Protein 4WNN (pdb70)

GO terms:
  GO:0003677 DNA binding (F, TAS)
  GO:0000786 nucleosome (C, TAS)
  GO:0006325 chromatin organization (P, TAS)
  GO:0006281 DNA repair (P, IMP)
  GO:0000122 negative regulation of transcription by RNA polymerase II (P, IMP)
  GO:0005515 protein binding (F, IPI)

Structure (mmCIF, N/CA/C/O backbone):
data_4WNN
#
_entry.id   4WNN
#
_cell.length_a   109.667
_cell.length_b   109.667
_cell.length_c   187.470
_cell.angle_alpha   90.00
_cell.angle_beta   90.00
_cell.angle_gamma   120.00
#
_symmetry.space_group_name_H-M   'H 3'
#
loop_
_entity.id
_entity.type
_entity.pdbx_description
1 polymer 'Histone H2A.1'
2 polymer 'Histone H2B.1'
3 polymer SPT16
4 non-polymer 'PHOSPHATE ION'
5 water water
#
loop_
_atom_site.group_PDB
_atom_site.id
_atom_site.type_symbol
_atom_site.label_atom_id
_atom_site.label_alt_id
_atom_site.label_comp_id
_atom_site.label_asym_id
_atom_site.label_entity_id
_atom_site.label_seq_id
_atom_site.pdbx_PDB_ins_code
_atom_site.Cartn_x
_atom_site.Cartn_y
_atom_site.Cartn_z
_atom_site.occupancy
_atom_site.B_iso_or_equiv
_atom_site.auth_seq_id
_atom_site.auth_comp_id
_atom_site.auth_asym_id
_atom_site.auth_atom_id
_atom_site.pdbx_PDB_model_num
ATOM 1 N N . GLN A 1 17 ? 33.617 -34.427 -12.414 1.00 79.13 16 GLN A N 1
ATOM 2 C CA . GLN A 1 17 ? 33.242 -33.095 -11.951 1.00 78.85 16 GLN A CA 1
ATOM 3 C C . GLN A 1 17 ? 33.266 -32.074 -13.087 1.00 76.48 16 GLN A C 1
ATOM 4 O O . GLN A 1 17 ? 34.305 -31.842 -13.710 1.00 75.29 16 GLN A O 1
ATOM 10 N N . SER A 1 18 ? 32.115 -31.462 -13.343 1.00 73.64 17 SER A N 1
ATOM 11 C CA . SER A 1 18 ? 31.993 -30.456 -14.395 1.00 60.44 17 SER A CA 1
ATOM 12 C C . SER A 1 18 ? 32.714 -29.168 -14.018 1.00 52.93 17 SER A C 1
ATOM 13 O O . SER A 1 18 ? 32.991 -28.912 -12.846 1.00 54.25 17 SER A O 1
ATOM 16 N N . ARG A 1 19 ? 33.010 -28.351 -15.019 1.00 54.42 18 ARG A N 1
ATOM 17 C CA . ARG A 1 19 ? 33.626 -27.055 -14.764 1.00 56.69 18 ARG A CA 1
ATOM 18 C C . ARG A 1 19 ? 32.718 -26.172 -13.917 1.00 48.14 18 ARG A C 1
ATOM 19 O O . ARG A 1 19 ? 33.200 -25.447 -13.053 1.00 47.10 18 ARG A O 1
ATOM 27 N N . SER A 1 20 ? 31.409 -26.258 -14.143 1.00 46.22 19 SER A N 1
ATOM 28 C CA . SER A 1 20 ? 30.460 -25.494 -13.336 1.00 48.82 19 SER A CA 1
ATOM 29 C C . SER A 1 20 ? 30.620 -25.854 -11.863 1.00 45.55 19 SER A C 1
ATOM 30 O O . SER A 1 20 ? 30.729 -24.982 -11.013 1.00 42.42 19 SER A O 1
ATOM 33 N N . ALA A 1 21 ? 30.659 -27.147 -11.568 1.00 45.58 20 ALA A N 1
ATOM 34 C CA . ALA A 1 21 ? 30.815 -27.599 -10.189 1.00 48.05 20 ALA A CA 1
ATOM 35 C C . ALA A 1 21 ? 32.151 -27.141 -9.616 1.00 42.74 20 ALA A C 1
ATOM 36 O O . ALA A 1 21 ? 32.224 -26.711 -8.463 1.00 49.76 20 ALA A O 1
ATOM 38 N N . LYS A 1 22 ? 33.197 -27.209 -10.436 1.00 42.82 21 LYS A N 1
ATOM 39 C CA . LYS A 1 22 ? 34.520 -26.712 -10.057 1.00 49.91 21 LYS A CA 1
ATOM 40 C C . LYS A 1 22 ? 34.483 -25.241 -9.651 1.00 52.06 21 LYS A C 1
ATOM 41 O O . LYS A 1 22 ? 35.217 -24.816 -8.757 1.00 49.00 21 LYS A O 1
ATOM 47 N N . ALA A 1 23 ? 33.623 -24.461 -10.307 1.00 49.24 22 ALA A N 1
ATOM 48 C CA . ALA A 1 23 ? 33.573 -23.024 -10.048 1.00 43.70 22 ALA A CA 1
ATOM 49 C C . ALA A 1 23 ? 32.485 -22.642 -9.049 1.00 41.61 22 ALA A C 1
ATOM 50 O O . ALA A 1 23 ? 32.342 -21.472 -8.715 1.00 46.17 22 ALA A O 1
ATOM 52 N N . GLY A 1 24 ? 31.713 -23.624 -8.592 1.00 43.22 23 GLY A N 1
ATOM 53 C CA . GLY A 1 24 ? 30.618 -23.371 -7.667 1.00 46.61 23 GLY A CA 1
ATOM 54 C C . GLY A 1 24 ? 29.396 -22.756 -8.339 1.00 48.51 23 GLY A C 1
ATOM 55 O O . GLY A 1 24 ? 28.634 -22.012 -7.710 1.00 46.95 23 GLY A O 1
ATOM 56 N N . LEU A 1 25 ? 29.203 -23.074 -9.616 1.00 38.49 24 LEU A N 1
ATOM 57 C CA . LEU A 1 25 ? 28.134 -22.478 -10.412 1.00 36.94 24 LEU A CA 1
ATOM 58 C C . LEU A 1 25 ? 27.031 -23.461 -10.756 1.00 40.73 24 LEU A C 1
ATOM 59 O O . LEU A 1 25 ? 27.271 -24.668 -10.854 1.00 40.11 24 LEU A O 1
ATOM 64 N N . THR A 1 26 ? 25.825 -22.931 -10.952 1.00 38.81 25 THR A N 1
ATOM 65 C CA . THR A 1 26 ? 24.701 -23.727 -11.429 1.00 38.43 25 THR A CA 1
ATOM 66 C C . THR A 1 26 ? 24.579 -23.595 -12.944 1.00 39.39 25 THR A C 1
ATOM 67 O O . THR A 1 26 ? 24.271 -24.565 -13.634 1.00 41.51 25 THR A O 1
ATOM 71 N N . PHE A 1 27 ? 24.843 -22.397 -13.463 1.00 35.80 26 PHE A N 1
ATOM 72 C CA . PHE A 1 27 ? 24.816 -22.166 -14.909 1.00 31.21 26 PHE A CA 1
ATOM 73 C C . PHE A 1 27 ? 25.945 -22.951 -15.596 1.00 34.43 26 PHE A C 1
ATOM 74 O O . PHE A 1 27 ? 26.939 -23.281 -14.954 1.00 36.97 26 PHE A O 1
ATOM 82 N N . PRO A 1 28 ? 25.796 -23.256 -16.895 1.00 36.05 27 PRO A N 1
ATOM 83 C CA . PRO A 1 28 ? 26.722 -24.207 -17.545 1.00 38.81 27 PRO A CA 1
ATOM 84 C C . PRO A 1 28 ? 27.981 -23.585 -18.152 1.00 37.04 27 PRO A C 1
ATOM 85 O O . PRO A 1 28 ? 27.926 -22.903 -19.178 1.00 39.50 27 PRO A O 1
ATOM 89 N N . VAL A 1 29 ? 29.125 -23.829 -17.527 1.00 36.67 28 VAL A N 1
ATOM 90 C CA . VAL A 1 29 ? 30.373 -23.237 -18.007 1.00 31.50 28 VAL A CA 1
ATOM 91 C C . VAL A 1 29 ? 30.736 -23.769 -19.395 1.00 37.95 28 VAL A C 1
ATOM 92 O O . VAL A 1 29 ? 31.122 -23.010 -20.284 1.00 33.69 28 VAL A O 1
ATOM 96 N N . GLY A 1 30 ? 30.571 -25.074 -19.588 1.00 41.33 29 GLY A N 1
ATOM 97 C CA . GLY A 1 30 ? 30.918 -25.698 -20.854 1.00 44.45 29 GLY A CA 1
ATOM 98 C C . GLY A 1 30 ? 30.096 -25.154 -22.004 1.00 37.62 29 GLY A C 1
ATOM 99 O O . GLY A 1 30 ? 30.621 -24.833 -23.071 1.00 37.58 29 GLY A O 1
ATOM 100 N N . ARG A 1 31 ? 28.792 -25.044 -21.788 1.00 35.58 30 ARG A N 1
ATOM 101 C CA . ARG A 1 31 ? 27.919 -24.503 -22.812 1.00 34.12 30 ARG A CA 1
ATOM 102 C C . ARG A 1 31 ? 28.292 -23.055 -23.144 1.00 35.87 30 ARG A C 1
ATOM 103 O O . ARG A 1 31 ? 28.302 -22.658 -24.308 1.00 34.10 30 ARG A O 1
ATOM 111 N N . VAL A 1 32 ? 28.587 -22.270 -22.117 1.00 32.07 31 VAL A N 1
ATOM 112 C CA . VAL A 1 32 ? 28.951 -20.865 -22.342 1.00 29.59 31 VAL A CA 1
ATOM 113 C C . VAL A 1 32 ? 30.292 -20.786 -23.076 1.00 32.67 31 VAL A C 1
ATOM 114 O O . VAL A 1 32 ? 30.475 -19.952 -23.968 1.00 32.07 31 VAL A O 1
ATOM 118 N N . HIS A 1 33 ? 31.217 -21.680 -22.739 1.00 32.50 32 HIS A N 1
ATOM 119 C CA . HIS A 1 33 ? 32.493 -21.716 -23.453 1.00 29.07 32 HIS A CA 1
ATOM 120 C C . HIS A 1 33 ? 32.264 -22.018 -24.936 1.00 35.64 32 HIS A C 1
ATOM 121 O O . HIS A 1 33 ? 32.852 -21.378 -25.802 1.00 32.89 32 HIS A O 1
ATOM 128 N N . ARG A 1 34 ? 31.399 -22.987 -25.232 1.00 35.09 33 ARG A N 1
ATOM 129 C CA . ARG A 1 34 ? 31.167 -23.328 -26.623 1.00 33.06 33 ARG A CA 1
ATOM 130 C C . ARG A 1 34 ? 30.470 -22.193 -27.367 1.00 33.38 33 ARG A C 1
ATOM 131 O O . ARG A 1 34 ? 30.798 -21.930 -28.523 1.00 33.74 33 ARG A O 1
ATOM 139 N N . LEU A 1 35 ? 29.547 -21.494 -26.705 1.00 31.17 34 LEU A N 1
ATOM 140 C CA . LEU A 1 35 ? 28.922 -20.310 -27.298 1.00 30.52 34 LEU A CA 1
ATOM 141 C C . LEU A 1 35 ? 29.942 -19.221 -27.597 1.00 29.71 34 LEU A C 1
ATOM 142 O O . LEU A 1 35 ? 29.871 -18.572 -28.635 1.00 31.04 34 LEU A O 1
ATOM 147 N N . LEU A 1 36 ? 30.883 -19.021 -26.687 1.00 28.07 35 LEU A N 1
ATOM 148 C CA . LEU A 1 36 ? 31.959 -18.057 -26.932 1.00 30.90 35 LEU A CA 1
ATOM 149 C C . LEU A 1 36 ? 32.838 -18.455 -28.118 1.00 34.43 35 LEU A C 1
ATOM 150 O O . LEU A 1 36 ? 33.123 -17.628 -28.993 1.00 35.88 35 LEU A O 1
ATOM 155 N N . ARG A 1 37 ? 33.272 -19.717 -28.149 1.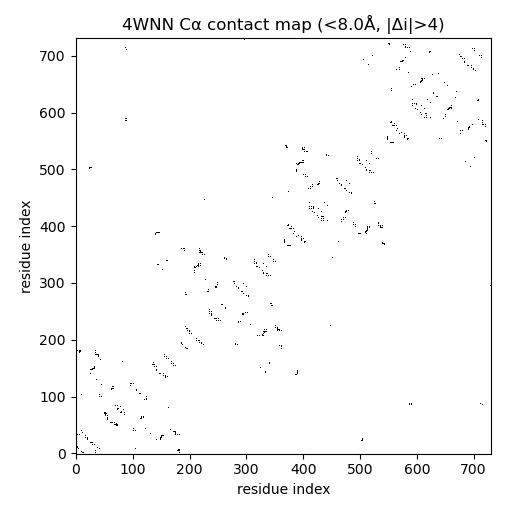00 31.84 36 ARG A N 1
ATOM 156 C CA .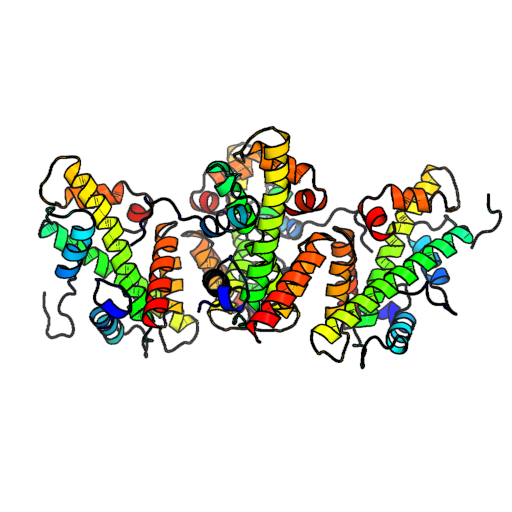 ARG A 1 37 ? 34.143 -20.175 -29.213 1.00 37.36 36 ARG A CA 1
ATOM 157 C C . ARG A 1 37 ? 33.410 -20.093 -30.535 1.00 38.35 36 ARG A C 1
ATOM 158 O O . ARG A 1 37 ? 33.970 -19.641 -31.536 1.00 42.72 36 ARG A O 1
ATOM 166 N N . ARG A 1 38 ? 32.150 -20.512 -30.533 1.00 41.93 37 ARG A N 1
ATOM 167 C CA . ARG A 1 38 ? 31.403 -20.619 -31.776 1.00 40.74 37 ARG A CA 1
ATOM 168 C C . ARG A 1 38 ? 30.986 -19.258 -32.326 1.00 42.95 37 ARG A C 1
ATOM 169 O O . ARG A 1 38 ? 30.806 -19.111 -33.532 1.00 40.80 37 ARG A O 1
ATOM 177 N N . GLY A 1 39 ? 30.908 -18.245 -31.463 1.00 37.45 38 GLY A N 1
ATOM 178 C CA . GLY A 1 39 ? 30.566 -16.901 -31.906 1.00 33.43 38 GLY A CA 1
ATOM 179 C C . GLY A 1 39 ? 31.715 -16.138 -32.555 1.00 30.07 38 GLY A C 1
ATOM 180 O O . GLY A 1 39 ? 31.505 -15.049 -33.107 1.00 32.04 38 GLY A O 1
ATOM 181 N N . ASN A 1 40 ? 32.924 -16.694 -32.477 1.00 32.04 39 ASN A N 1
ATOM 182 C CA . ASN A 1 40 ? 34.092 -16.096 -33.102 1.00 33.21 39 ASN A CA 1
ATOM 183 C C . ASN A 1 40 ? 34.287 -14.636 -32.678 1.00 33.05 39 ASN A C 1
ATOM 184 O O . ASN A 1 40 ? 34.519 -13.745 -33.498 1.00 29.60 39 ASN A O 1
ATOM 189 N N . TYR A 1 41 ? 34.190 -14.427 -31.375 1.00 30.33 40 TYR A N 1
ATOM 190 C CA . TYR A 1 41 ? 34.436 -13.111 -30.775 1.00 30.33 40 TYR A CA 1
ATOM 191 C C . TYR A 1 41 ? 35.920 -12.773 -30.735 1.00 32.02 40 TYR A C 1
ATOM 192 O O . TYR A 1 41 ? 36.290 -11.605 -30.663 1.00 28.40 40 TYR A O 1
ATOM 201 N N . ALA A 1 42 ? 36.769 -13.795 -30.781 1.00 31.23 41 ALA A N 1
ATOM 202 C CA . ALA A 1 42 ? 38.205 -13.590 -30.868 1.00 30.29 41 ALA A CA 1
ATOM 203 C C . ALA A 1 42 ? 38.854 -14.844 -31.424 1.00 32.55 41 ALA A C 1
ATOM 204 O O . ALA A 1 42 ? 38.188 -15.862 -31.626 1.00 33.94 41 ALA A O 1
ATOM 206 N N . GLN A 1 43 ? 40.154 -14.791 -31.664 1.00 32.01 42 GLN A N 1
ATOM 207 C CA . GLN A 1 43 ? 40.815 -16.000 -32.150 1.00 34.78 42 GLN A CA 1
ATOM 208 C C . GLN A 1 43 ? 40.840 -17.077 -31.079 1.00 35.02 42 GLN A C 1
ATOM 209 O O . GLN A 1 43 ? 40.705 -18.265 -31.374 1.00 35.09 42 GLN A O 1
ATOM 215 N N . ARG A 1 44 ? 40.997 -16.671 -29.828 1.00 32.36 43 ARG A N 1
ATOM 216 C CA . ARG A 1 44 ? 41.070 -17.645 -28.745 1.00 35.07 43 ARG A CA 1
ATOM 217 C C . ARG A 1 44 ? 40.244 -17.193 -27.559 1.00 32.90 43 ARG A C 1
ATOM 218 O O . ARG A 1 44 ? 40.069 -16.000 -27.340 1.00 32.12 43 ARG A O 1
ATOM 226 N N . ILE A 1 45 ? 39.750 -18.159 -26.797 1.00 33.31 44 ILE A N 1
ATOM 227 C CA . ILE A 1 45 ? 39.020 -17.886 -25.559 1.00 36.54 44 ILE A CA 1
ATOM 228 C C . ILE A 1 45 ? 39.807 -18.476 -24.386 1.00 38.78 44 ILE A C 1
ATOM 229 O O . ILE A 1 45 ? 40.069 -19.689 -24.350 1.00 39.53 44 ILE A O 1
ATOM 234 N N . GLY A 1 46 ? 40.216 -17.632 -23.443 1.00 34.74 45 GLY A N 1
ATOM 235 C CA . GLY A 1 46 ? 40.994 -18.098 -22.299 1.00 34.66 45 GLY A CA 1
ATOM 236 C C . GLY A 1 46 ? 40.138 -18.958 -21.385 1.00 40.30 45 GLY A C 1
ATOM 237 O O . GLY A 1 46 ? 38.942 -18.762 -21.338 1.00 40.56 45 GLY A O 1
ATOM 238 N N . SER A 1 47 ? 40.733 -19.890 -20.640 1.00 39.39 46 SER A N 1
ATOM 239 C CA . SER A 1 47 ? 39.920 -20.839 -19.865 1.00 42.83 46 SER A CA 1
ATOM 240 C C . SER A 1 47 ? 39.100 -20.177 -18.743 1.00 41.53 46 SER A C 1
ATOM 241 O O . SER A 1 47 ? 38.041 -20.687 -18.358 1.00 44.34 46 SER A O 1
ATOM 244 N N . GLY A 1 48 ? 39.574 -19.042 -18.237 1.00 37.24 47 GLY A N 1
ATOM 245 C CA . GLY A 1 48 ? 38.856 -18.305 -17.210 1.00 36.46 47 GLY A CA 1
ATOM 246 C C . GLY A 1 48 ? 37.641 -17.538 -17.721 1.00 37.67 47 GLY A C 1
ATOM 247 O O . GLY A 1 48 ? 36.707 -17.248 -16.962 1.00 34.45 47 GLY A O 1
ATOM 248 N N . ALA A 1 49 ? 37.637 -17.210 -19.008 1.00 32.47 48 ALA A N 1
ATOM 249 C CA . ALA A 1 49 ? 36.595 -16.331 -19.559 1.00 33.42 48 ALA A CA 1
ATOM 250 C C . ALA A 1 49 ? 35.186 -16.929 -19.456 1.00 32.44 48 ALA A C 1
ATOM 251 O O . ALA A 1 49 ? 34.264 -16.239 -19.006 1.00 30.33 48 ALA A O 1
ATOM 253 N N . PRO A 1 50 ? 35.002 -18.207 -19.845 1.00 32.64 49 PRO A N 1
ATOM 254 C CA . PRO A 1 50 ? 33.632 -18.726 -19.705 1.00 31.59 49 PRO A CA 1
ATOM 255 C C . PRO A 1 50 ? 33.221 -18.906 -18.247 1.00 35.38 49 PRO A C 1
ATOM 256 O O . PRO A 1 50 ? 32.041 -18.803 -17.939 1.00 33.90 49 PRO A O 1
ATOM 260 N N . VAL A 1 51 ? 34.179 -19.166 -17.361 1.00 31.58 50 VAL A N 1
ATOM 261 C CA . VAL A 1 51 ? 33.851 -19.293 -15.944 1.00 35.37 50 VAL A CA 1
ATOM 262 C C . VAL A 1 51 ? 33.336 -17.960 -15.397 1.00 33.32 50 VAL A C 1
ATOM 263 O O . VAL A 1 51 ? 32.265 -17.893 -14.777 1.00 33.63 50 VAL A O 1
ATOM 267 N N . TYR A 1 52 ? 34.082 -16.893 -15.659 1.00 28.36 51 TYR A N 1
ATOM 268 C CA . TYR A 1 52 ? 33.679 -15.560 -15.256 1.00 27.31 51 TYR A CA 1
ATOM 269 C C . TYR A 1 52 ? 32.313 -15.168 -15.838 1.00 30.37 51 TYR A C 1
ATOM 270 O O . TYR A 1 52 ? 31.434 -14.693 -15.114 1.00 31.63 51 TYR A O 1
ATOM 279 N N . LEU A 1 53 ? 32.150 -15.338 -17.149 1.00 28.07 52 LEU A N 1
ATOM 280 C CA . LEU A 1 53 ? 30.923 -14.928 -17.817 1.00 30.87 52 LEU A CA 1
ATOM 281 C C . LEU A 1 53 ? 29.748 -15.733 -17.298 1.00 32.28 52 LEU A C 1
ATOM 282 O O . LEU A 1 53 ? 28.684 -15.188 -17.056 1.00 29.55 52 LEU A O 1
ATOM 287 N N . THR A 1 54 ? 29.957 -17.029 -17.094 1.00 27.96 53 THR A N 1
ATOM 288 C CA . THR A 1 54 ? 28.879 -17.869 -16.592 1.00 30.31 53 THR A CA 1
ATOM 289 C C . THR A 1 54 ? 28.400 -17.386 -15.234 1.00 29.16 53 THR A C 1
ATOM 290 O O . THR A 1 54 ? 27.194 -17.320 -14.976 1.00 29.16 53 THR A O 1
ATOM 294 N N . ALA A 1 55 ? 29.351 -17.025 -14.378 1.00 28.14 54 ALA A N 1
ATOM 295 C CA . ALA A 1 55 ? 29.026 -16.540 -13.048 1.00 33.37 54 ALA A CA 1
ATOM 296 C C . ALA A 1 55 ? 28.230 -15.240 -13.143 1.00 30.49 54 ALA A C 1
ATOM 297 O O . ALA A 1 55 ? 27.294 -15.025 -12.364 1.00 30.52 54 ALA A O 1
ATOM 299 N N . VAL A 1 56 ? 28.595 -14.377 -14.091 1.00 27.43 55 VAL A N 1
ATOM 300 C CA . VAL A 1 56 ? 27.884 -13.116 -14.257 1.00 27.97 55 VAL A CA 1
ATOM 301 C C . VAL A 1 56 ? 26.438 -13.357 -14.717 1.00 26.60 55 VAL A C 1
ATOM 302 O O . VAL A 1 56 ? 25.502 -12.711 -14.238 1.00 29.49 55 VAL A O 1
ATOM 306 N N . LEU A 1 57 ? 26.256 -14.284 -15.655 1.00 27.77 56 LEU A N 1
ATOM 307 C CA . LEU A 1 57 ? 24.918 -14.541 -16.176 1.00 30.79 56 LEU A CA 1
ATOM 308 C C . LEU A 1 57 ? 24.067 -15.166 -15.091 1.00 28.21 56 LEU A C 1
ATOM 309 O O . LEU A 1 57 ? 22.884 -14.849 -14.962 1.00 29.07 56 LEU A O 1
ATOM 314 N N . GLU A 1 58 ? 24.670 -16.052 -14.305 1.00 28.59 57 GLU A N 1
ATOM 315 C CA . GLU A 1 58 ? 23.928 -16.711 -13.237 1.00 31.57 57 GLU A CA 1
ATOM 316 C C . GLU A 1 58 ? 23.493 -15.660 -12.225 1.00 30.99 57 GLU A C 1
ATOM 317 O O . GLU A 1 58 ? 22.365 -15.669 -11.753 1.00 31.24 57 GLU A O 1
ATOM 323 N N . TYR A 1 59 ? 24.385 -14.709 -11.953 1.00 30.47 58 TYR A N 1
ATOM 324 C CA . TYR A 1 59 ? 24.099 -13.656 -10.991 1.00 31.74 58 TYR A CA 1
ATOM 325 C C . TYR A 1 59 ? 22.921 -12.797 -11.448 1.00 31.09 58 TYR A C 1
ATOM 326 O O . TYR A 1 59 ? 22.029 -12.500 -10.663 1.00 30.99 58 TYR A O 1
ATOM 335 N N . LEU A 1 60 ? 22.926 -12.393 -12.715 1.00 30.80 59 LEU A N 1
ATOM 336 C CA . LEU A 1 60 ? 21.861 -11.558 -13.260 1.00 32.11 59 LEU A CA 1
ATOM 337 C C . LEU A 1 60 ? 20.539 -12.317 -13.269 1.00 31.83 59 LEU A C 1
ATOM 338 O O . LEU A 1 60 ? 19.505 -11.778 -12.894 1.00 30.73 59 LEU A O 1
ATOM 343 N N . ALA A 1 61 ? 20.579 -13.571 -13.696 1.00 27.04 60 ALA A N 1
ATOM 344 C CA . ALA A 1 61 ? 19.379 -14.416 -13.620 1.00 28.04 60 ALA A CA 1
ATOM 345 C C . ALA A 1 61 ? 18.850 -14.493 -12.195 1.00 29.58 60 ALA A C 1
ATOM 346 O O . ALA A 1 61 ? 17.644 -14.364 -11.977 1.00 34.59 60 ALA A O 1
ATOM 348 N N . ALA A 1 62 ? 19.746 -14.718 -11.238 1.00 31.18 61 ALA A N 1
ATOM 349 C CA . ALA A 1 62 ? 19.369 -14.814 -9.830 1.00 37.04 61 ALA A CA 1
ATOM 350 C C . ALA A 1 62 ? 18.720 -13.522 -9.329 1.00 40.47 61 ALA A C 1
ATOM 351 O O . ALA A 1 62 ? 17.730 -13.580 -8.592 1.00 33.98 61 ALA A O 1
ATOM 353 N N . GLU A 1 63 ? 19.291 -12.372 -9.706 1.00 31.06 62 GLU A N 1
ATOM 354 C CA . GLU A 1 63 ? 18.720 -11.064 -9.343 1.00 33.33 62 GLU A CA 1
ATOM 355 C C . GLU A 1 63 ? 17.311 -10.891 -9.877 1.00 33.18 62 GLU A C 1
ATOM 356 O O . GLU A 1 63 ? 16.386 -10.528 -9.132 1.00 36.10 62 GLU A O 1
ATOM 362 N N . ILE A 1 64 ? 17.146 -11.152 -11.169 1.00 30.26 63 ILE A N 1
ATOM 363 C CA . ILE A 1 64 ? 15.844 -11.038 -11.791 1.00 31.28 63 ILE A CA 1
ATOM 364 C C . ILE A 1 64 ? 14.826 -12.001 -11.150 1.00 35.78 63 ILE A C 1
ATOM 365 O O . ILE A 1 64 ? 13.688 -11.602 -10.871 1.00 34.06 63 ILE A O 1
ATOM 370 N N . LEU A 1 65 ? 15.241 -13.244 -10.891 1.00 30.06 64 LEU A N 1
ATOM 371 C CA . LEU A 1 65 ? 14.356 -14.235 -10.264 1.00 33.76 64 LEU A CA 1
ATOM 372 C C . LEU A 1 65 ? 13.948 -13.820 -8.859 1.00 42.01 64 LEU A C 1
ATOM 373 O O . LEU A 1 65 ? 12.806 -14.058 -8.432 1.00 37.84 64 LEU A O 1
ATOM 378 N N . GLU A 1 66 ? 14.885 -13.213 -8.139 1.00 36.36 65 GLU A N 1
ATOM 379 C CA . GLU A 1 66 ? 14.616 -12.756 -6.781 1.00 43.29 65 GLU A CA 1
ATOM 380 C C . GLU A 1 66 ? 13.515 -11.707 -6.783 1.00 40.45 65 GLU A C 1
ATOM 381 O O . GLU A 1 66 ? 12.534 -11.824 -6.043 1.00 45.35 65 GLU A O 1
ATOM 387 N N . LEU A 1 67 ? 13.675 -10.702 -7.642 1.00 36.04 66 LEU A N 1
ATOM 388 C CA . LEU A 1 67 ? 12.746 -9.572 -7.697 1.00 36.42 66 LEU A CA 1
ATOM 389 C C . LEU A 1 67 ? 11.402 -9.938 -8.321 1.00 42.23 66 LEU A C 1
ATOM 390 O O . LEU A 1 67 ? 10.351 -9.505 -7.833 1.00 38.39 66 LEU A O 1
ATOM 395 N N . ALA A 1 68 ? 11.425 -10.724 -9.398 1.00 35.38 67 ALA A N 1
ATOM 396 C CA . ALA A 1 68 ? 10.179 -11.254 -9.959 1.00 34.54 67 ALA A CA 1
ATOM 397 C C . ALA A 1 68 ? 9.454 -12.156 -8.953 1.00 41.03 67 ALA A C 1
ATOM 398 O O . ALA A 1 68 ? 8.222 -12.124 -8.838 1.00 40.97 67 ALA A O 1
ATOM 400 N N . GLY A 1 69 ? 10.217 -12.964 -8.227 1.00 42.73 68 GLY A N 1
ATOM 401 C CA . GLY A 1 69 ? 9.653 -13.841 -7.215 1.00 43.79 68 GLY A CA 1
ATOM 402 C C . GLY A 1 69 ? 9.024 -13.039 -6.093 1.00 47.14 68 GLY A C 1
ATOM 403 O O . GLY A 1 69 ? 7.957 -13.401 -5.576 1.00 50.19 68 GLY A O 1
ATOM 404 N N . ASN A 1 70 ? 9.689 -11.948 -5.710 1.00 40.41 69 ASN A N 1
ATOM 405 C CA . ASN A 1 70 ? 9.131 -11.012 -4.735 1.00 50.60 69 ASN A CA 1
ATOM 406 C C . ASN A 1 70 ? 7.805 -10.457 -5.205 1.00 50.44 69 ASN A C 1
ATOM 407 O O . ASN A 1 70 ? 6.836 -10.419 -4.443 1.00 52.10 69 ASN A O 1
ATOM 412 N N . ALA A 1 71 ? 7.780 -10.010 -6.457 1.00 45.64 70 ALA A N 1
ATOM 413 C CA . ALA A 1 71 ? 6.569 -9.465 -7.057 1.00 44.53 70 ALA A CA 1
ATOM 414 C C . ALA A 1 71 ? 5.443 -10.497 -7.058 1.00 51.05 70 ALA A C 1
ATOM 415 O O . ALA A 1 71 ? 4.295 -10.167 -6.768 1.00 53.90 70 ALA A O 1
ATOM 417 N N . ALA A 1 72 ? 5.773 -11.751 -7.363 1.00 48.57 71 ALA A N 1
ATOM 418 C CA . ALA A 1 72 ? 4.775 -12.811 -7.344 1.00 46.01 71 ALA A CA 1
ATOM 419 C C . ALA A 1 72 ? 4.257 -13.016 -5.925 1.00 50.24 71 ALA A C 1
ATOM 420 O O . ALA A 1 72 ? 3.046 -13.005 -5.688 1.00 54.80 71 ALA A O 1
ATOM 422 N N . ARG A 1 73 ? 5.179 -13.187 -4.984 1.00 55.08 72 ARG A N 1
ATOM 423 C CA . ARG A 1 73 ? 4.823 -13.414 -3.591 1.00 66.04 72 ARG A CA 1
ATOM 424 C C . ARG A 1 73 ? 4.063 -12.223 -3.001 1.00 72.16 72 ARG A C 1
ATOM 425 O O . ARG A 1 73 ? 3.164 -12.405 -2.179 1.00 75.73 72 ARG A O 1
ATOM 433 N N . ASP A 1 74 ? 4.401 -11.014 -3.443 1.00 69.72 73 ASP A N 1
ATOM 434 C CA . ASP A 1 74 ? 3.665 -9.818 -3.034 1.00 73.47 73 ASP A CA 1
ATOM 435 C C . ASP A 1 74 ? 2.245 -9.845 -3.571 1.00 73.53 73 ASP A C 1
ATOM 436 O O . ASP A 1 74 ? 1.349 -9.210 -3.022 1.00 73.85 73 ASP A O 1
ATOM 441 N N . ASN A 1 75 ? 2.056 -10.578 -4.660 1.00 73.33 74 ASN A N 1
ATOM 442 C CA . ASN A 1 75 ? 0.764 -10.671 -5.325 1.00 71.25 74 ASN A CA 1
ATOM 443 C C . ASN A 1 75 ? 0.006 -11.910 -4.851 1.00 66.05 74 ASN A C 1
ATOM 444 O O . ASN A 1 75 ? -0.983 -12.317 -5.457 1.00 71.99 74 ASN A O 1
ATOM 449 N N . LYS A 1 76 ? 0.490 -12.505 -3.763 1.00 63.28 75 LYS A N 1
ATOM 450 C CA . LYS A 1 76 ? -0.068 -13.742 -3.214 1.00 67.07 75 LYS A CA 1
ATOM 451 C C . LYS A 1 76 ? -0.104 -14.888 -4.234 1.00 63.26 75 LYS A C 1
ATOM 452 O O . LYS A 1 76 ? -1.006 -15.722 -4.206 1.00 62.39 75 LYS A O 1
ATOM 458 N N . LYS A 1 77 ? 0.878 -14.928 -5.132 1.00 57.08 76 LYS A N 1
ATOM 459 C CA . LYS A 1 77 ? 0.970 -15.995 -6.130 1.00 46.53 76 LYS A CA 1
ATOM 460 C C . LYS A 1 77 ? 2.176 -16.885 -5.866 1.00 55.36 76 LYS A C 1
ATOM 461 O O . LYS A 1 77 ? 3.123 -16.483 -5.193 1.00 57.29 76 LYS A O 1
ATOM 467 N N . THR A 1 78 ? 2.151 -18.089 -6.416 1.00 55.77 77 THR A N 1
ATOM 468 C CA . THR A 1 78 ? 3.258 -19.018 -6.240 1.00 58.57 77 THR A CA 1
ATOM 469 C C . THR A 1 78 ? 3.942 -19.348 -7.556 1.00 54.68 77 THR A C 1
ATOM 470 O O . THR A 1 78 ? 4.844 -20.183 -7.593 1.00 64.72 77 THR A O 1
ATOM 474 N N . ARG A 1 79 ? 3.498 -18.708 -8.634 1.00 47.87 78 ARG A N 1
ATOM 475 C CA . ARG A 1 79 ? 4.095 -18.918 -9.950 1.00 44.35 78 ARG A CA 1
ATOM 476 C C . ARG A 1 79 ? 4.341 -17.579 -10.637 1.00 42.74 78 ARG A C 1
ATOM 477 O O . ARG A 1 79 ? 3.423 -16.773 -10.808 1.00 41.40 78 ARG A O 1
ATOM 485 N N . ILE A 1 80 ? 5.591 -17.353 -11.020 1.00 38.87 79 ILE A N 1
ATOM 486 C CA . ILE A 1 80 ? 5.964 -16.139 -11.723 1.00 39.79 79 ILE A CA 1
ATOM 487 C C . ILE A 1 80 ? 5.343 -16.116 -13.111 1.00 36.33 79 ILE A C 1
ATOM 488 O O . ILE A 1 80 ? 5.568 -17.008 -13.925 1.00 40.08 79 ILE A O 1
ATOM 493 N N . ILE A 1 81 ? 4.552 -15.083 -13.367 1.00 38.64 80 ILE A N 1
ATOM 494 C CA . ILE A 1 81 ? 3.973 -14.854 -14.687 1.00 34.82 80 ILE A CA 1
ATOM 495 C C . ILE A 1 81 ? 4.601 -13.584 -15.258 1.00 40.02 80 ILE A C 1
ATOM 496 O O . ILE A 1 81 ? 5.251 -12.845 -14.521 1.00 40.50 80 ILE A O 1
ATOM 501 N N . PRO A 1 82 ? 4.448 -13.345 -16.578 1.00 34.78 81 PRO A N 1
ATOM 502 C CA . PRO A 1 82 ? 5.209 -12.244 -17.193 1.00 38.38 81 PRO A CA 1
ATOM 503 C C . PRO A 1 82 ? 4.981 -10.869 -16.552 1.00 39.74 81 PRO A C 1
ATOM 504 O O . PRO A 1 82 ? 5.903 -10.058 -16.565 1.00 36.57 81 PRO A O 1
ATOM 508 N N . ARG A 1 83 ? 3.804 -10.611 -15.981 1.00 42.36 82 ARG A N 1
ATOM 509 C CA . ARG A 1 83 ? 3.585 -9.307 -15.352 1.00 41.85 82 ARG A CA 1
ATOM 510 C C . ARG A 1 83 ? 4.453 -9.123 -14.106 1.00 47.11 82 ARG A C 1
ATOM 511 O O . ARG A 1 83 ? 4.832 -7.995 -13.771 1.00 46.42 82 ARG A O 1
ATOM 519 N N . HIS A 1 84 ? 4.779 -10.221 -13.425 1.00 42.14 83 HIS A N 1
ATOM 520 C CA . HIS A 1 84 ? 5.684 -10.169 -12.274 1.00 39.61 83 HIS A CA 1
ATOM 521 C C . HIS A 1 84 ? 7.101 -9.790 -12.719 1.00 38.83 83 HIS A C 1
ATOM 522 O O . HIS A 1 84 ? 7.762 -8.960 -12.087 1.00 42.01 83 HIS A O 1
ATOM 529 N N . LEU A 1 85 ? 7.550 -10.393 -13.819 1.00 43.53 84 LEU A N 1
ATOM 530 C CA . LEU A 1 85 ? 8.828 -10.037 -14.437 1.00 38.89 84 LEU A CA 1
ATOM 531 C C . LEU A 1 85 ? 8.868 -8.572 -14.848 1.00 42.78 84 LEU A C 1
ATOM 532 O O . LEU A 1 85 ? 9.826 -7.855 -14.552 1.00 38.66 84 LEU A O 1
ATOM 537 N N . GLN A 1 86 ? 7.829 -8.154 -15.561 1.00 40.86 85 GLN A N 1
ATOM 538 C CA . GLN A 1 86 ? 7.737 -6.802 -16.104 1.00 43.74 85 GLN A CA 1
ATOM 539 C C . GLN A 1 86 ? 7.841 -5.777 -14.993 1.00 44.72 85 GLN A C 1
ATOM 540 O O . GLN A 1 86 ? 8.566 -4.782 -15.103 1.00 42.30 85 GLN A O 1
ATOM 546 N N . LEU A 1 87 ? 7.107 -6.040 -13.919 1.00 44.53 86 LEU A N 1
ATOM 547 C CA . LEU A 1 87 ? 7.064 -5.140 -12.780 1.00 49.64 86 LEU A CA 1
ATOM 548 C C . LEU A 1 87 ? 8.383 -5.139 -12.007 1.00 51.06 86 LEU A C 1
ATOM 549 O O . LEU A 1 87 ? 8.852 -4.085 -11.587 1.00 48.51 86 LEU A O 1
ATOM 554 N N . ALA A 1 88 ? 8.972 -6.320 -11.814 1.00 45.67 87 ALA A N 1
ATOM 555 C CA . ALA A 1 88 ? 10.255 -6.437 -11.121 1.00 44.09 87 ALA A CA 1
ATOM 556 C C . ALA A 1 88 ? 11.335 -5.609 -11.804 1.00 44.70 87 ALA A C 1
ATOM 557 O O . ALA A 1 88 ? 12.121 -4.916 -11.157 1.00 44.92 87 ALA A O 1
ATOM 559 N N . ILE A 1 89 ? 11.374 -5.710 -13.124 1.00 35.34 88 ILE A N 1
ATOM 560 C CA . ILE A 1 89 ? 12.376 -5.014 -13.904 1.00 37.23 88 ILE A CA 1
ATOM 561 C C . ILE A 1 89 ? 12.112 -3.516 -13.928 1.00 35.25 88 ILE A C 1
ATOM 562 O O . ILE A 1 89 ? 13.040 -2.722 -13.778 1.00 39.17 88 ILE A O 1
ATOM 567 N N . ARG A 1 90 ? 10.851 -3.142 -14.108 1.00 37.98 89 ARG A N 1
ATOM 568 C CA . ARG A 1 90 ? 10.462 -1.727 -14.152 1.00 41.22 89 ARG A CA 1
ATOM 569 C C . ARG A 1 90 ? 10.783 -1.022 -12.845 1.00 47.10 89 ARG A C 1
ATOM 570 O O . ARG A 1 90 ? 11.279 0.117 -12.833 1.00 47.01 89 ARG A O 1
ATOM 578 N N . ASN A 1 91 ? 10.523 -1.719 -11.745 1.00 38.24 90 ASN A N 1
ATOM 579 C CA . ASN A 1 91 ? 10.691 -1.151 -10.411 1.00 46.29 90 ASN A CA 1
ATOM 580 C C . ASN A 1 91 ? 12.112 -1.184 -9.856 1.00 51.02 90 ASN A C 1
ATOM 581 O O . ASN A 1 91 ? 12.363 -0.676 -8.761 1.00 48.06 90 ASN A O 1
ATOM 586 N N . ASP A 1 92 ? 13.039 -1.779 -10.601 1.00 42.93 91 ASP A N 1
ATOM 587 C CA . ASP A 1 92 ? 14.441 -1.753 -10.218 1.00 43.93 91 ASP A CA 1
ATOM 588 C C . ASP A 1 92 ? 15.198 -0.868 -11.199 1.00 45.11 91 ASP A C 1
ATOM 589 O O . ASP A 1 92 ? 15.314 -1.199 -12.377 1.00 44.92 91 ASP A O 1
ATOM 594 N N . ASP A 1 93 ? 15.693 0.273 -10.722 1.00 43.06 92 ASP A N 1
ATOM 595 C CA . ASP A 1 93 ? 16.328 1.244 -11.612 1.00 38.53 92 ASP A CA 1
ATOM 596 C C . ASP A 1 93 ? 17.414 0.630 -12.491 1.00 32.54 92 ASP A C 1
ATOM 597 O O . ASP A 1 93 ? 17.455 0.876 -13.701 1.00 39.80 92 ASP A O 1
ATOM 602 N N . GLU A 1 94 ? 18.286 -0.163 -11.887 1.00 34.73 93 GLU A N 1
ATOM 603 C CA . GLU A 1 94 ? 19.430 -0.701 -12.626 1.00 35.31 93 GLU A CA 1
ATOM 604 C C . GLU A 1 94 ? 19.013 -1.778 -13.629 1.00 35.43 93 GLU A C 1
ATOM 605 O O . GLU A 1 94 ? 19.482 -1.772 -14.776 1.00 32.40 93 GLU A O 1
ATOM 611 N N . LEU A 1 95 ? 18.105 -2.674 -13.236 1.00 38.80 94 LEU A N 1
ATOM 612 C CA . LEU A 1 95 ? 17.643 -3.684 -14.192 1.00 37.43 94 LEU A CA 1
ATOM 613 C C . LEU A 1 95 ? 16.823 -3.022 -15.292 1.00 33.14 94 LEU A C 1
ATOM 614 O O . LEU A 1 95 ? 16.904 -3.400 -16.452 1.00 31.24 94 LEU A O 1
ATOM 619 N N . ASN A 1 96 ? 16.057 -1.991 -14.945 1.00 34.25 95 ASN A N 1
ATOM 620 C CA . ASN A 1 96 ? 15.303 -1.270 -15.959 1.00 32.53 95 ASN A CA 1
ATOM 621 C C . ASN A 1 96 ? 16.224 -0.613 -16.992 1.00 34.81 95 ASN A C 1
ATOM 622 O O . ASN A 1 96 ? 15.961 -0.635 -18.201 1.00 35.85 95 ASN A O 1
ATOM 627 N N . LYS A 1 97 ? 17.314 -0.033 -16.507 1.00 37.64 96 LYS A N 1
ATOM 628 C CA . LYS A 1 97 ? 18.315 0.566 -17.383 1.00 38.83 96 LYS A CA 1
ATOM 629 C C . LYS A 1 97 ? 18.967 -0.518 -18.237 1.00 38.13 96 LYS A C 1
ATOM 630 O O . LYS A 1 97 ? 19.178 -0.348 -19.432 1.00 36.55 96 LYS A O 1
ATOM 636 N N . LEU A 1 98 ? 19.244 -1.660 -17.629 1.00 30.98 97 LEU A N 1
ATOM 637 C CA . LEU A 1 98 ? 19.920 -2.725 -18.368 1.00 29.06 97 LEU A CA 1
ATOM 638 C C . LEU A 1 98 ? 19.021 -3.382 -19.427 1.00 30.96 97 LEU A C 1
ATOM 639 O O . LEU A 1 98 ? 19.448 -3.620 -20.566 1.00 34.77 97 LEU A O 1
ATOM 644 N N . LEU A 1 99 ? 17.771 -3.652 -19.064 1.00 30.94 98 LEU A N 1
ATOM 645 C CA . LEU A 1 99 ? 16.927 -4.525 -19.878 1.00 33.86 98 LEU A CA 1
ATOM 646 C C . LEU A 1 99 ? 15.757 -3.826 -20.574 1.00 48.45 98 LEU A C 1
ATOM 647 O O . LEU A 1 99 ? 14.896 -4.485 -21.159 1.00 50.80 98 LEU A O 1
ATOM 652 N N . GLY A 1 100 ? 15.738 -2.500 -20.536 1.00 54.34 99 GLY A N 1
ATOM 653 C CA . GLY A 1 100 ? 14.658 -1.754 -21.156 1.00 64.67 99 GLY A CA 1
ATOM 654 C C . GLY A 1 100 ? 13.363 -2.133 -20.477 1.00 78.60 99 GLY A C 1
ATOM 655 O O . GLY A 1 100 ? 13.297 -2.187 -19.249 1.00 81.43 99 GLY A O 1
ATOM 656 N N . ASN A 1 101 ? 12.334 -2.428 -21.262 1.00 91.58 100 ASN A N 1
ATOM 657 C CA . ASN A 1 101 ? 11.076 -2.866 -20.675 1.00 101.55 100 ASN A CA 1
ATOM 658 C C . ASN A 1 101 ? 10.504 -4.121 -21.326 1.00 104.40 100 ASN A C 1
ATOM 659 O O . ASN A 1 101 ? 10.639 -4.337 -22.531 1.00 105.00 100 ASN A O 1
ATOM 664 N N . VAL A 1 102 ? 9.877 -4.952 -20.499 1.00 105.72 101 VAL A N 1
ATOM 665 C CA . VAL A 1 102 ? 9.256 -6.189 -20.953 1.00 100.56 101 VAL A CA 1
ATOM 666 C C . VAL A 1 102 ? 7.740 -6.034 -21.024 1.00 103.11 101 VAL A C 1
ATOM 667 O O . VAL A 1 102 ? 7.214 -5.415 -21.949 1.00 102.42 101 VAL A O 1
ATOM 671 N N . MET B 2 1 ? 18.966 -36.099 -35.759 1.00 79.69 29 MET B N 1
ATOM 672 C CA . MET B 2 1 ? 19.451 -34.726 -35.807 1.00 72.91 29 MET B CA 1
ATOM 673 C C . MET B 2 1 ? 18.326 -33.715 -35.629 1.00 71.61 29 MET B C 1
ATOM 674 O O . MET B 2 1 ? 17.168 -33.992 -35.948 1.00 63.05 29 MET B O 1
ATOM 679 N N . LYS B 2 2 ? 18.683 -32.534 -35.133 1.00 70.04 30 LYS B N 1
ATOM 680 C CA . LYS B 2 2 ? 17.719 -31.465 -34.920 1.00 73.62 30 LYS B CA 1
ATOM 681 C C . LYS B 2 2 ? 17.271 -30.866 -36.249 1.00 67.36 30 LYS B C 1
ATOM 682 O O . LYS B 2 2 ? 18.060 -30.251 -36.967 1.00 70.38 30 LYS B O 1
ATOM 688 N N . LYS B 2 3 ? 15.999 -31.057 -36.573 1.00 61.57 31 LYS B N 1
ATOM 689 C CA . LYS B 2 3 ? 15.433 -30.514 -37.800 1.00 62.59 31 LYS B CA 1
ATOM 690 C C . LYS B 2 3 ? 14.714 -29.195 -37.520 1.00 54.50 31 LYS B C 1
ATOM 691 O O . LYS B 2 3 ? 14.407 -28.877 -36.368 1.00 52.49 31 LYS B O 1
ATOM 697 N N . ARG B 2 4 ? 14.462 -28.425 -38.576 1.00 48.27 32 ARG B N 1
ATOM 698 C CA . ARG B 2 4 ? 13.876 -27.099 -38.443 1.00 46.65 32 ARG B CA 1
ATOM 699 C C . ARG B 2 4 ? 12.490 -27.124 -37.796 1.00 56.76 32 ARG B C 1
ATOM 700 O O . ARG B 2 4 ? 12.102 -26.174 -37.114 1.00 55.83 32 ARG B O 1
ATOM 708 N N . SER B 2 5 ? 11.754 -28.211 -38.007 1.00 65.04 33 SER B N 1
ATOM 709 C CA . SER B 2 5 ? 10.393 -28.325 -37.484 1.00 74.84 33 SER B CA 1
ATOM 710 C C . SER B 2 5 ? 10.347 -28.465 -35.957 1.00 79.05 33 SER B C 1
ATOM 711 O O . SER B 2 5 ? 9.295 -28.272 -35.342 1.00 78.83 33 SER B O 1
ATOM 714 N N . LYS B 2 6 ? 11.484 -28.798 -35.347 1.00 77.69 34 LYS B N 1
ATOM 715 C CA . LYS B 2 6 ? 11.536 -28.990 -33.901 1.00 75.19 34 LYS B CA 1
ATOM 716 C C . LYS B 2 6 ? 11.818 -27.676 -33.179 1.00 69.55 34 LYS B C 1
ATOM 717 O O . LYS B 2 6 ? 12.686 -26.896 -33.590 1.00 59.38 34 LYS B O 1
ATOM 723 N N . ALA B 2 7 ? 11.069 -27.444 -32.103 1.00 68.92 35 ALA B N 1
ATOM 724 C CA . ALA B 2 7 ? 11.210 -26.246 -31.288 1.00 68.71 35 ALA B CA 1
ATOM 725 C C . ALA B 2 7 ? 12.634 -26.102 -30.767 1.00 61.63 35 ALA B C 1
ATOM 726 O O . ALA B 2 7 ? 13.253 -27.079 -30.332 1.00 57.40 35 ALA B O 1
ATOM 728 N N . ARG B 2 8 ? 13.155 -24.881 -30.823 1.00 56.93 36 ARG B N 1
ATOM 729 C CA . ARG B 2 8 ? 14.501 -24.619 -30.341 1.00 61.89 36 ARG B CA 1
ATOM 730 C C . ARG B 2 8 ? 14.573 -24.781 -28.823 1.00 58.71 36 ARG B C 1
ATOM 731 O O . ARG B 2 8 ? 13.692 -24.329 -28.088 1.00 52.33 36 ARG B O 1
ATOM 739 N N . LYS B 2 9 ? 15.620 -25.451 -28.360 1.00 51.04 37 LYS B N 1
ATOM 740 C CA . LYS B 2 9 ? 15.836 -25.602 -26.936 1.00 49.85 37 LYS B CA 1
ATOM 741 C C . LYS B 2 9 ? 16.256 -24.251 -26.367 1.00 49.59 37 LYS B C 1
ATOM 742 O O . LYS B 2 9 ? 17.001 -23.516 -27.006 1.00 50.54 37 LYS B O 1
ATOM 748 N N . GLU B 2 10 ? 15.769 -23.909 -25.183 1.00 40.20 38 GLU B N 1
ATOM 749 C CA . GLU B 2 10 ? 16.180 -22.639 -24.577 1.00 40.86 38 GLU B CA 1
ATOM 750 C C . GLU B 2 10 ? 17.453 -22.881 -23.789 1.00 39.87 38 GLU B C 1
ATOM 751 O O . GLU B 2 10 ? 17.462 -23.678 -22.864 1.00 41.22 38 GLU B O 1
ATOM 757 N N . THR B 2 11 ? 18.525 -22.199 -24.180 1.00 37.04 39 THR B N 1
ATOM 758 C CA . THR B 2 11 ? 19.865 -22.440 -23.640 1.00 38.24 39 THR B CA 1
ATOM 759 C C . THR B 2 11 ? 19.949 -22.498 -22.113 1.00 45.79 39 THR B C 1
ATOM 760 O O . THR B 2 11 ? 20.565 -23.408 -21.551 1.00 40.75 39 THR B O 1
ATOM 764 N N . TYR B 2 12 ? 19.318 -21.553 -21.431 1.00 40.81 40 TYR B N 1
ATOM 765 C CA . TYR B 2 12 ? 19.551 -21.424 -19.992 1.00 35.39 40 TYR B CA 1
ATOM 766 C C . TYR B 2 12 ? 18.412 -21.917 -19.119 1.00 34.48 40 TYR B C 1
ATOM 767 O O . TYR B 2 12 ? 18.535 -21.977 -17.890 1.00 33.18 40 TYR B O 1
ATOM 776 N N . SER B 2 13 ? 17.306 -22.305 -19.737 1.00 38.90 41 SER B N 1
ATOM 777 C CA . SER B 2 13 ? 16.084 -22.490 -18.979 1.00 38.24 41 SER B CA 1
ATOM 778 C C . SER B 2 13 ? 16.166 -23.507 -17.839 1.00 39.81 41 SER B C 1
ATOM 779 O O . SER B 2 13 ? 15.691 -23.215 -16.743 1.00 39.45 41 SER B O 1
ATOM 782 N N . SER B 2 14 ? 16.784 -24.669 -18.060 1.00 39.72 42 SER B N 1
ATOM 783 C CA . SER B 2 14 ? 16.853 -25.672 -16.998 1.00 44.43 42 SER B CA 1
ATOM 784 C C . SER B 2 14 ? 17.684 -25.171 -15.807 1.00 40.80 42 SER B C 1
ATOM 785 O O . SER B 2 14 ? 17.425 -25.517 -14.652 1.00 40.40 42 SER B O 1
ATOM 788 N N . TYR B 2 15 ? 18.673 -24.336 -16.096 1.00 34.07 43 TYR B N 1
ATOM 789 C CA . TYR B 2 15 ? 19.528 -23.771 -15.056 1.00 35.34 43 TYR B CA 1
ATOM 790 C C . TYR B 2 15 ? 18.816 -22.646 -14.326 1.00 37.75 43 TYR B C 1
ATOM 791 O O . TYR B 2 15 ? 18.970 -22.487 -13.111 1.00 38.46 43 TYR B O 1
ATOM 800 N N . ILE B 2 16 ? 18.033 -21.868 -15.069 1.00 33.63 44 ILE B N 1
ATOM 801 C CA . ILE B 2 16 ? 17.216 -20.833 -14.449 1.00 33.82 44 ILE B CA 1
ATOM 802 C C . ILE B 2 16 ? 16.237 -21.479 -13.464 1.00 36.28 44 ILE B C 1
ATOM 803 O O . ILE B 2 16 ? 16.038 -20.973 -12.356 1.00 35.69 44 ILE B O 1
ATOM 808 N N A TYR B 2 17 ? 15.644 -22.603 -13.851 0.54 34.57 45 TYR B N 1
ATOM 809 N N B TYR B 2 17 ? 15.640 -22.600 -13.872 0.46 34.57 45 TYR B N 1
ATOM 810 C CA A TYR B 2 17 ? 14.751 -23.306 -12.940 0.54 35.71 45 TYR B CA 1
ATOM 811 C CA B TYR B 2 17 ? 14.751 -23.364 -12.996 0.46 35.92 45 TYR B CA 1
ATOM 812 C C A TYR B 2 17 ? 15.497 -23.752 -11.691 0.54 39.30 45 TYR B C 1
ATOM 813 C C B TYR B 2 17 ? 15.481 -23.775 -11.720 0.46 38.93 45 TYR B C 1
ATOM 814 O O A TYR B 2 17 ? 14.999 -23.602 -10.575 0.54 38.26 45 TYR B O 1
ATOM 815 O O B TYR B 2 17 ? 14.960 -23.618 -10.616 0.46 38.86 45 TYR B O 1
ATOM 832 N N . LYS B 2 18 ? 16.696 -24.293 -11.877 1.00 42.89 46 LYS B N 1
ATOM 833 C CA . LYS B 2 18 ? 17.496 -24.744 -10.735 1.00 40.78 46 LYS B CA 1
ATOM 834 C C . LYS B 2 18 ? 17.848 -23.600 -9.797 1.00 40.94 46 LYS B C 1
ATOM 835 O O . LYS B 2 18 ? 17.844 -23.775 -8.582 1.00 43.39 46 LYS B O 1
ATOM 841 N N . VAL B 2 19 ? 18.163 -22.434 -10.361 1.00 34.74 47 VAL B N 1
ATOM 842 C CA . VAL B 2 19 ? 18.497 -21.263 -9.555 1.00 40.56 47 VAL B CA 1
ATOM 843 C C . VAL B 2 19 ? 17.280 -20.810 -8.756 1.00 46.75 47 VAL B C 1
ATOM 844 O O . VAL B 2 19 ? 17.385 -20.494 -7.570 1.00 48.86 47 VAL B O 1
ATOM 848 N N . LEU B 2 20 ? 16.123 -20.787 -9.410 1.00 43.13 48 LEU B N 1
ATOM 849 C CA . LEU B 2 20 ? 14.879 -20.468 -8.724 1.00 40.49 48 LEU B CA 1
ATOM 850 C C . LEU B 2 20 ? 14.635 -21.453 -7.575 1.00 43.74 48 LEU B C 1
ATOM 851 O O . LEU B 2 20 ? 14.330 -21.050 -6.456 1.00 53.46 48 LEU B O 1
ATOM 856 N N . LYS B 2 21 ? 14.801 -22.738 -7.861 1.00 45.85 49 LYS B N 1
ATOM 857 C CA . LYS B 2 21 ? 14.602 -23.789 -6.857 1.00 60.41 49 LYS B CA 1
ATOM 858 C C . LYS B 2 21 ? 15.502 -23.626 -5.631 1.00 74.68 49 LYS B C 1
ATOM 859 O O . LYS B 2 21 ? 15.073 -23.871 -4.505 1.00 80.78 49 LYS B O 1
ATOM 865 N N . GLN B 2 22 ? 16.749 -23.223 -5.859 1.00 72.79 50 GLN B N 1
ATOM 866 C CA . GLN B 2 22 ? 17.717 -23.046 -4.781 1.00 79.67 50 GLN B CA 1
ATOM 867 C C . GLN B 2 22 ? 17.233 -22.047 -3.744 1.00 77.50 50 GLN B C 1
ATOM 868 O O . GLN B 2 22 ? 17.276 -22.303 -2.540 1.00 78.99 50 GLN B O 1
ATOM 874 N N . THR B 2 23 ? 16.770 -20.905 -4.230 1.00 73.92 51 THR B N 1
ATOM 875 C CA . THR B 2 23 ? 16.390 -19.803 -3.367 1.00 71.71 51 THR B CA 1
ATOM 876 C C . THR B 2 23 ? 14.958 -19.933 -2.844 1.00 67.94 51 THR B C 1
ATOM 877 O O . THR B 2 23 ? 14.721 -19.785 -1.647 1.00 70.84 51 THR B O 1
ATOM 881 N N . HIS B 2 24 ? 14.009 -20.212 -3.734 1.00 68.09 52 HIS B N 1
ATOM 882 C CA . HIS 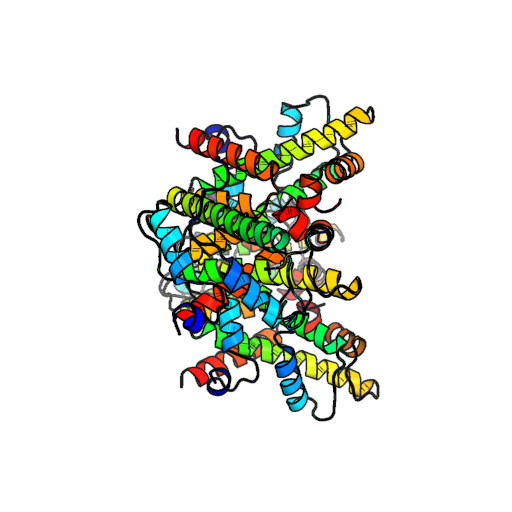B 2 24 ? 12.596 -20.274 -3.352 1.00 66.22 52 HIS B CA 1
ATOM 883 C C . HIS B 2 24 ? 11.878 -21.457 -3.984 1.00 60.25 52 HIS B C 1
ATOM 884 O O . HIS B 2 24 ? 11.226 -21.309 -5.019 1.00 62.02 52 HIS B O 1
ATOM 891 N N . PRO B 2 25 ? 11.978 -22.635 -3.351 1.00 58.73 53 PRO B N 1
ATOM 892 C CA . PRO B 2 25 ? 11.427 -23.887 -3.891 1.00 66.16 53 PRO B CA 1
ATOM 893 C C . PRO B 2 25 ? 9.907 -23.867 -3.997 1.00 67.20 53 PRO B C 1
ATOM 894 O O . PRO B 2 25 ? 9.337 -24.664 -4.741 1.00 69.91 53 PRO B O 1
ATOM 898 N N . ASP B 2 26 ? 9.264 -22.961 -3.269 1.00 68.29 54 ASP B N 1
ATOM 899 C CA . ASP B 2 26 ? 7.809 -22.893 -3.265 1.00 75.18 54 ASP B CA 1
ATOM 900 C C . ASP B 2 26 ? 7.271 -21.930 -4.322 1.00 69.15 54 ASP B C 1
ATOM 901 O O . ASP B 2 26 ? 6.057 -21.779 -4.474 1.00 65.32 54 ASP B O 1
ATOM 906 N N . THR B 2 27 ? 8.175 -21.292 -5.059 1.00 59.23 55 THR B N 1
ATOM 907 C CA . THR B 2 27 ? 7.778 -20.440 -6.173 1.00 52.93 55 THR B CA 1
ATOM 908 C C . THR B 2 27 ? 8.175 -21.054 -7.515 1.00 55.08 55 THR B C 1
ATOM 909 O O . THR B 2 27 ? 9.338 -21.412 -7.724 1.00 60.27 55 THR B O 1
ATOM 913 N N . GLY B 2 28 ? 7.212 -21.158 -8.426 1.00 42.51 56 GLY B N 1
ATOM 914 C CA . GLY B 2 28 ? 7.476 -21.678 -9.758 1.00 42.84 56 GLY B CA 1
ATOM 915 C C . GLY B 2 28 ? 7.568 -20.549 -10.774 1.00 39.86 56 GLY B C 1
ATOM 916 O O . GLY B 2 28 ? 7.483 -19.374 -10.420 1.00 39.81 56 GLY B O 1
ATOM 917 N N . ILE B 2 29 ? 7.747 -20.899 -12.042 1.00 36.28 57 ILE B N 1
ATOM 918 C CA . ILE B 2 29 ? 7.788 -19.879 -13.078 1.00 34.69 57 ILE B CA 1
ATOM 919 C C . ILE B 2 29 ? 7.110 -20.395 -14.344 1.00 37.49 57 ILE B C 1
ATOM 920 O O . ILE B 2 29 ? 7.307 -21.544 -14.762 1.00 34.21 57 ILE B O 1
ATOM 925 N N . SER B 2 30 ? 6.258 -19.566 -14.934 1.00 32.92 58 SER B N 1
ATOM 926 C CA . SER B 2 30 ? 5.487 -20.018 -16.093 1.00 35.71 58 SER B CA 1
ATOM 927 C C . SER B 2 30 ? 6.399 -20.155 -17.322 1.00 32.93 58 SER B C 1
ATOM 928 O O . SER B 2 30 ? 7.513 -19.599 -17.374 1.00 34.65 58 SER B O 1
ATOM 931 N N . GLN B 2 31 ? 5.933 -20.897 -18.311 1.00 30.49 59 GLN B N 1
ATOM 932 C CA . GLN B 2 31 ? 6.716 -21.117 -19.519 1.00 34.55 59 GLN B CA 1
ATOM 933 C C . GLN B 2 31 ? 7.013 -19.811 -20.238 1.00 36.26 59 GLN B C 1
ATOM 934 O O . GLN B 2 31 ? 8.130 -19.602 -20.694 1.00 33.23 59 GLN B O 1
ATOM 940 N N . LYS B 2 32 ? 6.016 -18.937 -20.341 1.00 34.25 60 LYS B N 1
ATOM 941 C CA . LYS B 2 32 ? 6.265 -17.647 -20.990 1.00 36.58 60 LYS B CA 1
ATOM 942 C C . LYS B 2 32 ? 7.269 -16.801 -20.203 1.00 35.51 60 LYS B C 1
ATOM 943 O O . LYS B 2 32 ? 8.121 -16.130 -20.793 1.00 32.47 60 LYS B O 1
ATOM 949 N N . SER B 2 33 ? 7.193 -16.836 -18.878 1.00 31.10 61 SER B N 1
ATOM 950 C CA . SER B 2 33 ? 8.145 -16.081 -18.070 1.00 34.84 61 SER B CA 1
ATOM 951 C C . SER B 2 33 ? 9.549 -16.633 -18.263 1.00 31.87 61 SER B C 1
ATOM 952 O O . SER B 2 33 ? 10.502 -15.883 -18.392 1.00 30.78 61 SER B O 1
ATOM 955 N N . MET B 2 34 ? 9.663 -17.954 -18.331 1.00 29.67 62 MET B N 1
ATOM 956 C CA . MET B 2 34 ? 10.967 -18.571 -18.564 1.00 29.29 62 MET B CA 1
ATOM 957 C C . MET B 2 34 ? 11.551 -18.149 -19.910 1.00 30.47 62 MET B C 1
ATOM 958 O O . MET B 2 34 ? 12.749 -17.892 -20.013 1.00 30.58 62 MET B O 1
ATOM 963 N N . SER B 2 35 ? 10.707 -18.075 -20.934 1.00 27.93 63 SER B N 1
ATOM 964 C CA . SER B 2 35 ? 11.168 -17.721 -22.269 1.00 27.32 63 SER B CA 1
ATOM 965 C C . SER B 2 35 ? 11.683 -16.293 -22.285 1.00 26.05 63 SER B C 1
ATOM 966 O O . SER B 2 35 ? 12.707 -16.004 -22.907 1.00 28.48 63 SER B O 1
ATOM 969 N N . ILE B 2 36 ? 10.978 -15.416 -21.575 1.00 29.43 64 ILE B N 1
ATOM 970 C CA . ILE B 2 36 ? 11.397 -14.013 -21.481 1.00 26.61 64 ILE B CA 1
ATOM 971 C C . ILE B 2 36 ? 12.719 -13.913 -20.740 1.00 28.94 64 ILE B C 1
ATOM 972 O O . ILE B 2 36 ? 13.657 -13.234 -21.184 1.00 27.87 64 ILE B O 1
ATOM 977 N N . LEU B 2 37 ? 12.817 -14.600 -19.610 1.00 28.02 65 LEU B N 1
ATOM 978 C CA . LEU B 2 37 ? 14.052 -14.533 -18.838 1.00 28.27 65 LEU B CA 1
ATOM 979 C C . LEU B 2 37 ? 15.237 -15.135 -19.600 1.00 28.82 65 LEU B C 1
ATOM 980 O O . LEU B 2 37 ? 16.356 -14.581 -19.591 1.00 27.86 65 LEU B O 1
ATOM 985 N N . ASN B 2 38 ? 14.993 -16.253 -20.272 1.00 29.47 66 ASN B N 1
ATOM 986 C CA . ASN B 2 38 ? 16.019 -16.856 -21.130 1.00 28.55 66 ASN B CA 1
ATOM 987 C C . ASN B 2 38 ? 16.518 -15.880 -22.202 1.00 34.33 66 ASN B C 1
ATOM 988 O O . ASN B 2 38 ? 17.719 -15.793 -22.458 1.00 29.72 66 ASN B O 1
ATOM 993 N N . SER B 2 39 ? 15.598 -15.133 -22.812 1.00 27.37 67 SER B N 1
ATOM 994 C CA . SER B 2 39 ? 15.995 -14.158 -23.826 1.00 30.18 67 SER B CA 1
ATOM 995 C C . SER B 2 39 ? 16.825 -13.028 -23.217 1.00 29.15 67 SER B C 1
ATOM 996 O O . SER B 2 39 ? 17.776 -12.565 -23.852 1.00 30.25 67 SER B O 1
ATOM 999 N N . PHE B 2 40 ? 16.484 -12.584 -22.008 1.00 28.02 68 PHE B N 1
ATOM 1000 C CA . PHE B 2 40 ? 17.341 -11.606 -21.315 1.00 30.74 68 PHE B CA 1
ATOM 1001 C C . PHE B 2 40 ? 18.765 -12.116 -21.160 1.00 32.16 68 PHE B C 1
ATOM 1002 O O . PHE B 2 40 ? 19.723 -11.381 -21.386 1.00 26.23 68 PHE B O 1
ATOM 1010 N N . VAL B 2 41 ? 18.909 -13.370 -20.743 1.00 27.73 69 VAL B N 1
ATOM 1011 C CA . VAL B 2 41 ? 20.252 -13.897 -20.521 1.00 28.00 69 VAL B CA 1
ATOM 1012 C C . VAL B 2 41 ? 21.024 -13.985 -21.842 1.00 28.72 69 VAL B C 1
ATOM 1013 O O . VAL B 2 41 ? 22.216 -13.632 -21.893 1.00 28.13 69 VAL B O 1
ATOM 1017 N N . ASN B 2 42 ? 20.355 -14.427 -22.903 1.00 25.96 70 ASN B N 1
ATOM 1018 C CA . ASN B 2 42 ? 20.952 -14.419 -24.246 1.00 29.91 70 ASN B CA 1
ATOM 1019 C C . ASN B 2 42 ? 21.379 -13.007 -24.667 1.00 29.30 70 ASN B C 1
ATOM 1020 O O . ASN B 2 42 ? 22.444 -12.827 -25.243 1.00 27.47 70 ASN B O 1
ATOM 1025 N N A ASP B 2 43 ? 20.525 -12.023 -24.397 0.39 27.95 71 ASP B N 1
ATOM 1026 N N B ASP B 2 43 ? 20.531 -12.025 -24.388 0.61 27.57 71 ASP B N 1
ATOM 1027 C CA A ASP B 2 43 ? 20.834 -10.631 -24.743 0.39 28.89 71 ASP B CA 1
ATOM 1028 C CA B ASP B 2 43 ? 20.838 -10.634 -24.749 0.61 29.14 71 ASP B CA 1
ATOM 1029 C C A ASP B 2 43 ? 22.114 -10.163 -24.058 0.39 28.80 71 ASP B C 1
ATOM 1030 C C B ASP B 2 43 ? 22.103 -10.136 -24.051 0.61 29.22 71 ASP B C 1
ATOM 1031 O O A ASP B 2 43 ? 23.018 -9.618 -24.700 0.39 28.95 71 ASP B O 1
ATOM 1032 O O B ASP B 2 43 ? 22.987 -9.540 -24.680 0.61 27.61 71 ASP B O 1
ATOM 1041 N N . ILE B 2 44 ? 22.179 -10.368 -22.747 1.00 24.58 72 ILE B N 1
ATOM 1042 C CA . ILE B 2 44 ? 23.323 -9.934 -21.958 1.00 24.17 72 ILE B CA 1
ATOM 1043 C C . ILE B 2 44 ? 24.599 -10.691 -22.323 1.00 27.59 72 ILE B C 1
ATOM 1044 O O . ILE B 2 44 ? 25.685 -10.095 -22.367 1.00 27.66 72 ILE B O 1
ATOM 1049 N N . PHE B 2 45 ? 24.475 -11.988 -22.604 1.00 25.16 73 PHE B N 1
ATOM 1050 C CA . PHE B 2 45 ? 25.607 -12.751 -23.111 1.00 28.04 73 PHE B CA 1
ATOM 1051 C C . PHE B 2 45 ? 26.194 -12.047 -24.311 1.00 28.10 73 PHE B C 1
ATOM 1052 O O . PHE B 2 45 ? 27.413 -11.822 -24.394 1.00 27.20 73 PHE B O 1
ATOM 1060 N N . GLU B 2 46 ? 25.321 -11.689 -25.241 1.00 26.45 74 GLU B N 1
ATOM 1061 C CA . GLU B 2 46 ? 25.777 -11.136 -26.506 1.00 27.76 74 GLU B CA 1
ATOM 1062 C C . GLU B 2 46 ? 26.371 -9.745 -26.311 1.00 27.44 74 GLU B C 1
ATOM 1063 O O . GLU B 2 46 ? 27.364 -9.412 -26.936 1.00 28.87 74 GLU B O 1
ATOM 1069 N N . ARG B 2 47 ? 25.757 -8.937 -25.456 1.00 22.49 75 ARG B N 1
ATOM 1070 C CA . ARG B 2 47 ? 26.326 -7.600 -25.205 1.00 21.99 75 ARG B CA 1
ATOM 1071 C C . ARG B 2 47 ? 27.713 -7.654 -24.567 1.00 27.06 75 ARG B C 1
ATOM 1072 O O . ARG B 2 47 ? 28.626 -6.900 -24.954 1.00 25.36 75 ARG B O 1
ATOM 1080 N N . ILE B 2 48 ? 27.881 -8.539 -23.587 1.00 24.54 76 ILE B N 1
ATOM 1081 C CA . ILE B 2 48 ? 29.197 -8.696 -22.949 1.00 26.06 76 ILE B CA 1
ATOM 1082 C C . ILE B 2 48 ? 30.238 -9.278 -23.897 1.00 32.61 76 ILE B C 1
ATOM 1083 O O . ILE B 2 48 ? 31.359 -8.766 -23.986 1.00 26.65 76 ILE B O 1
ATOM 1088 N N . ALA B 2 49 ? 29.871 -10.336 -24.616 1.00 27.74 77 ALA B N 1
ATOM 1089 C CA . ALA B 2 49 ? 30.816 -10.980 -25.522 1.00 26.06 77 ALA B CA 1
ATOM 1090 C C . ALA B 2 49 ? 31.294 -10.015 -26.592 1.00 24.29 77 ALA B C 1
ATOM 1091 O O . ALA B 2 49 ? 32.482 -9.994 -26.937 1.00 27.08 77 ALA B O 1
ATOM 1093 N N . THR B 2 50 ? 30.365 -9.229 -27.116 1.00 24.56 78 THR B N 1
ATOM 1094 C CA . THR B 2 50 ? 30.667 -8.257 -28.163 1.00 27.54 78 THR B CA 1
ATOM 1095 C C . THR B 2 50 ? 31.620 -7.162 -27.624 1.00 30.48 78 THR B C 1
ATOM 1096 O O . THR B 2 50 ? 32.596 -6.788 -28.270 1.00 26.99 78 THR B O 1
ATOM 1100 N N . GLU B 2 51 ? 31.325 -6.658 -26.436 1.00 25.95 79 GLU B N 1
ATOM 1101 C CA . GLU B 2 51 ? 32.184 -5.625 -25.844 1.00 28.97 79 GLU B CA 1
ATOM 1102 C C . GLU B 2 51 ? 33.574 -6.208 -25.515 1.00 27.29 79 GLU B C 1
ATOM 1103 O O . GLU B 2 51 ? 34.605 -5.529 -25.686 1.00 28.37 79 GLU B O 1
ATOM 1109 N N . ALA B 2 52 ? 33.622 -7.454 -25.047 1.00 24.85 80 ALA B N 1
ATOM 1110 C CA . ALA B 2 52 ? 34.908 -8.099 -24.779 1.00 26.97 80 ALA B CA 1
ATOM 1111 C C . ALA B 2 52 ? 35.703 -8.285 -26.067 1.00 29.87 80 ALA B C 1
ATOM 1112 O O . ALA B 2 52 ? 36.929 -8.162 -26.067 1.00 28.02 80 ALA B O 1
ATOM 1114 N N . SER B 2 53 ? 35.001 -8.606 -27.147 1.00 28.69 81 SER B N 1
ATOM 1115 C CA . SER B 2 53 ? 35.622 -8.721 -28.470 1.00 26.28 81 SER B CA 1
ATOM 1116 C C . SER B 2 53 ? 36.282 -7.408 -28.861 1.00 25.14 81 SER B C 1
ATOM 1117 O O . SER B 2 53 ? 37.450 -7.367 -29.251 1.00 28.96 81 SER B O 1
ATOM 1120 N N . LYS B 2 54 ? 35.524 -6.328 -28.725 1.00 24.96 82 LYS B N 1
ATOM 1121 C CA . LYS B 2 54 ? 36.039 -5.030 -29.116 1.00 28.19 82 LYS B CA 1
ATOM 1122 C C . LYS B 2 54 ? 37.206 -4.608 -28.203 1.00 30.69 82 LYS B C 1
ATOM 1123 O O . LYS B 2 54 ? 38.172 -4.041 -28.683 1.00 26.87 82 LYS B O 1
ATOM 1129 N N . LEU B 2 55 ? 37.124 -4.891 -26.904 1.00 27.90 83 LEU B N 1
ATOM 1130 C CA . LEU B 2 55 ? 38.252 -4.580 -25.997 1.00 29.41 83 LEU B CA 1
ATOM 1131 C C . LEU B 2 55 ? 39.512 -5.372 -26.335 1.00 33.52 83 LEU B C 1
ATOM 1132 O O . LEU B 2 55 ? 40.635 -4.840 -26.292 1.00 31.17 83 LEU B O 1
ATOM 1137 N N . ALA B 2 56 ? 39.349 -6.655 -26.631 1.00 29.69 84 ALA B N 1
ATOM 1138 C CA . ALA B 2 56 ? 40.521 -7.461 -26.983 1.00 30.16 84 ALA B CA 1
ATOM 1139 C C . ALA B 2 56 ? 41.183 -6.868 -28.225 1.00 28.95 84 ALA B C 1
ATOM 1140 O O . ALA B 2 56 ? 42.402 -6.694 -28.258 1.00 31.75 84 ALA B O 1
ATOM 1142 N N . ALA B 2 57 ? 40.367 -6.497 -29.212 1.00 27.18 85 ALA B N 1
ATOM 1143 C CA . ALA B 2 57 ? 40.903 -5.957 -30.454 1.00 29.95 85 ALA B CA 1
ATOM 1144 C C . ALA B 2 57 ? 41.618 -4.629 -30.195 1.00 31.07 85 ALA B C 1
ATOM 1145 O O . ALA B 2 57 ? 42.743 -4.408 -30.663 1.00 31.79 85 ALA B O 1
ATOM 1147 N N . TYR B 2 58 ? 40.946 -3.768 -29.447 1.00 28.30 86 TYR B N 1
ATOM 1148 C CA . TYR B 2 58 ? 41.476 -2.452 -29.102 1.00 27.45 86 TYR B CA 1
ATOM 1149 C C . TYR B 2 58 ? 42.813 -2.540 -28.381 1.00 33.04 86 TYR B C 1
ATOM 1150 O O . TYR B 2 58 ? 43.733 -1.754 -28.637 1.00 34.51 86 TYR B O 1
ATOM 1159 N N . ASN B 2 59 ? 42.905 -3.484 -27.460 1.00 31.88 87 ASN B N 1
ATOM 1160 C CA . ASN B 2 59 ? 44.120 -3.676 -26.690 1.00 32.84 87 ASN B CA 1
ATOM 1161 C C . ASN B 2 59 ? 45.119 -4.652 -27.307 1.00 38.04 87 ASN B C 1
ATOM 1162 O O . ASN B 2 59 ? 46.078 -5.066 -26.649 1.00 37.57 87 ASN B O 1
ATOM 1167 N N . LYS B 2 60 ? 44.913 -4.978 -28.583 1.00 31.59 88 LYS B N 1
ATOM 1168 C CA . LYS B 2 60 ? 45.843 -5.812 -29.357 1.00 35.97 88 LYS B CA 1
ATOM 1169 C C . LYS B 2 60 ? 46.072 -7.188 -28.709 1.00 42.16 88 LYS B C 1
ATOM 1170 O O . LYS B 2 60 ? 47.210 -7.675 -28.588 1.00 36.18 88 LYS B O 1
ATOM 1176 N N . LYS B 2 61 ? 44.968 -7.802 -28.292 1.00 35.08 89 LYS B N 1
ATOM 1177 C CA . LYS B 2 61 ? 44.950 -9.147 -27.737 1.00 36.33 89 LYS B CA 1
ATOM 1178 C C . LYS B 2 61 ? 44.173 -10.090 -28.661 1.00 36.24 89 LYS B C 1
ATOM 1179 O O . LYS B 2 61 ? 43.097 -9.733 -29.140 1.00 37.78 89 LYS B O 1
ATOM 1185 N N . SER B 2 62 ? 44.723 -11.283 -28.895 1.00 32.63 90 SER B N 1
ATOM 1186 C CA . SER B 2 62 ? 44.077 -12.284 -29.745 1.00 34.70 90 SER B CA 1
ATOM 1187 C C . SER B 2 62 ? 43.143 -13.167 -28.927 1.00 43.16 90 SER B C 1
ATOM 1188 O O . SER B 2 62 ? 42.368 -13.948 -29.477 1.00 37.99 90 SER B O 1
ATOM 1191 N N . THR B 2 63 ? 43.239 -13.044 -27.609 1.00 36.41 91 THR B N 1
ATOM 1192 C CA . THR B 2 63 ? 42.509 -13.917 -26.703 1.00 38.59 91 THR B CA 1
ATOM 1193 C C . THR B 2 63 ? 41.585 -13.115 -25.812 1.00 35.58 91 THR B C 1
ATOM 1194 O O . THR B 2 63 ? 41.969 -12.075 -25.278 1.00 38.56 91 THR B O 1
ATOM 1198 N N . ILE B 2 64 ? 40.348 -13.576 -25.668 1.00 30.57 92 ILE B N 1
ATOM 1199 C CA . ILE B 2 64 ? 39.476 -12.996 -24.664 1.00 28.06 92 ILE B CA 1
ATOM 1200 C C . ILE B 2 64 ? 39.659 -13.768 -23.367 1.00 33.03 92 ILE B C 1
ATOM 1201 O O . ILE B 2 64 ? 39.378 -14.977 -23.286 1.00 33.09 92 ILE B O 1
ATOM 1206 N N . SER B 2 65 ? 40.177 -13.080 -22.356 1.00 34.22 93 SER B N 1
ATOM 1207 C CA . SER B 2 65 ? 40.424 -13.707 -21.064 1.00 31.64 93 SER B CA 1
ATOM 1208 C C . SER B 2 65 ? 39.388 -13.190 -20.061 1.00 31.60 93 SER B C 1
ATOM 1209 O O . SER B 2 65 ? 38.588 -12.326 -20.389 1.00 32.00 93 SER B O 1
ATOM 1212 N N . ALA B 2 66 ? 39.429 -13.712 -18.838 1.00 33.14 94 ALA B N 1
ATOM 1213 C CA . ALA B 2 66 ? 38.562 -13.241 -17.766 1.00 35.75 94 ALA B CA 1
ATOM 1214 C C . ALA B 2 66 ? 38.745 -11.750 -17.545 1.00 34.85 94 ALA B C 1
ATOM 1215 O O . ALA B 2 66 ? 37.822 -11.061 -17.133 1.00 30.28 94 ALA B O 1
ATOM 1217 N N . ARG B 2 67 ? 39.937 -11.240 -17.840 1.00 34.66 95 ARG B N 1
ATOM 1218 C CA . ARG B 2 67 ? 40.181 -9.807 -17.701 1.00 33.38 95 ARG B CA 1
ATOM 1219 C C . ARG B 2 67 ? 39.358 -8.957 -18.669 1.00 33.52 95 ARG B C 1
ATOM 1220 O O . ARG B 2 67 ? 38.830 -7.901 -18.288 1.00 29.07 95 ARG B O 1
ATOM 1228 N N . GLU B 2 68 ? 39.235 -9.407 -19.916 1.00 32.64 96 GLU B N 1
ATOM 1229 C CA . GLU B 2 68 ? 38.373 -8.697 -20.857 1.00 34.99 96 GLU B CA 1
ATOM 1230 C C . GLU B 2 68 ? 36.907 -8.876 -20.499 1.00 28.62 96 GLU B C 1
ATOM 1231 O O . GLU B 2 68 ? 36.131 -7.941 -20.669 1.00 30.54 96 GLU B O 1
ATOM 1237 N N . ILE B 2 69 ? 36.517 -10.051 -20.011 1.00 27.36 97 ILE B N 1
ATOM 1238 C CA . ILE B 2 69 ? 35.111 -10.199 -19.594 1.00 28.31 97 ILE B CA 1
ATOM 1239 C C . ILE B 2 69 ? 34.813 -9.234 -18.450 1.00 26.61 97 ILE B C 1
ATOM 1240 O O . ILE B 2 69 ? 33.795 -8.543 -18.462 1.00 26.66 97 ILE B O 1
ATOM 1245 N N . GLN B 2 70 ? 35.719 -9.164 -17.467 1.00 28.31 98 GLN B N 1
ATOM 1246 C CA . GLN B 2 70 ? 35.492 -8.264 -16.331 1.00 32.10 98 GLN B CA 1
ATOM 1247 C C . GLN B 2 70 ? 35.261 -6.828 -16.770 1.00 27.21 98 GLN B C 1
ATOM 1248 O O . GLN B 2 70 ? 34.292 -6.179 -16.355 1.00 26.50 98 GLN B O 1
ATOM 1254 N N . THR B 2 71 ? 36.152 -6.297 -17.600 1.00 27.71 99 THR B N 1
ATOM 1255 C CA . THR B 2 71 ? 36.009 -4.900 -17.992 1.00 25.67 99 THR B CA 1
ATOM 1256 C C . THR B 2 71 ? 34.780 -4.698 -18.882 1.00 26.85 99 THR B C 1
ATOM 1257 O O . THR B 2 71 ? 34.104 -3.668 -18.787 1.00 27.06 99 THR B O 1
ATOM 1261 N N . ALA B 2 72 ? 34.452 -5.704 -19.702 1.00 27.91 100 ALA B N 1
ATOM 1262 C CA . ALA B 2 72 ? 33.231 -5.625 -20.519 1.00 26.87 100 ALA B CA 1
ATOM 1263 C C . ALA B 2 72 ? 32.002 -5.571 -19.624 1.00 25.69 100 ALA B C 1
ATOM 1264 O O . ALA B 2 72 ? 31.096 -4.770 -19.864 1.00 26.45 100 ALA B O 1
ATOM 1266 N N . VAL B 2 73 ? 31.987 -6.407 -18.585 1.00 26.76 101 VAL B N 1
ATOM 1267 C CA . VAL B 2 73 ? 30.888 -6.404 -17.632 1.00 29.35 101 VAL B CA 1
ATOM 1268 C C . VAL B 2 73 ? 30.712 -5.018 -16.999 1.00 31.18 101 VAL B C 1
ATOM 1269 O O . VAL B 2 73 ? 29.597 -4.479 -16.908 1.00 29.72 101 VAL B O 1
ATOM 1273 N N . ARG B 2 74 ? 31.825 -4.417 -16.592 1.00 29.67 102 ARG B N 1
ATOM 1274 C CA . ARG B 2 74 ? 31.783 -3.082 -16.014 1.00 31.35 102 ARG B CA 1
ATOM 1275 C C . ARG B 2 74 ? 31.338 -2.024 -17.034 1.00 32.27 102 ARG B C 1
ATOM 1276 O O . ARG B 2 74 ? 30.756 -1.006 -16.665 1.00 32.83 102 ARG B O 1
ATOM 1284 N N . LEU B 2 75 ? 31.592 -2.253 -18.319 1.00 28.34 103 LEU B N 1
ATOM 1285 C CA . LEU B 2 75 ? 31.131 -1.307 -19.332 1.00 27.16 103 LEU B CA 1
ATOM 1286 C C . LEU B 2 75 ? 29.654 -1.477 -19.665 1.00 37.48 103 LEU B C 1
ATOM 1287 O O . LEU B 2 75 ? 29.013 -0.549 -20.158 1.00 37.43 103 LEU B O 1
ATOM 1292 N N . ILE B 2 76 ? 29.121 -2.666 -19.410 1.00 29.74 104 ILE B N 1
ATOM 1293 C CA . ILE B 2 76 ? 27.741 -2.965 -19.837 1.00 30.42 104 ILE B CA 1
ATOM 1294 C C . ILE B 2 76 ? 26.722 -2.849 -18.697 1.00 33.10 104 ILE B C 1
ATOM 1295 O O . ILE B 2 76 ? 25.630 -2.318 -18.883 1.00 37.36 104 ILE B O 1
ATOM 1300 N N . LEU B 2 77 ? 27.071 -3.344 -17.518 1.00 27.62 105 LEU B N 1
ATOM 1301 C CA . LEU B 2 77 ? 26.137 -3.339 -16.403 1.00 32.49 105 LEU B CA 1
ATOM 1302 C C . LEU B 2 77 ? 26.217 -2.027 -15.625 1.00 38.28 105 LEU B C 1
ATOM 1303 O O . LEU B 2 77 ? 27.300 -1.455 -15.416 1.00 35.77 105 LEU B O 1
ATOM 1308 N N . PRO B 2 78 ? 25.053 -1.537 -15.195 1.00 32.30 106 PRO B N 1
ATOM 1309 C CA . PRO B 2 78 ? 25.023 -0.311 -14.394 1.00 38.60 106 PRO B CA 1
ATOM 1310 C C . PRO B 2 78 ? 25.523 -0.552 -12.971 1.00 46.54 106 PRO B C 1
ATOM 1311 O O . PRO B 2 78 ? 25.355 -1.652 -12.452 1.00 42.26 106 PRO B O 1
ATOM 1315 N N . GLY B 2 79 ? 26.164 0.458 -12.378 1.00 38.59 107 GLY B N 1
ATOM 1316 C CA . GLY B 2 79 ? 26.423 0.532 -10.947 1.00 45.69 107 GLY B CA 1
ATOM 1317 C C . GLY B 2 79 ? 26.584 -0.695 -10.065 1.00 39.85 107 GLY B C 1
ATOM 1318 O O . GLY B 2 79 ? 27.598 -1.395 -10.140 1.00 39.53 107 GLY B O 1
ATOM 1319 N N . GLU B 2 80 ? 25.610 -0.925 -9.186 1.00 40.31 108 GLU B N 1
ATOM 1320 C CA . GLU B 2 80 ? 25.728 -1.972 -8.165 1.00 40.63 108 GLU B CA 1
ATOM 1321 C C . GLU B 2 80 ? 25.618 -3.362 -8.770 1.00 38.86 108 GLU B C 1
ATOM 1322 O O . GLU B 2 80 ? 26.169 -4.326 -8.237 1.00 35.53 108 GLU B O 1
ATOM 1328 N N . LEU B 2 81 ? 24.886 -3.465 -9.875 1.00 36.68 109 LEU B N 1
ATOM 1329 C CA . LEU B 2 81 ? 24.833 -4.731 -10.605 1.00 39.38 109 LEU B CA 1
ATOM 1330 C C . LEU B 2 81 ? 26.230 -5.103 -11.063 1.00 32.50 109 LEU B C 1
ATOM 1331 O O . LEU B 2 81 ? 26.659 -6.236 -10.903 1.00 34.45 109 LEU B O 1
ATOM 1336 N N . ALA B 2 82 ? 26.931 -4.132 -11.646 1.00 32.68 110 ALA B N 1
ATOM 1337 C CA . ALA B 2 82 ? 28.307 -4.338 -12.111 1.00 29.08 110 ALA B CA 1
ATOM 1338 C C . ALA B 2 82 ? 29.210 -4.794 -10.984 1.00 32.82 110 ALA B C 1
ATOM 1339 O O . ALA B 2 82 ? 30.000 -5.728 -11.147 1.00 34.22 110 ALA B O 1
ATOM 1341 N N . LYS B 2 83 ? 29.093 -4.137 -9.833 1.00 32.79 111 LYS B N 1
ATOM 1342 C CA . LYS B 2 83 ? 29.965 -4.451 -8.703 1.00 36.31 111 LYS B CA 1
ATOM 1343 C C . LYS B 2 83 ? 29.754 -5.865 -8.189 1.00 34.02 111 LYS B C 1
ATOM 1344 O O . LYS B 2 83 ? 30.717 -6.584 -7.889 1.00 35.99 111 LYS B O 1
ATOM 1350 N N . HIS B 2 84 ? 28.496 -6.270 -8.082 1.00 33.60 112 HIS B N 1
ATOM 1351 C CA . HIS B 2 84 ? 28.199 -7.617 -7.607 1.00 34.14 112 HIS B CA 1
ATOM 1352 C C . HIS B 2 84 ? 28.564 -8.672 -8.651 1.00 30.38 112 HIS B C 1
ATOM 1353 O O . HIS B 2 84 ? 29.047 -9.755 -8.317 1.00 36.10 112 HIS B O 1
ATOM 1360 N N . ALA B 2 85 ? 28.335 -8.352 -9.917 1.00 32.11 113 ALA B N 1
ATOM 1361 C CA . ALA B 2 85 ? 28.687 -9.283 -10.991 1.00 32.73 113 ALA B CA 1
ATOM 1362 C C . ALA B 2 85 ? 30.187 -9.530 -11.005 1.00 34.13 113 ALA B C 1
ATOM 1363 O O . ALA B 2 85 ? 30.643 -10.665 -11.140 1.00 31.57 113 ALA B O 1
ATOM 1365 N N . VAL B 2 86 ? 30.953 -8.456 -10.863 1.00 32.81 114 VAL B N 1
ATOM 1366 C CA . VAL B 2 86 ? 32.408 -8.563 -10.831 1.00 32.00 114 VAL B CA 1
ATOM 1367 C C . VAL B 2 86 ? 32.874 -9.420 -9.664 1.00 31.52 114 VAL B C 1
ATOM 1368 O O . VAL B 2 86 ? 33.765 -10.269 -9.823 1.00 34.21 114 VAL B O 1
ATOM 1372 N N . SER B 2 87 ? 32.262 -9.214 -8.502 1.00 35.88 115 SER B N 1
ATOM 1373 C CA . SER B 2 87 ? 32.553 -10.034 -7.325 1.00 40.96 115 SER B CA 1
ATOM 1374 C C . SER B 2 87 ? 32.319 -11.501 -7.608 1.00 34.87 115 SER B C 1
ATOM 1375 O O . SER B 2 87 ? 33.151 -12.349 -7.280 1.00 35.56 115 SER B O 1
ATOM 1378 N N . GLU B 2 88 ? 31.172 -11.804 -8.208 1.00 33.15 116 GLU B N 1
ATOM 1379 C CA . GLU B 2 88 ? 30.807 -13.183 -8.455 1.00 36.44 116 GLU B CA 1
ATOM 1380 C C . GLU B 2 88 ? 31.694 -13.793 -9.521 1.00 31.93 116 GLU B C 1
ATOM 1381 O O . GLU B 2 88 ? 32.054 -14.962 -9.415 1.00 36.07 116 GLU B O 1
ATOM 1387 N N . GLY B 2 89 ? 32.020 -13.022 -10.558 1.00 32.18 117 GLY B N 1
ATOM 1388 C CA . GLY B 2 89 ? 32.897 -13.535 -11.599 1.00 36.87 117 GLY B CA 1
ATOM 1389 C C . GLY B 2 89 ? 34.255 -13.855 -10.995 1.00 34.15 117 GLY B C 1
ATOM 1390 O O . GLY B 2 89 ? 34.812 -14.936 -11.186 1.00 35.23 117 GLY B O 1
ATOM 1391 N N . THR B 2 90 ? 34.778 -12.894 -10.247 1.00 33.99 118 THR B N 1
ATOM 1392 C CA . THR B 2 90 ? 36.103 -13.034 -9.639 1.00 35.43 118 THR B CA 1
ATOM 1393 C C . THR B 2 90 ? 36.143 -14.250 -8.714 1.00 35.47 118 THR B C 1
ATOM 1394 O O . THR B 2 90 ? 37.070 -15.061 -8.764 1.00 38.91 118 THR B O 1
ATOM 1398 N N . ARG B 2 91 ? 35.124 -14.369 -7.873 1.00 38.19 119 ARG B N 1
ATOM 1399 C CA . ARG B 2 91 ? 34.996 -15.495 -6.948 1.00 40.47 119 ARG B CA 1
ATOM 1400 C C . ARG B 2 91 ? 34.935 -16.839 -7.675 1.00 39.47 119 ARG B C 1
ATOM 1401 O O . ARG B 2 91 ? 35.554 -17.820 -7.246 1.00 38.49 119 ARG B O 1
ATOM 1409 N N . ALA B 2 92 ? 34.203 -16.899 -8.787 1.00 34.01 120 ALA B N 1
ATOM 1410 C CA . ALA B 2 92 ? 34.101 -18.163 -9.510 1.00 35.88 120 ALA B CA 1
ATOM 1411 C C . ALA B 2 92 ? 35.434 -18.576 -10.141 1.00 40.41 120 ALA B C 1
ATOM 1412 O O . ALA B 2 92 ? 35.810 -19.756 -10.103 1.00 40.22 120 ALA B O 1
ATOM 1414 N N . VAL B 2 93 ? 36.151 -17.615 -10.718 1.00 38.83 121 VAL B N 1
ATOM 1415 C CA . VAL B 2 93 ? 37.409 -17.920 -11.388 1.00 42.05 121 VAL B CA 1
ATOM 1416 C C . VAL B 2 93 ? 38.434 -18.418 -10.361 1.00 42.97 121 VAL B C 1
ATOM 1417 O O . VAL B 2 93 ? 39.154 -19.390 -10.593 1.00 45.92 121 VAL B O 1
ATOM 1421 N N . THR B 2 94 ? 38.465 -17.760 -9.209 1.00 42.06 122 THR B N 1
ATOM 1422 C CA . THR B 2 94 ? 39.344 -18.174 -8.115 1.00 48.22 122 THR B CA 1
ATOM 1423 C C . THR B 2 94 ? 39.062 -19.603 -7.660 1.00 55.28 122 THR B C 1
ATOM 1424 O O . THR B 2 94 ? 39.986 -20.428 -7.555 1.00 54.49 122 THR B O 1
ATOM 1428 N N . LYS B 2 95 ? 37.788 -19.900 -7.404 1.00 43.02 123 LYS B N 1
ATOM 1429 C CA . LYS B 2 95 ? 37.386 -21.227 -6.960 1.00 50.46 123 LYS B CA 1
ATOM 1430 C C . LYS B 2 95 ? 37.730 -22.267 -8.021 1.00 52.30 123 LYS B C 1
ATOM 1431 O O . LYS B 2 95 ? 38.251 -23.331 -7.709 1.00 46.13 123 LYS B O 1
ATOM 1437 N N . TYR B 2 96 ? 37.442 -21.938 -9.277 1.00 50.73 124 TYR B N 1
ATOM 1438 C CA . TYR B 2 96 ? 37.782 -22.785 -10.414 1.00 45.45 124 TYR B CA 1
ATOM 1439 C C . TYR B 2 96 ? 39.274 -23.151 -10.464 1.00 50.97 124 TYR B C 1
ATOM 1440 O O . TYR B 2 96 ? 39.628 -24.305 -10.720 1.00 51.35 124 TYR B O 1
ATOM 1449 N N . SER B 2 97 ? 40.129 -22.157 -10.235 1.00 50.86 125 SER B N 1
ATOM 1450 C CA . SER B 2 97 ? 41.575 -22.311 -10.364 1.00 60.74 125 SER B CA 1
ATOM 1451 C C . SER B 2 97 ? 42.227 -22.902 -9.118 1.00 69.02 125 SER B C 1
ATOM 1452 O O . SER B 2 97 ? 43.424 -23.187 -9.116 1.00 78.59 125 SER B O 1
ATOM 1455 N N . SER B 2 98 ? 41.443 -23.083 -8.061 1.00 63.71 126 SER B N 1
ATOM 1456 C CA . SER B 2 98 ? 41.974 -23.568 -6.791 1.00 68.17 126 SER B CA 1
ATOM 1457 C C . SER B 2 98 ? 41.960 -25.095 -6.723 1.00 69.50 126 SER B C 1
ATOM 1458 O O . SER B 2 98 ? 41.568 -25.766 -7.679 1.00 72.80 126 SER B O 1
ATOM 1461 N N . SER C 1 18 ? 54.176 24.386 -28.824 1.00 66.94 17 SER C N 1
ATOM 1462 C CA . SER C 1 18 ? 53.145 24.164 -27.808 1.00 66.31 17 SER C CA 1
ATOM 1463 C C . SER C 1 18 ? 52.445 22.822 -28.009 1.00 57.61 17 SER C C 1
ATOM 1464 O O . SER C 1 18 ? 51.834 22.576 -29.050 1.00 58.19 17 SER C O 1
ATOM 1467 N N . ARG C 1 19 ? 52.540 21.950 -27.013 1.00 55.11 18 ARG C N 1
ATOM 1468 C CA . ARG C 1 19 ? 51.958 20.621 -27.129 1.00 55.87 18 ARG C CA 1
ATOM 1469 C C . ARG C 1 19 ? 50.439 20.677 -27.256 1.00 44.90 18 ARG C C 1
ATOM 1470 O O . ARG C 1 19 ? 49.845 19.902 -28.011 1.00 44.53 18 ARG C O 1
ATOM 1478 N N . SER C 1 20 ? 49.823 21.609 -26.533 1.00 43.22 19 SER C N 1
ATOM 1479 C CA . SER C 1 20 ? 48.381 21.834 -26.647 1.00 38.02 19 SER C CA 1
ATOM 1480 C C . SER C 1 20 ? 48.003 22.264 -28.060 1.00 41.91 19 SER C C 1
ATOM 1481 O O . SER C 1 20 ? 47.090 21.707 -28.675 1.00 43.30 19 SER C O 1
ATOM 1484 N N . ALA C 1 21 ? 48.704 23.276 -28.560 1.00 50.07 20 ALA C N 1
ATOM 1485 C CA . ALA C 1 21 ? 48.507 23.750 -29.927 1.00 51.52 20 ALA C CA 1
ATOM 1486 C C . ALA C 1 21 ? 48.617 22.606 -30.925 1.00 42.56 20 ALA C C 1
ATOM 1487 O O . ALA C 1 21 ? 47.751 22.438 -31.788 1.00 45.41 20 ALA C O 1
ATOM 1489 N N . LYS C 1 22 ? 49.662 21.797 -30.779 1.00 46.30 21 LYS C N 1
ATOM 1490 C CA . LYS C 1 22 ? 49.871 20.649 -31.656 1.00 50.72 21 LYS C CA 1
ATOM 1491 C C . LYS C 1 22 ? 48.693 19.687 -31.607 1.00 52.38 21 LYS C C 1
ATOM 1492 O O . LYS C 1 22 ? 48.367 19.027 -32.594 1.00 53.60 21 LYS C O 1
ATOM 1498 N N . ALA C 1 23 ? 48.043 19.619 -30.452 1.00 50.53 22 ALA C N 1
ATOM 1499 C CA . ALA C 1 23 ? 46.921 18.704 -30.273 1.00 45.25 22 ALA C CA 1
ATOM 1500 C C . ALA C 1 23 ? 45.583 19.378 -30.582 1.00 44.82 22 ALA C C 1
ATOM 1501 O O . ALA C 1 23 ? 44.532 18.739 -30.537 1.00 43.64 22 ALA C O 1
ATOM 1503 N N . GLY C 1 24 ? 45.628 20.666 -30.903 1.00 43.33 23 GLY C N 1
ATOM 1504 C CA . GLY C 1 24 ? 44.413 21.411 -31.179 1.00 47.78 23 GLY C CA 1
ATOM 1505 C C . GLY C 1 24 ? 43.609 21.692 -29.920 1.00 47.49 23 GLY C C 1
ATOM 1506 O O . GLY C 1 24 ? 42.382 21.751 -29.961 1.00 50.24 23 GLY C O 1
ATOM 1507 N N . LEU C 1 25 ? 44.309 21.896 -28.806 1.00 40.56 24 LEU C N 1
ATOM 1508 C CA . LEU C 1 25 ? 43.662 22.026 -27.505 1.00 42.11 24 LEU C CA 1
ATOM 1509 C C . LEU C 1 25 ? 43.978 23.367 -26.850 1.00 44.63 24 LEU C C 1
ATOM 1510 O O . LEU C 1 25 ? 45.009 23.981 -27.143 1.00 39.74 24 LEU C O 1
ATOM 1515 N N . THR C 1 26 ? 43.087 23.808 -25.962 1.00 38.98 25 THR C N 1
ATOM 1516 C CA . THR C 1 26 ? 43.305 25.001 -25.153 1.00 36.37 25 THR C CA 1
ATOM 1517 C C . THR C 1 26 ? 43.816 24.628 -23.764 1.00 39.35 25 THR C C 1
ATOM 1518 O O . THR C 1 26 ? 44.694 25.291 -23.222 1.00 37.91 25 THR C O 1
ATOM 1522 N N . PHE C 1 27 ? 43.276 23.551 -23.194 1.00 33.97 26 PHE C N 1
ATOM 1523 C CA . PHE C 1 27 ? 43.740 23.069 -21.899 1.00 33.42 26 PHE C CA 1
ATOM 1524 C C . PHE C 1 27 ? 45.203 22.601 -22.000 1.00 33.73 26 PHE C C 1
ATOM 1525 O O . PHE C 1 27 ? 45.664 22.280 -23.084 1.00 33.85 26 PHE C O 1
ATOM 1533 N N . PRO C 1 28 ? 45.926 22.581 -20.872 1.00 33.43 27 PRO C N 1
ATOM 1534 C CA . PRO C 1 28 ? 47.390 22.451 -20.916 1.00 37.31 27 PRO C CA 1
ATOM 1535 C C . PRO C 1 28 ? 47.897 21.005 -20.867 1.00 37.19 27 PRO C C 1
ATOM 1536 O O . PRO C 1 28 ? 47.926 20.393 -19.801 1.00 33.51 27 PRO C O 1
ATOM 1540 N N . VAL C 1 29 ? 48.314 20.493 -22.020 1.00 31.89 28 VAL C N 1
ATOM 1541 C CA . VAL C 1 29 ? 48.752 19.103 -22.127 1.00 33.42 28 VAL C CA 1
ATOM 1542 C C . VAL C 1 29 ? 49.969 18.836 -21.225 1.00 33.34 28 VAL C C 1
ATOM 1543 O O . VAL C 1 29 ? 50.034 17.820 -20.530 1.00 33.14 28 VAL C O 1
ATOM 1547 N N . GLY C 1 30 ? 50.929 19.757 -21.229 1.00 30.34 29 GLY C N 1
ATOM 1548 C CA . GLY C 1 30 ? 52.116 19.613 -20.398 1.00 33.40 29 GLY C CA 1
ATOM 1549 C C . GLY C 1 30 ? 51.818 19.519 -18.910 1.00 36.69 29 GLY C C 1
ATOM 1550 O O . GLY C 1 30 ? 52.411 18.711 -18.206 1.00 32.80 29 GLY C O 1
ATOM 1551 N N . ARG C 1 31 ? 50.884 20.336 -18.431 1.00 31.54 30 ARG C N 1
ATOM 1552 C CA . ARG C 1 31 ? 50.499 20.284 -17.023 1.00 35.58 30 ARG C CA 1
ATOM 1553 C C . ARG C 1 31 ? 49.823 18.971 -16.671 1.00 31.17 30 ARG C C 1
ATOM 1554 O O . ARG C 1 31 ? 50.078 18.390 -15.620 1.00 31.21 30 ARG C O 1
ATOM 1562 N N . VAL C 1 32 ? 48.917 18.544 -17.539 1.00 29.81 31 VAL C N 1
ATOM 1563 C CA . VAL C 1 32 ? 48.183 17.307 -17.298 1.00 26.92 31 VAL C CA 1
ATOM 1564 C C . VAL C 1 32 ? 49.177 16.145 -17.333 1.00 26.80 31 VAL C C 1
ATOM 1565 O O . VAL C 1 32 ? 49.081 15.201 -16.542 1.00 29.67 31 VAL C O 1
ATOM 1569 N N . HIS C 1 33 ? 50.173 16.244 -18.209 1.00 28.06 32 HIS C N 1
ATOM 1570 C CA . HIS C 1 33 ? 51.192 15.206 -18.267 1.00 29.95 32 HIS C CA 1
ATOM 1571 C C . HIS C 1 33 ? 51.976 15.150 -16.946 1.00 30.69 32 HIS C C 1
ATOM 1572 O O . HIS C 1 33 ? 52.155 14.071 -16.359 1.00 28.44 32 HIS C O 1
ATOM 1579 N N . ARG C 1 34 ? 52.414 16.307 -16.450 1.00 30.82 33 ARG C N 1
ATOM 1580 C CA . ARG C 1 34 ? 53.114 16.350 -15.166 1.00 31.44 33 ARG C CA 1
ATOM 1581 C C . ARG C 1 34 ? 52.274 15.790 -14.028 1.00 30.49 33 ARG C C 1
ATOM 1582 O O . ARG C 1 34 ? 52.781 15.020 -13.216 1.00 31.36 33 ARG C O 1
ATOM 1590 N N . LEU C 1 35 ? 50.990 16.160 -13.977 1.00 28.36 34 LEU C N 1
ATOM 1591 C CA . LEU C 1 35 ? 50.085 15.620 -12.958 1.00 30.67 34 LEU C CA 1
ATOM 1592 C C . LEU C 1 35 ? 49.984 14.107 -13.035 1.00 29.03 34 LEU C C 1
ATOM 1593 O O . LEU C 1 35 ? 49.972 13.428 -12.013 1.00 32.56 34 LEU C O 1
ATOM 1598 N N . LEU C 1 36 ? 49.913 13.567 -14.249 1.00 26.90 35 LEU C N 1
ATOM 1599 C CA . LEU C 1 36 ? 49.861 12.117 -14.376 1.00 28.67 35 LEU C CA 1
ATOM 1600 C C . LEU C 1 36 ? 51.173 11.490 -13.886 1.00 34.23 35 LEU C C 1
ATOM 1601 O O . LEU C 1 36 ? 51.164 10.441 -13.238 1.00 29.19 35 LEU C O 1
ATOM 1606 N N . ARG C 1 37 ? 52.296 12.125 -14.208 1.00 29.27 36 ARG C N 1
ATOM 1607 C CA . ARG C 1 37 ? 53.591 11.554 -13.832 1.00 27.12 36 ARG C CA 1
ATOM 1608 C C . ARG C 1 37 ? 53.791 11.537 -12.324 1.00 32.83 36 ARG C C 1
ATOM 1609 O O . ARG C 1 37 ? 54.384 10.601 -11.775 1.00 34.43 36 ARG C O 1
ATOM 1617 N N . ARG C 1 38 ? 53.316 12.591 -11.670 1.00 30.96 37 ARG C N 1
ATOM 1618 C CA . ARG C 1 38 ? 53.570 12.813 -10.248 1.00 34.11 37 ARG C CA 1
ATOM 1619 C C . ARG C 1 38 ? 52.584 12.070 -9.360 1.00 39.10 37 ARG C C 1
ATOM 1620 O O . ARG C 1 38 ? 52.781 11.988 -8.151 1.00 35.70 37 ARG C O 1
ATOM 1628 N N . GLY C 1 39 ? 51.531 11.530 -9.970 1.00 33.47 38 GLY C N 1
ATOM 1629 C CA . GLY C 1 39 ? 50.442 10.899 -9.232 1.00 30.39 38 GLY C CA 1
ATOM 1630 C C . GLY C 1 39 ? 50.712 9.446 -8.891 1.00 36.17 38 GLY C C 1
ATOM 1631 O O . GLY C 1 39 ? 49.901 8.804 -8.216 1.00 38.31 38 GLY C O 1
ATOM 1632 N N . ASN C 1 40 ? 51.848 8.938 -9.367 1.00 35.53 39 ASN C N 1
ATOM 1633 C CA . ASN C 1 40 ? 52.238 7.532 -9.197 1.00 37.70 39 ASN C CA 1
ATOM 1634 C C . ASN C 1 40 ? 51.103 6.584 -9.588 1.00 39.57 39 ASN C C 1
ATOM 1635 O O . ASN C 1 40 ? 50.755 5.643 -8.874 1.00 40.82 39 ASN C O 1
ATOM 1640 N N . TYR C 1 41 ? 50.520 6.871 -10.739 1.00 30.22 40 TYR C N 1
ATOM 1641 C CA . TYR C 1 41 ? 49.430 6.051 -11.272 1.00 28.10 40 TYR C CA 1
ATOM 1642 C C . TYR C 1 41 ? 49.956 4.788 -11.962 1.00 30.06 40 TYR C C 1
ATOM 1643 O O . TYR C 1 41 ? 49.264 3.763 -12.049 1.00 29.11 40 TYR C O 1
ATOM 1652 N N . ALA C 1 42 ? 51.192 4.867 -12.452 1.00 29.96 41 ALA C N 1
ATOM 1653 C CA . ALA C 1 42 ? 51.853 3.729 -13.118 1.00 27.93 41 ALA C CA 1
ATOM 1654 C C . ALA C 1 42 ? 53.325 4.058 -13.233 1.00 30.97 41 ALA C C 1
ATOM 1655 O O . ALA C 1 42 ? 53.721 5.204 -13.006 1.00 31.59 41 ALA C O 1
ATOM 1657 N N . GLN C 1 43 ? 54.134 3.061 -13.594 1.00 31.99 42 GLN C N 1
ATOM 1658 C CA . GLN C 1 43 ? 55.569 3.276 -13.701 1.00 32.81 42 GLN C CA 1
ATOM 1659 C C . GLN C 1 43 ? 55.890 4.254 -14.826 1.00 34.56 42 GLN C C 1
ATOM 1660 O O . GLN C 1 43 ? 56.847 5.026 -14.726 1.00 35.57 42 GLN C O 1
ATOM 1666 N N . ARG C 1 44 ? 55.108 4.189 -15.900 1.00 35.06 43 ARG C N 1
ATOM 1667 C CA . ARG C 1 44 ? 55.281 5.079 -17.046 1.00 35.49 43 ARG C CA 1
ATOM 1668 C C . ARG C 1 44 ? 53.956 5.647 -17.511 1.00 34.56 43 ARG C C 1
ATOM 1669 O O . ARG C 1 44 ? 52.930 4.970 -17.464 1.00 30.37 43 ARG C O 1
ATOM 1677 N N . ILE C 1 45 ? 54.006 6.881 -17.988 1.00 29.40 44 ILE C N 1
ATOM 1678 C CA . ILE C 1 45 ? 52.880 7.497 -18.673 1.00 28.56 44 ILE C CA 1
ATOM 1679 C C . ILE C 1 45 ? 53.196 7.604 -20.164 1.00 31.70 44 ILE C C 1
ATOM 1680 O O . ILE C 1 45 ? 54.158 8.273 -20.535 1.00 37.10 44 ILE C O 1
ATOM 1685 N N . GLY C 1 46 ? 52.393 6.946 -21.004 1.00 28.52 45 GLY C N 1
ATOM 1686 C CA . GLY C 1 46 ? 52.568 6.983 -22.453 1.00 34.56 45 GLY C CA 1
ATOM 1687 C C . GLY C 1 46 ? 52.354 8.367 -23.037 1.00 38.18 45 GLY C C 1
ATOM 1688 O O . GLY C 1 46 ? 51.621 9.160 -22.453 1.00 35.81 45 GLY C O 1
ATOM 1689 N N . SER C 1 47 ? 52.969 8.676 -24.178 1.00 35.13 46 SER C N 1
ATOM 1690 C CA . SER C 1 47 ? 52.969 10.082 -24.623 1.00 44.16 46 SER C CA 1
ATOM 1691 C C . SER C 1 47 ? 51.564 10.549 -25.036 1.00 36.41 46 SER C C 1
ATOM 1692 O O . SER C 1 47 ? 51.230 11.730 -24.928 1.00 39.69 46 SER C O 1
ATOM 1695 N N . GLY C 1 48 ? 50.731 9.617 -25.486 1.00 32.19 47 GLY C N 1
ATOM 1696 C CA . GLY C 1 48 ? 49.376 9.972 -25.887 1.00 33.30 47 GLY C CA 1
ATOM 1697 C C . GLY C 1 48 ? 48.396 10.129 -24.733 1.00 33.87 47 GLY C C 1
ATOM 1698 O O . GLY C 1 48 ? 47.370 10.778 -24.888 1.00 35.78 47 GLY C O 1
ATOM 1699 N N . ALA C 1 49 ? 48.692 9.517 -23.589 1.00 29.51 48 ALA C N 1
ATOM 1700 C CA . ALA C 1 49 ? 47.792 9.571 -22.448 1.00 30.09 48 ALA C CA 1
ATOM 1701 C C . ALA C 1 49 ? 47.442 11.013 -22.011 1.00 23.84 48 ALA C C 1
ATOM 1702 O O . ALA C 1 49 ? 46.260 11.320 -21.897 1.00 26.71 48 ALA C O 1
ATOM 1704 N N . PRO C 1 50 ? 48.435 11.900 -21.809 1.00 27.41 49 PRO C N 1
ATOM 1705 C CA . PRO C 1 50 ? 48.015 13.260 -21.400 1.00 27.00 49 PRO C CA 1
ATOM 1706 C C . PRO C 1 50 ? 47.274 14.042 -22.485 1.00 32.21 49 PRO C C 1
ATOM 1707 O O . PRO C 1 50 ? 46.453 14.899 -22.165 1.00 32.49 49 PRO C O 1
ATOM 1711 N N . VAL C 1 51 ? 47.579 13.783 -23.748 1.00 29.84 50 VAL C N 1
ATOM 1712 C CA . VAL C 1 51 ? 46.896 14.483 -24.816 1.00 33.12 50 VAL C CA 1
ATOM 1713 C C . VAL C 1 51 ? 45.431 14.077 -24.821 1.00 30.09 50 VAL C C 1
ATOM 1714 O O . VAL C 1 51 ? 44.533 14.925 -24.894 1.00 30.07 50 VAL C O 1
ATOM 1718 N N . TYR C 1 52 ? 45.182 12.783 -24.687 1.00 28.61 51 TYR C N 1
ATOM 1719 C CA . TYR C 1 52 ? 43.825 12.277 -24.716 1.00 28.84 51 TYR C CA 1
ATOM 1720 C C . TYR C 1 52 ? 43.045 12.841 -23.536 1.00 29.71 51 TYR C C 1
ATOM 1721 O O . TYR C 1 52 ? 41.936 13.337 -23.696 1.00 26.12 51 TYR C O 1
ATOM 1730 N N . LEU C 1 53 ? 43.659 12.792 -22.355 1.00 27.16 52 LEU C N 1
ATOM 1731 C CA . LEU C 1 53 ? 42.972 13.197 -21.128 1.00 25.86 52 LEU C CA 1
ATOM 1732 C C . LEU C 1 53 ? 42.716 14.695 -21.129 1.00 26.95 52 LEU C C 1
ATOM 1733 O O . LEU C 1 53 ? 41.664 15.157 -20.698 1.00 28.67 52 LEU C O 1
ATOM 1738 N N . THR C 1 54 ? 43.687 15.447 -21.620 1.00 27.02 53 THR C N 1
ATOM 1739 C CA . THR C 1 54 ? 43.528 16.893 -21.687 1.00 28.28 53 THR C CA 1
ATOM 1740 C C . THR C 1 54 ? 42.324 17.244 -22.547 1.00 28.92 53 THR C C 1
ATOM 1741 O O . THR C 1 54 ? 41.530 18.130 -22.183 1.00 28.84 53 THR C O 1
ATOM 1745 N N . ALA C 1 55 ? 42.172 16.548 -23.671 1.00 28.19 54 ALA C N 1
ATOM 1746 C CA . ALA C 1 55 ? 41.033 16.806 -24.569 1.00 32.24 54 ALA C CA 1
ATOM 1747 C C . ALA C 1 55 ? 39.719 16.514 -23.879 1.00 32.27 54 ALA C C 1
ATOM 1748 O O . ALA C 1 55 ? 38.739 17.242 -24.050 1.00 31.37 54 ALA C O 1
ATOM 1750 N N . VAL C 1 56 ? 39.686 15.433 -23.110 1.00 26.96 55 VAL C N 1
ATOM 1751 C CA . VAL C 1 56 ? 38.470 15.072 -22.412 1.00 27.82 55 VAL C CA 1
ATOM 1752 C C . VAL C 1 56 ? 38.075 16.149 -21.391 1.00 25.70 55 VAL C C 1
ATOM 1753 O O . VAL C 1 56 ? 36.890 16.520 -21.298 1.00 26.94 55 VAL C O 1
ATOM 1757 N N . LEU C 1 57 ? 39.056 16.641 -20.636 1.00 27.07 56 LEU C N 1
ATOM 1758 C CA . LEU C 1 57 ? 38.784 17.621 -19.592 1.00 28.66 56 LEU C CA 1
ATOM 1759 C C . LEU C 1 57 ? 38.288 18.898 -20.240 1.00 28.73 56 LEU C C 1
ATOM 1760 O O . LEU C 1 57 ? 37.356 19.556 -19.737 1.00 26.84 56 LEU C O 1
ATOM 1765 N N . GLU C 1 58 ? 38.906 19.250 -21.366 1.00 26.26 57 GLU C N 1
ATOM 1766 C CA . GLU C 1 58 ? 38.509 20.477 -22.067 1.00 30.43 57 GLU C CA 1
ATOM 1767 C C . GLU C 1 58 ? 37.084 20.343 -22.589 1.00 27.67 57 GLU C C 1
ATOM 1768 O O . GLU C 1 58 ? 36.268 21.269 -22.480 1.00 30.83 57 GLU C O 1
ATOM 1774 N N . TYR C 1 59 ? 36.790 19.173 -23.141 1.00 27.99 58 TYR C N 1
ATOM 1775 C CA . TYR C 1 59 ? 35.466 18.902 -23.682 1.00 28.19 58 TYR C CA 1
ATOM 1776 C C . TYR C 1 59 ? 34.390 19.008 -22.605 1.00 28.85 58 TYR C C 1
ATOM 1777 O O . TYR C 1 59 ? 33.346 19.640 -22.802 1.00 27.74 58 TYR C O 1
ATOM 1786 N N . LEU C 1 60 ? 34.633 18.386 -21.460 1.00 28.83 59 LEU C N 1
ATOM 1787 C CA . LEU C 1 60 ? 33.676 18.480 -20.362 1.00 27.48 59 LEU C CA 1
ATOM 1788 C C . LEU C 1 60 ? 33.492 19.929 -19.883 1.00 30.20 59 LEU C C 1
ATOM 1789 O O . LEU C 1 60 ? 32.349 20.368 -19.659 1.00 29.52 59 LEU C O 1
ATOM 1794 N N . ALA C 1 61 ? 34.587 20.672 -19.727 1.00 28.07 60 ALA C N 1
ATOM 1795 C CA . ALA C 1 61 ? 34.461 22.081 -19.342 1.00 31.96 60 ALA C CA 1
ATOM 1796 C C . ALA C 1 61 ? 33.644 22.841 -20.364 1.00 31.11 60 ALA C C 1
ATOM 1797 O O . ALA C 1 61 ? 32.815 23.684 -20.008 1.00 29.80 60 ALA C O 1
ATOM 1799 N N . ALA C 1 62 ? 33.892 22.567 -21.638 1.00 31.65 61 ALA C N 1
ATOM 1800 C CA . ALA C 1 62 ? 33.207 23.314 -22.687 1.00 33.90 61 ALA C CA 1
ATOM 1801 C C . ALA C 1 62 ? 31.698 23.021 -22.683 1.00 30.38 61 ALA C C 1
ATOM 1802 O O . ALA C 1 62 ? 30.876 23.945 -22.876 1.00 30.99 61 ALA C O 1
ATOM 1804 N N . GLU C 1 63 ? 31.328 21.767 -22.426 1.00 28.77 62 GLU C N 1
ATOM 1805 C CA . GLU C 1 63 ? 29.911 21.424 -22.277 1.00 32.10 62 GLU C CA 1
ATOM 1806 C C . GLU C 1 63 ? 29.269 22.204 -21.128 1.00 33.51 62 GLU C C 1
ATOM 1807 O O . GLU C 1 63 ? 28.183 22.775 -21.269 1.00 33.26 62 GLU C O 1
ATOM 1813 N N . ILE C 1 64 ? 29.933 22.220 -19.979 1.00 27.08 63 ILE C N 1
ATOM 1814 C CA . ILE C 1 64 ? 29.355 22.903 -18.823 1.00 28.41 63 ILE C CA 1
ATOM 1815 C C . ILE C 1 64 ? 29.285 24.410 -19.079 1.00 30.89 63 ILE C C 1
ATOM 1816 O O . ILE C 1 64 ? 28.274 25.070 -18.787 1.00 32.37 63 ILE C O 1
ATOM 1821 N N . LEU C 1 65 ? 30.344 24.963 -19.655 1.00 30.12 64 LEU C N 1
ATOM 1822 C CA . LEU C 1 65 ? 30.401 26.412 -19.881 1.00 26.97 64 LEU C CA 1
ATOM 1823 C C . LEU C 1 65 ? 29.345 26.881 -20.885 1.00 28.24 64 LEU C C 1
ATOM 1824 O O . LEU C 1 65 ? 28.721 27.936 -20.700 1.00 30.11 64 LEU C O 1
ATOM 1829 N N . GLU C 1 66 ? 29.140 26.102 -21.940 1.00 32.04 65 GLU C N 1
ATOM 1830 C CA . GLU C 1 66 ? 28.104 26.443 -22.913 1.00 39.95 65 GLU C CA 1
ATOM 1831 C C . GLU C 1 66 ? 26.734 26.480 -22.253 1.00 33.21 65 GLU C C 1
ATOM 1832 O O . GLU C 1 66 ? 25.952 27.404 -22.476 1.00 35.99 65 GLU C O 1
ATOM 1838 N N . LEU C 1 67 ? 26.431 25.461 -21.456 1.00 33.93 66 LEU C N 1
ATOM 1839 C CA . LEU C 1 67 ? 25.102 25.364 -20.839 1.00 37.20 66 LEU C CA 1
ATOM 1840 C C . LEU C 1 67 ? 24.907 26.390 -19.730 1.00 37.08 66 LEU C C 1
ATOM 1841 O O . LEU C 1 67 ? 23.818 26.974 -19.589 1.00 33.66 66 LEU C O 1
ATOM 1846 N N . ALA C 1 68 ? 25.954 26.614 -18.939 1.00 32.66 67 ALA C N 1
ATOM 1847 C CA . ALA C 1 68 ? 25.934 27.687 -17.935 1.00 35.25 67 ALA C CA 1
ATOM 1848 C C . ALA C 1 68 ? 25.840 29.087 -18.557 1.00 32.41 67 ALA C C 1
ATOM 1849 O O . ALA C 1 68 ? 25.081 29.948 -18.080 1.00 35.06 67 ALA C O 1
ATOM 1851 N N . GLY C 1 69 ? 26.610 29.335 -19.609 1.00 30.14 68 GLY C N 1
ATOM 1852 C CA . GLY C 1 69 ? 26.574 30.628 -20.275 1.00 29.86 68 GLY C CA 1
ATOM 1853 C C . GLY C 1 69 ? 25.212 30.882 -20.916 1.00 36.28 68 GLY C C 1
ATOM 1854 O O . GLY C 1 69 ? 24.716 32.014 -20.925 1.00 35.41 68 GLY C O 1
ATOM 1855 N N . ASN C 1 70 ? 24.619 29.829 -21.467 1.00 39.13 69 ASN C N 1
ATOM 1856 C CA . ASN C 1 70 ? 23.270 29.936 -22.034 1.00 45.32 69 ASN C CA 1
ATOM 1857 C C . ASN C 1 70 ? 22.251 30.291 -20.963 1.00 45.43 69 ASN C C 1
ATOM 1858 O O . ASN C 1 70 ? 21.372 31.132 -21.187 1.00 44.69 69 ASN C O 1
ATOM 1863 N N . ALA C 1 71 ? 22.362 29.650 -19.802 1.00 38.68 70 ALA C N 1
ATOM 1864 C CA . ALA C 1 71 ? 21.483 29.965 -18.680 1.00 41.34 70 ALA C CA 1
ATOM 1865 C C . ALA C 1 71 ? 21.632 31.425 -18.263 1.00 45.83 70 ALA C C 1
ATOM 1866 O O . ALA C 1 71 ? 20.635 32.122 -18.055 1.00 35.75 70 ALA C O 1
ATOM 1868 N N . ALA C 1 72 ? 22.872 31.900 -18.159 1.00 40.33 71 ALA C N 1
ATOM 1869 C CA . ALA C 1 72 ? 23.105 33.306 -17.834 1.00 36.43 71 ALA C CA 1
ATOM 1870 C C . ALA C 1 72 ? 22.473 34.239 -18.863 1.00 38.02 71 ALA C C 1
ATOM 1871 O O . ALA C 1 72 ? 21.766 35.171 -18.500 1.00 40.47 71 ALA C O 1
ATOM 1873 N N . ARG C 1 73 ? 22.731 33.986 -20.141 1.00 41.14 72 ARG C N 1
ATOM 1874 C CA . ARG C 1 73 ? 22.210 34.842 -21.203 1.00 41.80 72 ARG C CA 1
ATOM 1875 C C . ARG C 1 73 ? 20.676 34.872 -21.231 1.00 44.64 72 ARG C C 1
ATOM 1876 O O . ARG C 1 73 ? 20.066 35.938 -21.359 1.00 44.99 72 ARG C O 1
ATOM 1884 N N . ASP C 1 74 ? 20.062 33.702 -21.092 1.00 48.40 73 ASP C N 1
ATOM 1885 C CA . ASP C 1 74 ? 18.603 33.582 -21.051 1.00 50.00 73 ASP C CA 1
ATOM 1886 C C . ASP C 1 74 ? 18.008 34.289 -19.832 1.00 55.18 73 ASP C C 1
ATOM 1887 O O . ASP C 1 74 ? 16.827 34.661 -19.815 1.00 52.77 73 ASP C O 1
ATOM 1892 N N . ASN C 1 75 ? 18.849 34.469 -18.822 1.00 48.05 74 ASN C N 1
ATOM 1893 C CA . ASN C 1 75 ? 18.488 35.080 -17.551 1.00 44.88 74 ASN C CA 1
ATOM 1894 C C . ASN C 1 75 ? 18.804 36.575 -17.585 1.00 46.89 74 ASN C C 1
ATOM 1895 O O . ASN C 1 75 ? 18.705 37.270 -16.575 1.00 48.86 74 ASN C O 1
ATOM 1900 N N . LYS C 1 76 ? 19.179 37.056 -18.769 1.00 44.11 75 LYS C N 1
ATOM 1901 C CA . LYS C 1 76 ? 19.585 38.445 -18.979 1.00 44.00 75 LYS C CA 1
ATOM 1902 C C . LYS C 1 76 ? 20.717 38.871 -18.039 1.00 45.03 75 LYS C C 1
ATOM 1903 O O . LYS C 1 76 ? 20.737 40.004 -17.537 1.00 47.20 75 LYS C O 1
ATOM 1909 N N . LYS C 1 77 ? 21.663 37.961 -17.814 1.00 47.11 76 LYS C N 1
ATOM 1910 C CA . LYS C 1 77 ? 22.848 38.238 -17.000 1.00 44.95 76 LYS C CA 1
ATOM 1911 C C . LYS C 1 77 ? 24.120 38.233 -17.852 1.00 44.95 76 LYS C C 1
ATOM 1912 O O . LYS C 1 77 ? 24.211 37.507 -18.834 1.00 46.39 76 LYS C O 1
ATOM 1918 N N . THR C 1 78 ? 25.095 39.049 -17.467 1.00 39.55 77 THR C N 1
ATOM 1919 C CA . THR C 1 78 ? 26.333 39.187 -18.229 1.00 41.54 77 THR C CA 1
ATOM 1920 C C . THR C 1 78 ? 27.412 38.275 -17.663 1.00 44.29 77 THR C C 1
ATOM 1921 O O . THR C 1 78 ? 28.514 38.178 -18.199 1.00 41.53 77 THR C O 1
ATOM 1925 N N . ARG C 1 79 ? 27.067 37.603 -16.576 1.00 36.85 78 ARG C N 1
ATOM 1926 C CA . ARG C 1 79 ? 28.026 36.856 -15.784 1.00 37.02 78 ARG C CA 1
ATOM 1927 C C . ARG C 1 79 ? 27.449 35.520 -15.312 1.00 35.38 78 ARG C C 1
ATOM 1928 O O . ARG C 1 79 ? 26.335 35.483 -14.778 1.00 38.85 78 ARG C O 1
ATOM 1936 N N . ILE C 1 80 ? 28.196 34.431 -15.482 1.00 33.27 79 ILE C N 1
ATOM 1937 C CA . ILE C 1 80 ? 27.802 33.152 -14.899 1.00 29.34 79 ILE C CA 1
ATOM 1938 C C . ILE C 1 80 ? 27.950 33.202 -13.380 1.00 37.44 79 ILE C C 1
ATOM 1939 O O . ILE C 1 80 ? 29.017 33.514 -12.865 1.00 34.51 79 ILE C O 1
ATOM 1944 N N . ILE C 1 81 ? 26.877 32.889 -12.663 1.00 32.11 80 ILE C N 1
ATOM 1945 C CA . ILE C 1 81 ? 26.944 32.793 -11.207 1.00 30.19 80 ILE C CA 1
ATOM 1946 C C . ILE C 1 81 ? 26.633 31.349 -10.797 1.00 33.96 80 ILE C C 1
ATOM 1947 O O . ILE C 1 81 ? 26.231 30.551 -11.634 1.00 34.45 80 ILE C O 1
ATOM 1952 N N . PRO C 1 82 ? 26.863 30.994 -9.520 1.00 35.96 81 PRO C N 1
ATOM 1953 C CA . PRO C 1 82 ? 26.765 29.561 -9.202 1.00 36.97 81 PRO C CA 1
ATOM 1954 C C . PRO C 1 82 ? 25.401 28.908 -9.439 1.00 34.71 81 PRO C C 1
ATOM 1955 O O . PRO C 1 82 ? 25.376 27.731 -9.756 1.00 37.36 81 PRO C O 1
ATOM 1959 N N A ARG C 1 83 ? 24.299 29.638 -9.296 0.55 34.96 82 ARG C N 1
ATOM 1960 N N B ARG C 1 83 ? 24.302 29.645 -9.304 0.45 35.41 82 ARG C N 1
ATOM 1961 C CA A ARG C 1 83 ? 23.003 29.028 -9.578 0.55 41.08 82 ARG C CA 1
ATOM 1962 C CA B ARG C 1 83 ? 22.996 29.053 -9.581 0.45 41.15 82 ARG C CA 1
ATOM 1963 C C A ARG C 1 83 ? 22.863 28.716 -11.073 0.55 41.78 82 ARG C C 1
ATOM 1964 C C B ARG C 1 83 ? 22.843 28.741 -11.073 0.45 41.42 82 ARG C C 1
ATOM 1965 O O A ARG C 1 83 ? 22.102 27.825 -11.457 0.55 39.86 82 ARG C O 1
ATOM 1966 O O B ARG C 1 83 ? 22.051 27.878 -11.454 0.45 40.40 82 ARG C O 1
ATOM 1981 N N . HIS C 1 84 ? 23.614 29.424 -11.914 1.00 36.07 83 HIS C N 1
ATOM 1982 C CA . HIS C 1 84 ? 23.619 29.109 -13.348 1.00 38.22 83 HIS C CA 1
ATOM 1983 C C . HIS C 1 84 ? 24.333 27.787 -13.616 1.00 41.76 83 HIS C C 1
ATOM 1984 O O . HIS C 1 84 ? 23.891 26.998 -14.464 1.00 39.66 83 HIS C O 1
ATOM 1991 N N . LEU C 1 85 ? 25.460 27.568 -12.930 1.00 36.67 84 LEU C N 1
ATOM 1992 C CA . LEU C 1 85 ? 26.162 26.275 -12.997 1.00 36.60 84 LEU C CA 1
ATOM 1993 C C . LEU C 1 85 ? 25.269 25.164 -12.478 1.00 38.65 84 LEU C C 1
ATOM 1994 O O . LEU C 1 85 ? 25.228 24.057 -13.024 1.00 37.60 84 LEU C O 1
ATOM 1999 N N . GLN C 1 86 ? 24.560 25.473 -11.400 1.00 39.60 85 GLN C N 1
ATOM 2000 C CA . GLN C 1 86 ? 23.674 24.507 -10.762 1.00 45.11 85 GLN C CA 1
ATOM 2001 C C . GLN C 1 86 ? 22.558 24.096 -11.708 1.00 44.79 85 GLN C C 1
ATOM 2002 O O . GLN C 1 86 ? 22.254 22.909 -11.861 1.00 51.64 85 GLN C O 1
ATOM 2008 N N . LEU C 1 87 ? 21.961 25.088 -12.349 1.00 41.84 86 LEU C N 1
ATOM 2009 C CA . LEU C 1 87 ? 20.881 24.875 -13.295 1.00 49.84 86 LEU C CA 1
ATOM 2010 C C . LEU C 1 87 ? 21.399 24.042 -14.458 1.00 52.90 86 LEU C C 1
ATOM 2011 O O . LEU C 1 87 ? 20.781 23.053 -14.856 1.00 47.20 86 LEU C O 1
ATOM 2016 N N . ALA C 1 88 ? 22.544 24.459 -14.994 1.00 36.72 87 ALA C N 1
ATOM 2017 C CA . ALA C 1 88 ? 23.189 23.751 -16.094 1.00 43.17 87 ALA C CA 1
ATOM 2018 C C . ALA C 1 88 ? 23.417 22.271 -15.793 1.00 41.18 87 ALA C C 1
ATOM 2019 O O . ALA C 1 88 ? 23.093 21.411 -16.614 1.00 43.46 87 ALA C O 1
ATOM 2021 N N . ILE C 1 89 ? 23.995 21.974 -14.634 1.00 34.15 88 ILE C N 1
ATOM 2022 C CA . ILE C 1 89 ? 24.319 20.595 -14.279 1.00 39.61 88 ILE C CA 1
ATOM 2023 C C . ILE C 1 89 ? 23.057 19.777 -13.977 1.00 40.70 88 ILE C C 1
ATOM 2024 O O . ILE C 1 89 ? 22.897 18.659 -14.454 1.00 35.32 88 ILE C O 1
ATOM 2029 N N . ARG C 1 90 ? 22.172 20.333 -13.161 1.00 36.66 89 ARG C N 1
ATOM 2030 C CA . ARG C 1 90 ? 21.014 19.575 -12.680 1.00 38.09 89 ARG C CA 1
ATOM 2031 C C . ARG C 1 90 ? 19.994 19.258 -13.759 1.00 39.84 89 ARG C C 1
ATOM 2032 O O . ARG C 1 90 ? 19.296 18.242 -13.695 1.00 43.02 89 ARG C O 1
ATOM 2040 N N . ASN C 1 91 ? 19.895 20.134 -14.745 1.00 35.47 90 ASN C N 1
ATOM 2041 C CA . ASN C 1 91 ? 18.917 19.971 -15.800 1.00 39.38 90 ASN C CA 1
ATOM 2042 C C . ASN C 1 91 ? 19.433 19.113 -16.933 1.00 37.17 90 ASN C C 1
ATOM 2043 O O . ASN C 1 91 ? 18.718 18.826 -17.888 1.00 43.54 90 ASN C O 1
ATOM 2048 N N . ASP C 1 92 ? 20.691 18.716 -16.845 1.00 32.16 91 ASP C N 1
ATOM 2049 C CA . ASP C 1 92 ? 21.259 17.859 -17.872 1.00 31.18 91 ASP C CA 1
ATOM 2050 C C . ASP C 1 92 ? 21.387 16.458 -17.285 1.00 32.94 91 ASP C C 1
ATOM 2051 O O . ASP C 1 92 ? 22.139 16.274 -16.329 1.00 31.82 91 ASP C O 1
ATOM 2056 N N . ASP C 1 93 ? 20.632 15.496 -17.818 1.00 30.61 92 ASP C N 1
ATOM 2057 C CA . ASP C 1 93 ? 20.571 14.159 -17.238 1.00 28.79 92 ASP C CA 1
ATOM 2058 C C . ASP C 1 93 ? 21.995 13.599 -17.062 1.00 29.92 92 ASP C C 1
ATOM 2059 O O . ASP C 1 93 ? 22.341 13.068 -16.007 1.00 32.02 92 ASP C O 1
ATOM 2064 N N . GLU C 1 94 ? 22.804 13.746 -18.100 1.00 28.08 93 GLU C N 1
ATOM 2065 C CA . GLU C 1 94 ? 24.174 13.193 -18.075 1.00 28.65 93 GLU C CA 1
ATOM 2066 C C . GLU C 1 94 ? 25.148 13.934 -17.143 1.00 30.71 93 GLU C C 1
ATOM 2067 O O . GLU C 1 94 ? 25.845 13.300 -16.338 1.00 29.16 93 GLU C O 1
ATOM 2073 N N . LEU C 1 95 ? 25.195 15.260 -17.221 1.00 28.56 94 LEU C N 1
ATOM 2074 C CA . LEU C 1 95 ? 26.068 16.018 -16.302 1.00 28.68 94 LEU C CA 1
ATOM 2075 C C . LEU C 1 95 ? 25.600 15.835 -14.864 1.00 28.02 94 LEU C C 1
ATOM 2076 O O . LEU C 1 95 ? 26.416 15.790 -13.947 1.00 28.21 94 LEU C O 1
ATOM 2081 N N . ASN C 1 96 ? 24.279 15.725 -14.661 1.00 28.66 95 ASN C N 1
ATOM 2082 C CA . ASN C 1 96 ? 23.763 15.478 -13.316 1.00 30.97 95 ASN C CA 1
ATOM 2083 C C . ASN C 1 96 ? 24.281 14.158 -12.747 1.00 31.87 95 ASN C C 1
ATOM 2084 O O . ASN C 1 96 ? 24.665 14.070 -11.569 1.00 33.80 95 ASN C O 1
ATOM 2089 N N . LYS C 1 97 ? 24.311 13.140 -13.596 1.00 28.64 96 LYS C N 1
ATOM 2090 C CA . LYS C 1 97 ? 24.809 11.826 -13.204 1.00 29.42 96 LYS C CA 1
ATOM 2091 C C . LYS C 1 97 ? 26.297 11.908 -12.887 1.00 34.02 96 LYS C C 1
ATOM 2092 O O . LYS C 1 97 ? 26.764 11.404 -11.867 1.00 35.74 96 LYS C O 1
ATOM 2098 N N . LEU C 1 98 ? 27.025 12.602 -13.749 1.00 30.69 97 LEU C N 1
ATOM 2099 C CA . LEU C 1 98 ? 28.476 12.693 -13.612 1.00 31.09 97 LEU C CA 1
ATOM 2100 C C . LEU C 1 98 ? 28.922 13.496 -12.391 1.00 37.46 97 LEU C C 1
ATOM 2101 O O . LEU C 1 98 ? 29.810 13.074 -11.645 1.00 35.28 97 LEU C O 1
ATOM 2106 N N . LEU C 1 99 ? 28.303 14.655 -12.191 1.00 36.91 98 LEU C N 1
ATOM 2107 C CA . LEU C 1 99 ? 28.755 15.621 -11.195 1.00 41.00 98 LEU C CA 1
ATOM 2108 C C . LEU C 1 99 ? 27.832 15.745 -9.994 1.00 53.15 98 LEU C C 1
ATOM 2109 O O . LEU C 1 99 ? 27.837 16.774 -9.324 1.00 56.93 98 LEU C O 1
ATOM 2114 N N . GLY C 1 100 ? 27.046 14.703 -9.729 1.00 61.88 99 GLY C N 1
ATOM 2115 C CA . GLY C 1 100 ? 26.030 14.737 -8.688 1.00 68.30 99 GLY C CA 1
ATOM 2116 C C . GLY C 1 100 ? 26.547 14.988 -7.286 1.00 75.49 99 GLY C C 1
ATOM 2117 O O . GLY C 1 100 ? 25.948 15.754 -6.531 1.00 84.42 99 GLY C O 1
ATOM 2118 N N . LYS D 2 2 ? 39.130 8.105 -2.350 1.00 77.61 30 LYS D N 1
ATOM 2119 C CA . LYS D 2 2 ? 39.300 7.763 -0.942 1.00 72.61 30 LYS D CA 1
ATOM 2120 C C . LYS D 2 2 ? 39.388 9.019 -0.067 1.00 64.50 30 LYS D C 1
ATOM 2121 O O . LYS D 2 2 ? 38.634 9.167 0.896 1.00 59.53 30 LYS D O 1
ATOM 2127 N N . LYS D 2 3 ? 40.301 9.924 -0.404 1.00 63.00 31 LYS D N 1
ATOM 2128 C CA . LYS D 2 3 ? 40.481 11.143 0.383 1.00 62.04 31 LYS D CA 1
ATOM 2129 C C . LYS D 2 3 ? 39.789 12.337 -0.270 1.00 58.40 31 LYS D C 1
ATOM 2130 O O . LYS D 2 3 ? 39.368 12.266 -1.424 1.00 58.32 31 LYS D O 1
ATOM 2136 N N . ARG D 2 4 ? 39.668 13.431 0.474 1.00 54.78 32 ARG D N 1
ATOM 2137 C CA . ARG D 2 4 ? 39.158 14.675 -0.090 1.00 58.98 32 ARG D CA 1
ATOM 2138 C C . ARG D 2 4 ? 40.052 15.107 -1.252 1.00 64.67 32 ARG D C 1
ATOM 2139 O O . ARG D 2 4 ? 41.189 14.641 -1.370 1.00 59.79 32 ARG D O 1
ATOM 2147 N N . SER D 2 5 ? 39.536 15.988 -2.102 1.00 73.65 33 SER D N 1
ATOM 2148 C CA . SER D 2 5 ? 40.274 16.469 -3.270 1.00 84.04 33 SER D CA 1
ATOM 2149 C C . SER D 2 5 ? 41.680 16.945 -2.906 1.00 82.39 33 SER D C 1
ATOM 2150 O O . SER D 2 5 ? 41.861 17.690 -1.942 1.00 79.14 33 SER D O 1
ATOM 2153 N N . LYS D 2 6 ? 42.669 16.492 -3.671 1.00 81.31 34 LYS D N 1
ATOM 2154 C CA . LYS D 2 6 ? 44.057 16.874 -3.435 1.00 89.36 34 LYS D CA 1
ATOM 2155 C C . LYS D 2 6 ? 44.228 18.389 -3.554 1.00 92.32 34 LYS D C 1
ATOM 2156 O O . LYS D 2 6 ? 43.503 19.050 -4.301 1.00 83.99 34 LYS D O 1
ATOM 2162 N N . ALA D 2 7 ? 45.175 18.935 -2.798 1.00 103.71 35 ALA D N 1
ATOM 2163 C CA . ALA D 2 7 ? 45.517 20.347 -2.904 1.00 109.89 35 ALA D CA 1
ATOM 2164 C C . ALA D 2 7 ? 46.356 20.592 -4.154 1.00 103.67 35 ALA D C 1
ATOM 2165 O O . ALA D 2 7 ? 47.346 19.896 -4.391 1.00 104.07 35 ALA D O 1
ATOM 2167 N N . ARG D 2 8 ? 45.950 21.576 -4.954 1.00 97.07 36 ARG D N 1
ATOM 2168 C CA . ARG D 2 8 ? 46.682 21.937 -6.167 1.00 83.41 36 ARG D CA 1
ATOM 2169 C C . ARG D 2 8 ? 47.292 23.333 -6.049 1.00 82.51 36 ARG D C 1
ATOM 2170 O O . ARG D 2 8 ? 46.663 24.254 -5.525 1.00 78.21 36 ARG D O 1
ATOM 2178 N N . LYS D 2 9 ? 48.519 23.481 -6.537 1.00 81.08 37 LYS D N 1
ATOM 2179 C CA . LYS D 2 9 ? 49.149 24.793 -6.617 1.00 86.59 37 LYS D CA 1
ATOM 2180 C C . LYS D 2 9 ? 48.534 25.579 -7.768 1.00 82.20 37 LYS D C 1
ATOM 2181 O O . LYS D 2 9 ? 48.176 26.750 -7.627 1.00 87.65 37 LYS D O 1
ATOM 2187 N N . GLU D 2 10 ? 48.409 24.911 -8.908 1.00 67.78 38 GLU D N 1
ATOM 2188 C CA . GLU D 2 10 ? 47.869 25.529 -10.106 1.00 65.55 38 GLU D CA 1
ATOM 2189 C C . GLU D 2 10 ? 46.406 25.147 -10.315 1.00 60.19 38 GLU D C 1
ATOM 2190 O O . GLU D 2 10 ? 45.946 24.102 -9.854 1.00 46.29 38 GLU D O 1
ATOM 2196 N N . THR D 2 11 ? 45.670 26.013 -10.997 1.00 54.35 39 THR D N 1
ATOM 2197 C CA . THR D 2 11 ? 44.293 25.717 -11.353 1.00 44.04 39 THR D CA 1
ATOM 2198 C C . THR D 2 11 ? 44.169 25.637 -12.869 1.00 43.90 39 THR D C 1
ATOM 2199 O O . THR D 2 11 ? 45.078 26.041 -13.598 1.00 45.61 39 THR D O 1
ATOM 2203 N N . TYR D 2 12 ? 43.031 25.130 -13.331 1.00 29.41 40 TYR D N 1
ATOM 2204 C CA . TYR D 2 12 ? 42.665 25.152 -14.744 1.00 32.03 40 TYR D CA 1
ATOM 2205 C C . TYR D 2 12 ? 41.982 26.475 -15.111 1.00 31.53 40 TYR D C 1
ATOM 2206 O O . TYR D 2 12 ? 41.628 26.689 -16.257 1.00 30.08 40 TYR D O 1
ATOM 2215 N N . SER D 2 13 ? 41.800 27.334 -14.125 1.00 31.66 41 SER D N 1
ATOM 2216 C CA . SER D 2 13 ? 40.915 28.498 -14.277 1.00 33.62 41 SER D CA 1
ATOM 2217 C C . SER D 2 13 ? 41.231 29.410 -15.472 1.00 36.83 41 SER D C 1
ATOM 2218 O O . SER D 2 13 ? 40.312 29.855 -16.169 1.00 32.58 41 SER D O 1
ATOM 2221 N N . SER D 2 14 ? 42.508 29.686 -15.733 1.00 32.96 42 SER D N 1
ATOM 2222 C CA . SER D 2 14 ? 42.832 30.567 -16.850 1.00 36.49 42 SER D CA 1
ATOM 2223 C C . SER D 2 14 ? 42.454 29.917 -18.185 1.00 33.27 42 SER D C 1
ATOM 2224 O O . SER D 2 14 ? 42.058 30.624 -19.116 1.00 34.28 42 SER D O 1
ATOM 2227 N N . TYR D 2 15 ? 42.537 28.580 -18.280 1.00 30.01 43 TYR D N 1
ATOM 2228 C CA . TYR D 2 15 ? 42.164 27.879 -19.499 1.00 26.98 43 TYR D CA 1
ATOM 2229 C C . TYR D 2 15 ? 40.647 27.778 -19.613 1.00 28.51 43 TYR D C 1
ATOM 2230 O O . TYR D 2 15 ? 40.103 27.843 -20.700 1.00 32.72 43 TYR D O 1
ATOM 2239 N N . ILE D 2 16 ? 39.987 27.589 -18.477 1.00 28.90 44 ILE D N 1
ATOM 2240 C CA . ILE D 2 16 ? 38.521 27.574 -18.443 1.00 27.24 44 ILE D CA 1
ATOM 2241 C C . ILE D 2 16 ? 38.012 28.903 -18.949 1.00 27.79 44 ILE D C 1
ATOM 2242 O O . ILE D 2 16 ? 37.071 28.974 -19.746 1.00 34.19 44 ILE D O 1
ATOM 2247 N N . TYR D 2 17 ? 38.656 29.963 -18.494 1.00 28.34 45 TYR D N 1
ATOM 2248 C CA . TYR D 2 17 ? 38.246 31.296 -18.909 1.00 32.63 45 TYR D CA 1
ATOM 2249 C C . TYR D 2 17 ? 38.426 31.493 -20.425 1.00 35.86 45 TYR D C 1
ATOM 2250 O O . TYR D 2 17 ? 37.551 32.036 -21.100 1.00 36.04 45 TYR D O 1
ATOM 2259 N N . LYS D 2 18 ? 39.547 31.028 -20.965 1.00 34.62 46 LYS D N 1
ATOM 2260 C CA . LYS D 2 18 ? 39.748 31.054 -22.415 1.00 36.28 46 LYS D CA 1
ATOM 2261 C C . LYS D 2 18 ? 38.676 30.285 -23.183 1.00 34.95 46 LYS D C 1
ATOM 2262 O O . LYS D 2 18 ? 38.175 30.775 -24.198 1.00 37.48 46 LYS D O 1
ATOM 2268 N N . VAL D 2 19 ? 38.329 29.077 -22.724 1.00 29.48 47 VAL D N 1
ATOM 2269 C CA . VAL D 2 19 ? 37.291 28.291 -23.374 1.00 31.58 47 VAL D CA 1
ATOM 2270 C C . VAL D 2 19 ? 35.953 29.031 -23.282 1.00 37.18 47 VAL D C 1
ATOM 2271 O O . VAL D 2 19 ? 35.191 29.084 -24.247 1.00 37.07 47 VAL D O 1
ATOM 2275 N N . LEU D 2 20 ? 35.682 29.622 -22.130 1.00 30.50 48 LEU D N 1
ATOM 2276 C CA . LEU D 2 20 ? 34.442 30.400 -21.980 1.00 35.32 48 LEU D CA 1
ATOM 2277 C C . LEU D 2 20 ? 34.326 31.467 -23.072 1.00 42.09 48 LEU D C 1
ATOM 2278 O O . LEU D 2 20 ? 33.288 31.587 -23.732 1.00 47.72 48 LEU D O 1
ATOM 2283 N N . LYS D 2 21 ? 35.406 32.218 -23.267 1.00 39.88 49 LYS D N 1
ATOM 2284 C CA . LYS D 2 21 ? 35.427 33.297 -24.251 1.00 43.22 49 LYS D CA 1
ATOM 2285 C C . LYS D 2 21 ? 35.272 32.802 -25.686 1.00 52.15 49 LYS D C 1
ATOM 2286 O O . LYS D 2 21 ? 34.868 33.564 -26.560 1.00 54.38 49 LYS D O 1
ATOM 2292 N N . GLN D 2 22 ? 35.605 31.538 -25.941 1.00 51.97 50 GLN D N 1
ATOM 2293 C CA . GLN D 2 22 ? 35.470 31.001 -27.289 1.00 53.12 50 GLN D CA 1
ATOM 2294 C C . GLN D 2 22 ? 34.007 30.990 -27.717 1.00 60.19 50 GLN D C 1
ATOM 2295 O O . GLN D 2 22 ? 33.689 31.282 -28.867 1.00 67.03 50 GLN D O 1
ATOM 2301 N N . THR D 2 23 ? 33.116 30.670 -26.784 1.00 60.27 51 THR D N 1
ATOM 2302 C CA . THR D 2 23 ? 31.705 30.502 -27.109 1.00 62.87 51 THR D CA 1
ATOM 2303 C C . THR D 2 23 ? 30.866 31.702 -26.663 1.00 59.64 51 THR D C 1
ATOM 2304 O O . THR D 2 23 ? 29.869 32.058 -27.297 1.00 59.09 51 THR D O 1
ATOM 2308 N N . HIS D 2 24 ? 31.284 32.332 -25.573 1.00 44.92 52 HIS D N 1
ATOM 2309 C CA . HIS D 2 24 ? 30.558 33.464 -25.023 1.00 35.74 52 HIS D CA 1
ATOM 2310 C C . HIS D 2 24 ? 31.510 34.615 -24.727 1.00 38.40 52 HIS D C 1
ATOM 2311 O O . HIS D 2 24 ? 31.802 34.878 -23.567 1.00 42.15 52 HIS D O 1
ATOM 2318 N N . PRO D 2 25 ? 31.978 35.319 -25.772 1.00 43.45 53 PRO D N 1
ATOM 2319 C CA . PRO D 2 25 ? 33.029 36.332 -25.615 1.00 44.94 53 PRO D CA 1
ATOM 2320 C C . PRO D 2 25 ? 32.668 37.455 -24.642 1.00 45.75 53 PRO D C 1
ATOM 2321 O O . PRO D 2 25 ? 33.564 38.048 -24.051 1.00 45.26 53 PRO D O 1
ATOM 2325 N N . ASP D 2 26 ? 31.383 37.742 -24.463 1.00 43.16 54 ASP D N 1
ATOM 2326 C CA . ASP D 2 26 ? 30.998 38.873 -23.622 1.00 43.83 54 ASP D CA 1
ATOM 2327 C C . ASP D 2 26 ? 30.402 38.436 -22.290 1.00 40.74 54 ASP D C 1
ATOM 2328 O O . ASP D 2 26 ? 29.842 39.250 -21.556 1.00 47.83 54 ASP D O 1
ATOM 2333 N N . THR D 2 27 ? 30.538 37.151 -21.971 1.00 36.01 55 THR D N 1
ATOM 2334 C CA . THR D 2 27 ? 30.017 36.625 -20.718 1.00 41.09 55 THR D CA 1
ATOM 2335 C C . THR D 2 27 ? 31.162 36.413 -19.717 1.00 37.04 55 THR D C 1
ATOM 2336 O O . THR D 2 27 ? 32.181 35.833 -20.062 1.00 40.13 55 THR D O 1
ATOM 2340 N N . GLY D 2 28 ? 30.991 36.901 -18.495 1.00 35.14 5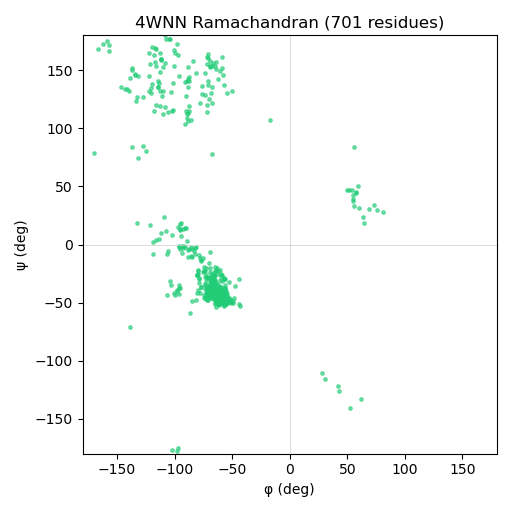6 GLY D N 1
ATOM 2341 C CA . GLY D 2 28 ? 32.007 36.740 -17.472 1.00 33.28 56 GLY D CA 1
ATOM 2342 C C . GLY D 2 28 ? 31.671 35.555 -16.585 1.00 35.18 56 GLY D C 1
ATOM 2343 O O . GLY D 2 28 ? 30.701 34.844 -16.820 1.00 31.65 56 GLY D O 1
ATOM 2344 N N . ILE D 2 29 ? 32.463 35.339 -15.546 1.00 32.03 57 ILE D N 1
ATOM 2345 C CA . ILE D 2 29 ? 32.173 34.234 -14.639 1.00 28.91 57 ILE D CA 1
ATOM 2346 C C . ILE D 2 29 ? 32.599 34.667 -13.236 1.00 33.57 57 ILE D C 1
ATOM 2347 O O . ILE D 2 29 ? 33.637 35.298 -13.047 1.00 32.97 57 ILE D O 1
ATOM 2352 N N . SER D 2 30 ? 31.755 34.403 -12.256 1.00 29.39 58 SER D N 1
ATOM 2353 C CA . SER D 2 30 ? 32.057 34.851 -10.912 1.00 30.89 58 SER D CA 1
ATOM 2354 C C . SER D 2 30 ? 33.217 34.023 -10.349 1.00 30.81 58 SER D C 1
ATOM 2355 O O . SER D 2 30 ? 33.564 32.952 -10.879 1.00 29.63 58 SER D O 1
ATOM 2358 N N . GLN D 2 31 ? 33.824 34.508 -9.270 1.00 31.21 59 GLN D N 1
ATOM 2359 C CA . GLN D 2 31 ? 34.987 33.798 -8.720 1.00 35.46 59 GLN D CA 1
ATOM 2360 C C . GLN D 2 31 ? 34.594 32.456 -8.103 1.00 33.72 59 GLN D C 1
ATOM 2361 O O . GLN D 2 31 ? 35.286 31.437 -8.278 1.00 33.86 59 GLN D O 1
ATOM 2367 N N . LYS D 2 32 ? 33.475 32.442 -7.394 1.00 32.30 60 LYS D N 1
ATOM 2368 C CA . LYS D 2 32 ? 32.952 31.178 -6.863 1.00 34.05 60 LYS D CA 1
ATOM 2369 C C . LYS D 2 32 ? 32.588 30.200 -7.987 1.00 34.35 60 LYS D C 1
ATOM 2370 O O . LYS D 2 32 ? 32.850 29.008 -7.878 1.00 32.98 60 LYS D O 1
ATOM 2376 N N . SER D 2 33 ? 31.996 30.691 -9.071 1.00 30.21 61 SER D N 1
ATOM 2377 C CA . SER D 2 33 ? 31.667 29.813 -10.189 1.00 29.36 61 SER D CA 1
ATOM 2378 C C . SER D 2 33 ? 32.931 29.204 -10.797 1.00 31.66 61 SER D C 1
ATOM 2379 O O . SER D 2 33 ? 32.954 28.016 -11.122 1.00 29.88 61 SER D O 1
ATOM 2382 N N . MET D 2 34 ? 33.984 30.007 -10.944 1.00 28.40 62 MET D N 1
ATOM 2383 C CA . MET D 2 34 ? 35.219 29.486 -11.514 1.00 29.30 62 MET D CA 1
ATOM 2384 C C . MET D 2 34 ? 35.822 28.418 -10.610 1.00 29.56 62 MET D C 1
ATOM 2385 O O . MET D 2 34 ? 36.337 27.408 -11.085 1.00 29.49 62 MET D O 1
ATOM 2390 N N . SER D 2 35 ? 35.764 28.664 -9.303 1.00 31.30 63 SER D N 1
ATOM 2391 C CA . SER D 2 35 ? 36.258 27.710 -8.305 1.00 36.29 63 SER D CA 1
ATOM 2392 C C . SER D 2 35 ? 35.520 26.372 -8.390 1.00 31.79 63 SER D C 1
ATOM 2393 O O . SER D 2 35 ? 36.146 25.292 -8.372 1.00 32.27 63 SER D O 1
ATOM 2396 N N . ILE D 2 36 ? 34.200 26.429 -8.502 1.00 30.02 64 ILE D N 1
ATOM 2397 C CA . ILE D 2 36 ? 33.390 25.220 -8.672 1.00 30.37 64 ILE D CA 1
ATOM 2398 C C . ILE D 2 36 ? 33.796 24.469 -9.940 1.00 29.95 64 ILE D C 1
ATOM 2399 O O . ILE D 2 36 ? 33.959 23.230 -9.954 1.00 29.56 64 ILE D O 1
ATOM 2404 N N . LEU D 2 37 ? 33.951 25.210 -11.025 1.00 25.54 65 LEU D N 1
ATOM 2405 C CA . LEU D 2 37 ? 34.286 24.549 -12.283 1.00 26.66 65 LEU D CA 1
ATOM 2406 C C . LEU D 2 37 ? 35.675 23.944 -12.229 1.00 27.48 65 LEU D C 1
ATOM 2407 O O . LEU D 2 37 ? 35.881 22.803 -12.664 1.00 29.27 65 LEU D O 1
ATOM 2412 N N . ASN D 2 38 ? 36.614 24.695 -11.676 1.00 26.24 66 ASN D N 1
ATOM 2413 C CA . ASN D 2 38 ? 37.977 24.166 -11.534 1.00 25.94 66 ASN D CA 1
ATOM 2414 C C . ASN D 2 38 ? 37.974 22.881 -10.709 1.00 31.20 66 ASN D C 1
ATOM 2415 O O . ASN D 2 38 ? 38.671 21.908 -11.030 1.00 27.64 66 ASN D O 1
ATOM 2420 N N . SER D 2 39 ? 37.169 22.865 -9.651 1.00 26.33 67 SER D N 1
ATOM 2421 C CA . SER D 2 39 ? 37.053 21.658 -8.819 1.00 30.63 67 SER D CA 1
ATOM 2422 C C . SER D 2 39 ? 36.478 20.468 -9.568 1.00 31.81 67 SER D C 1
ATOM 2423 O O . SER D 2 39 ? 36.914 19.324 -9.373 1.00 30.55 67 SER D O 1
ATOM 2426 N N . PHE D 2 40 ? 35.499 20.729 -10.421 1.00 29.19 68 PHE D N 1
ATOM 2427 C CA . PHE D 2 40 ? 34.931 19.681 -11.251 1.00 30.90 68 PHE D CA 1
ATOM 2428 C C . PHE D 2 40 ? 36.013 19.066 -12.134 1.00 28.10 68 PHE D C 1
ATOM 2429 O O . PHE D 2 40 ? 36.109 17.831 -12.268 1.00 28.10 68 PHE D O 1
ATOM 2437 N N . VAL D 2 41 ? 36.810 19.926 -12.759 1.00 27.95 69 VAL D N 1
ATOM 2438 C CA . VAL D 2 41 ? 37.851 19.456 -13.668 1.00 26.28 69 VAL D CA 1
ATOM 2439 C C . VAL D 2 41 ? 38.851 18.602 -12.891 1.00 28.31 69 VAL D C 1
ATOM 2440 O O . VAL D 2 41 ? 39.227 17.537 -13.369 1.00 26.81 69 VAL D O 1
ATOM 2444 N N . ASN D 2 42 ? 39.274 19.057 -11.711 1.00 28.42 70 ASN D N 1
ATOM 2445 C CA . ASN D 2 42 ? 40.233 18.272 -10.904 1.00 31.30 70 ASN D CA 1
ATOM 2446 C C . ASN D 2 42 ? 39.613 16.939 -10.474 1.00 27.95 70 ASN D C 1
ATOM 2447 O O . ASN D 2 42 ? 40.280 15.906 -10.472 1.00 28.33 70 ASN D O 1
ATOM 2452 N N . ASP D 2 43 ? 38.337 16.973 -10.108 1.00 28.37 71 ASP D N 1
ATOM 2453 C CA . ASP D 2 43 ? 37.640 15.742 -9.702 1.00 27.88 71 ASP D CA 1
ATOM 2454 C C . ASP D 2 43 ? 37.610 14.722 -10.841 1.00 31.02 71 ASP D C 1
ATOM 2455 O O . ASP D 2 43 ? 37.873 13.521 -10.639 1.00 29.43 71 ASP D O 1
ATOM 2460 N N . ILE D 2 44 ? 37.280 15.193 -12.039 1.00 23.87 72 ILE D N 1
ATOM 2461 C CA . ILE D 2 44 ? 37.200 14.304 -13.181 1.00 25.31 72 ILE D CA 1
ATOM 2462 C C . ILE D 2 44 ? 38.595 13.788 -13.569 1.00 24.61 72 ILE D C 1
ATOM 2463 O O . ILE D 2 44 ? 38.744 12.601 -13.894 1.00 26.15 72 ILE D O 1
ATOM 2468 N N . PHE D 2 45 ? 39.597 14.671 -13.522 1.00 23.21 73 PHE D N 1
ATOM 2469 C CA . PHE D 2 45 ? 40.983 14.225 -13.743 1.00 24.60 73 PHE D CA 1
ATOM 2470 C C . PHE D 2 45 ? 41.293 13.025 -12.845 1.00 29.25 73 PHE D C 1
ATOM 2471 O O . PHE D 2 45 ? 41.815 11.989 -13.289 1.00 25.27 73 PHE D O 1
ATOM 2479 N N . GLU D 2 46 ? 40.997 13.176 -11.564 1.00 24.22 74 GLU D N 1
ATOM 2480 C CA . GLU D 2 46 ? 41.391 12.160 -10.597 1.00 29.18 74 GLU D CA 1
ATOM 2481 C C . GLU D 2 46 ? 40.603 10.874 -10.767 1.00 26.37 74 GLU D C 1
ATOM 2482 O O . GLU D 2 46 ? 41.162 9.790 -10.610 1.00 26.76 74 GLU D O 1
ATOM 2488 N N . ARG D 2 47 ? 39.313 10.980 -11.077 1.00 24.47 75 ARG D N 1
ATOM 2489 C CA . ARG D 2 47 ? 38.527 9.772 -11.308 1.00 25.39 75 ARG D CA 1
ATOM 2490 C C . ARG D 2 47 ? 39.040 9.002 -12.520 1.00 27.49 75 ARG D C 1
ATOM 2491 O O . ARG D 2 47 ? 39.118 7.776 -12.504 1.00 24.36 75 ARG D O 1
ATOM 2499 N N . ILE D 2 48 ? 39.369 9.723 -13.586 1.00 25.59 76 ILE D N 1
ATOM 2500 C CA . ILE D 2 48 ? 39.806 9.056 -14.802 1.00 23.85 76 ILE D CA 1
ATOM 2501 C C . ILE D 2 48 ? 41.223 8.474 -14.608 1.00 23.70 76 ILE D C 1
ATOM 2502 O O . ILE D 2 48 ? 41.483 7.321 -14.991 1.00 24.93 76 ILE D O 1
ATOM 2507 N N . ALA D 2 49 ? 42.109 9.250 -13.983 1.00 26.12 77 ALA D N 1
ATOM 2508 C CA . ALA D 2 49 ? 43.484 8.791 -13.735 1.00 25.89 77 ALA D CA 1
ATOM 2509 C C . ALA D 2 49 ? 43.494 7.554 -12.849 1.00 25.82 77 ALA D C 1
ATOM 2510 O O . ALA D 2 49 ? 44.257 6.595 -13.072 1.00 26.39 77 ALA D O 1
ATOM 2512 N N . THR D 2 50 ? 42.662 7.588 -11.824 1.00 24.57 78 THR D N 1
ATOM 2513 C CA . THR D 2 50 ? 42.607 6.463 -10.888 1.00 26.97 78 THR D CA 1
ATOM 2514 C C . THR D 2 50 ? 42.073 5.219 -11.591 1.00 25.55 78 THR D C 1
ATOM 2515 O O . THR D 2 50 ? 42.619 4.115 -11.452 1.00 26.65 78 THR D O 1
ATOM 2519 N N . GLU D 2 51 ? 41.029 5.394 -12.395 1.00 26.43 79 GLU D N 1
ATOM 2520 C CA . GLU D 2 51 ? 40.484 4.253 -13.121 1.00 28.28 79 GLU D CA 1
ATOM 2521 C C . GLU D 2 51 ? 41.502 3.698 -14.121 1.00 28.32 79 GLU D C 1
ATOM 2522 O O . GLU D 2 51 ? 41.658 2.485 -14.230 1.00 26.39 79 GLU D O 1
ATOM 2528 N N . ALA D 2 52 ? 42.199 4.567 -14.842 1.00 25.26 80 ALA D N 1
ATOM 2529 C CA . ALA D 2 52 ? 43.250 4.114 -15.781 1.00 23.75 80 ALA D CA 1
ATOM 2530 C C . ALA D 2 52 ? 44.378 3.401 -15.056 1.00 22.22 80 ALA D C 1
ATOM 2531 O O . ALA D 2 52 ? 44.924 2.407 -15.549 1.00 26.61 80 ALA D O 1
ATOM 2533 N N . SER D 2 53 ? 44.739 3.912 -13.884 1.00 24.73 81 SER D N 1
ATOM 2534 C CA . SER D 2 53 ? 45.757 3.276 -13.059 1.00 27.84 81 SER D CA 1
ATOM 2535 C C . SER D 2 53 ? 45.338 1.836 -12.716 1.00 31.34 81 SER D C 1
ATOM 2536 O O . SER D 2 53 ? 46.116 0.878 -12.826 1.00 28.37 81 SER D O 1
ATOM 2539 N N . LYS D 2 54 ? 44.090 1.711 -12.285 1.00 25.33 82 LYS D N 1
ATOM 2540 C CA . LYS D 2 54 ? 43.554 0.400 -11.917 1.00 30.10 82 LYS D CA 1
ATOM 2541 C C . LYS D 2 54 ? 43.517 -0.546 -13.111 1.00 29.63 82 LYS D C 1
ATOM 2542 O O . LYS D 2 54 ? 43.890 -1.722 -12.990 1.00 29.38 82 LYS D O 1
ATOM 2548 N N . LEU D 2 55 ? 43.089 -0.040 -14.263 1.00 27.72 83 LEU D N 1
ATOM 2549 C CA . LEU D 2 55 ? 43.069 -0.854 -15.490 1.00 27.87 83 LEU D CA 1
ATOM 2550 C C . LEU D 2 55 ? 44.450 -1.334 -15.888 1.00 32.66 83 LEU D C 1
ATOM 2551 O O . LEU D 2 55 ? 44.629 -2.514 -16.179 1.00 30.19 83 LEU D O 1
ATOM 2556 N N . ALA D 2 56 ? 45.430 -0.429 -15.921 1.00 28.27 84 ALA D N 1
ATOM 2557 C CA . ALA D 2 56 ? 46.810 -0.845 -16.245 1.00 26.26 84 ALA D CA 1
ATOM 2558 C C . ALA D 2 56 ? 47.305 -1.914 -15.289 1.00 29.72 84 ALA D C 1
ATOM 2559 O O . ALA D 2 56 ? 47.877 -2.917 -15.730 1.00 36.09 84 ALA D O 1
ATOM 2561 N N . ALA D 2 57 ? 47.076 -1.736 -13.988 1.00 30.87 85 ALA D N 1
ATOM 2562 C CA . ALA D 2 57 ? 47.582 -2.708 -13.013 1.00 29.18 85 ALA D CA 1
ATOM 2563 C C . ALA D 2 57 ? 46.872 -4.045 -13.196 1.00 30.15 85 ALA D C 1
ATOM 2564 O O . ALA D 2 57 ? 47.509 -5.096 -13.199 1.00 31.28 85 ALA D O 1
ATOM 2566 N N . TYR D 2 58 ? 45.555 -3.984 -13.341 1.00 29.65 86 TYR D N 1
ATOM 2567 C CA . TYR D 2 58 ? 44.751 -5.196 -13.534 1.00 30.98 86 TYR D CA 1
ATOM 2568 C C . TYR D 2 58 ? 45.241 -5.996 -14.737 1.00 35.98 86 TYR D C 1
ATOM 2569 O O . TYR D 2 58 ? 45.275 -7.233 -14.721 1.00 34.36 86 TYR D O 1
ATOM 2578 N N . ASN D 2 59 ? 45.639 -5.279 -15.777 1.00 34.70 87 ASN D N 1
ATOM 2579 C CA . ASN D 2 59 ? 46.131 -5.906 -16.992 1.00 34.83 87 ASN D CA 1
ATOM 2580 C C . ASN D 2 59 ? 47.641 -6.093 -17.020 1.00 38.94 87 ASN D C 1
ATOM 2581 O O . ASN D 2 59 ? 48.209 -6.380 -18.075 1.00 40.70 87 ASN D O 1
ATOM 2586 N N . LYS D 2 60 ? 48.282 -5.922 -15.864 1.00 33.34 88 LYS D N 1
ATOM 2587 C CA . LYS D 2 60 ? 49.725 -6.122 -15.706 1.00 40.06 88 LYS D CA 1
ATOM 2588 C C . LYS D 2 60 ? 50.550 -5.302 -16.692 1.00 40.08 88 LYS D C 1
ATOM 2589 O O . LYS D 2 60 ? 51.588 -5.758 -17.196 1.00 37.56 88 LYS D O 1
ATOM 2595 N N . LYS D 2 61 ? 50.084 -4.090 -16.963 1.00 32.29 89 LYS D N 1
ATOM 2596 C CA . LYS D 2 61 ? 50.828 -3.138 -17.777 1.00 43.08 89 LYS D CA 1
ATOM 2597 C C . LYS D 2 61 ? 51.514 -2.118 -16.881 1.00 40.27 89 LYS D C 1
ATOM 2598 O O . LYS D 2 61 ? 50.910 -1.642 -15.917 1.00 42.19 89 LYS D O 1
ATOM 2604 N N . SER D 2 62 ? 52.756 -1.766 -17.201 1.00 34.59 90 SER D N 1
ATOM 2605 C CA . SER D 2 62 ? 53.478 -0.783 -16.396 1.00 33.59 90 SER D CA 1
ATOM 2606 C C . SER D 2 62 ? 53.315 0.609 -16.973 1.00 31.69 90 SER D C 1
ATOM 2607 O O . SER D 2 62 ? 53.831 1.578 -16.414 1.00 35.32 90 SER D O 1
ATOM 2610 N N . THR D 2 63 ? 52.596 0.712 -18.089 1.00 32.27 91 THR D N 1
ATOM 2611 C CA . THR D 2 63 ? 52.391 2.013 -18.743 1.00 35.95 91 THR D CA 1
ATOM 2612 C C . THR D 2 63 ? 50.918 2.355 -18.882 1.00 34.94 91 THR D C 1
ATOM 2613 O O . THR D 2 63 ? 50.136 1.537 -19.357 1.00 37.29 91 THR D O 1
ATOM 2617 N N . ILE D 2 64 ? 50.546 3.568 -18.498 1.00 26.64 92 ILE D N 1
ATOM 2618 C CA . ILE D 2 64 ? 49.209 4.083 -18.844 1.00 27.08 92 ILE D CA 1
ATOM 2619 C C . ILE D 2 64 ? 49.287 4.776 -20.199 1.00 33.64 92 ILE D C 1
ATOM 2620 O O . ILE D 2 64 ? 49.949 5.821 -20.352 1.00 31.66 92 ILE D O 1
ATOM 2625 N N . SER D 2 65 ? 48.624 4.177 -21.185 1.00 30.18 93 SER D N 1
ATOM 2626 C CA . SER D 2 65 ? 48.636 4.698 -22.547 1.00 30.26 93 SER D CA 1
ATOM 2627 C C . SER D 2 65 ? 47.308 5.368 -22.833 1.00 28.73 93 SER D C 1
ATOM 2628 O O . SER D 2 65 ? 46.402 5.333 -21.996 1.00 28.21 93 SER D O 1
ATOM 2631 N N . ALA D 2 66 ? 47.168 5.962 -24.017 1.00 27.68 94 ALA D N 1
ATOM 2632 C CA . ALA D 2 66 ? 45.860 6.522 -24.409 1.00 30.12 94 ALA D CA 1
ATOM 2633 C C . ALA D 2 66 ? 44.756 5.463 -24.381 1.00 29.32 94 ALA D C 1
ATOM 2634 O O . ALA D 2 66 ? 43.600 5.781 -24.127 1.00 27.47 94 ALA D O 1
ATOM 2636 N N . ARG D 2 67 ? 45.096 4.194 -24.625 1.00 28.66 95 ARG D N 1
ATOM 2637 C CA . ARG D 2 67 ? 44.055 3.154 -24.574 1.00 26.00 95 ARG D CA 1
ATOM 2638 C C . ARG D 2 67 ? 43.440 2.994 -23.178 1.00 29.73 95 ARG D C 1
ATOM 2639 O O . ARG D 2 67 ? 42.238 2.758 -23.037 1.00 28.53 95 ARG D O 1
ATOM 2647 N N . GLU D 2 68 ? 44.276 3.037 -22.148 1.00 29.15 96 GLU D N 1
ATOM 2648 C CA . GLU D 2 68 ? 43.761 2.976 -20.783 1.00 29.04 96 GLU D CA 1
ATOM 2649 C C . GLU D 2 68 ? 42.924 4.199 -20.472 1.00 26.78 96 GLU D C 1
ATOM 2650 O O . GLU D 2 68 ? 41.916 4.072 -19.805 1.00 27.87 96 GLU D O 1
ATOM 2656 N N . ILE D 2 69 ? 43.350 5.378 -20.926 1.00 26.17 97 ILE D N 1
ATOM 2657 C CA . ILE D 2 69 ? 42.549 6.582 -20.695 1.00 23.71 97 ILE D CA 1
ATOM 2658 C C . ILE D 2 69 ? 41.193 6.407 -21.375 1.00 26.29 97 ILE D C 1
ATOM 2659 O O . ILE D 2 69 ? 40.151 6.695 -20.794 1.00 25.63 97 ILE D O 1
ATOM 2664 N N . GLN D 2 70 ? 41.198 5.907 -22.605 1.00 27.54 98 GLN D N 1
ATOM 2665 C CA . GLN D 2 70 ? 39.905 5.766 -23.307 1.00 26.38 98 GLN D CA 1
ATOM 2666 C C . GLN D 2 70 ? 38.956 4.866 -22.561 1.00 25.53 98 GLN D C 1
ATOM 2667 O O . GLN D 2 70 ? 37.783 5.196 -22.346 1.00 25.10 98 GLN D O 1
ATOM 2673 N N . THR D 2 71 ? 39.452 3.710 -22.134 1.00 25.93 99 THR D N 1
ATOM 2674 C CA . THR D 2 71 ? 38.542 2.793 -21.471 1.00 22.57 99 THR D CA 1
ATOM 2675 C C . THR D 2 71 ? 38.085 3.367 -20.127 1.00 26.70 99 THR D C 1
ATOM 2676 O O . THR D 2 71 ? 36.912 3.248 -19.764 1.00 26.27 99 THR D O 1
ATOM 2680 N N . ALA D 2 72 ? 38.991 4.054 -19.436 1.00 24.67 100 ALA D N 1
ATOM 2681 C CA . ALA D 2 72 ? 38.642 4.728 -18.189 1.00 24.28 100 ALA D CA 1
ATOM 2682 C C . ALA D 2 72 ? 37.529 5.740 -18.414 1.00 24.63 100 ALA D C 1
ATOM 2683 O O . ALA D 2 72 ? 36.585 5.838 -17.622 1.00 26.92 100 ALA D O 1
ATOM 2685 N N . VAL D 2 73 ? 37.658 6.529 -19.482 1.00 25.24 101 VAL D N 1
ATOM 2686 C CA . VAL D 2 73 ? 36.638 7.525 -19.800 1.00 23.82 101 VAL D CA 1
ATOM 2687 C C . VAL D 2 73 ? 35.276 6.864 -19.999 1.00 27.43 101 VAL D C 1
ATOM 2688 O O . VAL D 2 73 ? 34.257 7.338 -19.486 1.00 27.45 101 VAL D O 1
ATOM 2692 N N . ARG D 2 74 ? 35.262 5.749 -20.728 1.00 27.53 102 ARG D N 1
ATOM 2693 C CA . ARG D 2 74 ? 34.026 5.018 -20.970 1.00 27.38 102 ARG D CA 1
ATOM 2694 C C . ARG D 2 74 ? 33.442 4.412 -19.691 1.00 32.33 102 ARG D C 1
ATOM 2695 O O . ARG D 2 74 ? 32.231 4.216 -19.588 1.00 31.51 102 ARG D O 1
ATOM 2703 N N . LEU D 2 75 ? 34.295 4.125 -18.708 1.00 28.06 103 LEU D N 1
ATOM 2704 C CA . LEU D 2 75 ? 33.828 3.605 -17.419 1.00 27.14 103 LEU D CA 1
ATOM 2705 C C . LEU D 2 75 ? 33.286 4.706 -16.514 1.00 33.37 103 LEU D C 1
ATOM 2706 O O . LEU D 2 75 ? 32.468 4.437 -15.641 1.00 38.75 103 LEU D O 1
ATOM 2711 N N . ILE D 2 76 ? 33.754 5.935 -16.715 1.00 31.10 104 ILE D N 1
ATOM 2712 C CA . ILE D 2 76 ? 33.453 7.043 -15.805 1.00 28.36 104 ILE D CA 1
ATOM 2713 C C . ILE D 2 76 ? 32.332 7.945 -16.327 1.00 36.62 104 ILE D C 1
ATOM 2714 O O . ILE D 2 76 ? 31.457 8.352 -15.568 1.00 35.79 104 ILE D O 1
ATOM 2719 N N . LEU D 2 77 ? 32.363 8.268 -17.619 1.00 26.39 105 LEU D N 1
ATOM 2720 C CA . LEU D 2 77 ? 31.376 9.209 -18.168 1.00 23.50 105 LEU D CA 1
ATOM 2721 C C . LEU D 2 77 ? 30.118 8.489 -18.630 1.00 30.59 105 LEU D C 1
ATOM 2722 O O . LEU D 2 77 ? 30.181 7.392 -19.188 1.00 33.21 105 LEU D O 1
ATOM 2727 N N . PRO D 2 78 ? 28.959 9.120 -18.413 1.00 27.24 106 PRO D N 1
ATOM 2728 C CA . PRO D 2 78 ? 27.706 8.518 -18.888 1.00 34.44 106 PRO D CA 1
ATOM 2729 C C . PRO D 2 78 ? 27.454 8.776 -20.372 1.00 42.10 106 PRO D C 1
ATOM 2730 O O . PRO D 2 78 ? 27.856 9.808 -20.907 1.00 39.09 106 PRO D O 1
ATOM 2734 N N . GLY D 2 79 ? 26.804 7.815 -21.026 1.00 41.28 107 GLY D N 1
ATOM 2735 C CA . GLY D 2 79 ? 26.163 8.014 -22.318 1.00 45.20 107 GLY D CA 1
ATOM 2736 C C . GLY D 2 79 ? 26.850 8.823 -23.403 1.00 39.05 107 GLY D C 1
ATOM 2737 O O . GLY D 2 79 ? 27.949 8.490 -23.856 1.00 33.71 107 GLY D O 1
ATOM 2738 N N . GLU D 2 80 ? 26.164 9.873 -23.844 1.00 34.68 108 GLU D N 1
ATOM 2739 C CA . GLU D 2 80 ? 26.643 10.720 -24.921 1.00 34.82 108 GLU D CA 1
ATOM 2740 C C . GLU D 2 80 ? 27.871 11.510 -24.517 1.00 34.03 108 GLU D C 1
ATOM 2741 O O . GLU D 2 80 ? 28.671 11.856 -25.364 1.00 31.50 108 GLU D O 1
ATOM 2747 N N . LEU D 2 81 ? 28.003 11.809 -23.230 1.00 30.21 109 LEU D N 1
ATOM 2748 C CA . LEU D 2 81 ? 29.217 12.484 -22.771 1.00 34.31 109 LEU D CA 1
ATOM 2749 C C . LEU D 2 81 ? 30.422 11.614 -23.087 1.00 30.72 109 LEU D C 1
ATOM 2750 O O . LEU D 2 81 ? 31.423 12.115 -23.592 1.00 32.25 109 LEU D O 1
ATOM 2755 N N . ALA D 2 82 ? 30.313 10.315 -22.799 1.00 28.59 110 ALA D N 1
ATOM 2756 C CA . ALA D 2 82 ? 31.444 9.416 -23.018 1.00 30.80 110 ALA D CA 1
ATOM 2757 C C . ALA D 2 82 ? 31.750 9.332 -24.501 1.00 33.16 110 ALA D C 1
ATOM 2758 O O . ALA D 2 82 ? 32.900 9.380 -24.909 1.00 30.37 110 ALA D O 1
ATOM 2760 N N . LYS D 2 83 ? 30.708 9.209 -25.317 1.00 31.02 111 LYS D N 1
ATOM 2761 C CA . LYS D 2 83 ? 30.902 9.106 -26.761 1.00 34.00 111 LYS D CA 1
ATOM 2762 C C . LYS D 2 83 ? 31.618 10.320 -27.334 1.00 30.47 111 LYS D C 1
ATOM 2763 O O . LYS D 2 83 ? 32.551 10.193 -28.148 1.00 31.34 111 LYS D O 1
ATOM 2769 N N . HIS D 2 84 ? 31.198 11.507 -26.910 1.00 28.78 112 HIS D N 1
ATOM 2770 C CA . HIS D 2 84 ? 31.820 12.717 -27.423 1.00 31.75 112 HIS D CA 1
ATOM 2771 C C . HIS D 2 84 ? 33.230 12.886 -26.884 1.00 31.36 112 HIS D C 1
ATOM 2772 O O . HIS D 2 84 ? 34.124 13.308 -27.602 1.00 30.91 112 HIS D O 1
ATOM 2779 N N . ALA D 2 85 ? 33.418 12.555 -25.614 1.00 30.58 113 ALA D N 1
ATOM 2780 C CA . ALA D 2 85 ? 34.754 12.644 -25.002 1.00 28.53 113 ALA D CA 1
ATOM 2781 C C . ALA D 2 85 ? 35.753 11.738 -25.710 1.00 29.62 113 ALA D C 1
ATOM 2782 O O . ALA D 2 85 ? 36.898 12.130 -25.952 1.00 32.45 113 ALA D O 1
ATOM 2784 N N . VAL D 2 86 ? 35.312 10.528 -26.027 1.00 32.35 114 VAL D N 1
ATOM 2785 C CA . VAL D 2 86 ? 36.150 9.568 -26.740 1.00 31.54 114 VAL D CA 1
ATOM 2786 C C . VAL D 2 86 ? 36.504 10.089 -28.120 1.00 27.68 114 VAL D C 1
ATOM 2787 O O . VAL D 2 86 ? 37.653 9.995 -28.549 1.00 30.60 114 VAL D O 1
ATOM 2791 N N . SER D 2 87 ? 35.518 10.677 -28.815 1.00 35.86 115 SER D N 1
ATOM 2792 C CA . SER D 2 87 ? 35.789 11.338 -30.093 1.00 35.19 115 SER D CA 1
ATOM 2793 C C . SER D 2 87 ? 36.833 12.415 -29.969 1.00 33.78 115 SER D C 1
ATOM 2794 O O . SER D 2 87 ? 37.733 12.485 -30.794 1.00 34.23 115 SER D O 1
ATOM 2797 N N . GLU D 2 88 ? 36.702 13.286 -28.970 1.00 30.83 116 GLU D N 1
ATOM 2798 C CA . GLU D 2 88 ? 37.651 14.378 -28.803 1.00 32.02 116 GLU D CA 1
ATOM 2799 C C . GLU D 2 88 ? 39.047 13.891 -28.439 1.00 32.64 116 GLU D C 1
ATOM 2800 O O . GLU D 2 88 ? 40.054 14.394 -28.951 1.00 33.16 116 GLU D O 1
ATOM 2806 N N . GLY D 2 89 ? 39.109 12.934 -27.529 1.00 30.15 117 GLY D N 1
ATOM 2807 C CA . GLY D 2 89 ? 40.404 12.397 -27.119 1.00 30.26 117 GLY D CA 1
ATOM 2808 C C . GLY D 2 89 ? 41.103 11.712 -28.288 1.00 28.97 117 GLY D C 1
ATOM 2809 O O . GLY D 2 89 ? 42.296 11.917 -28.518 1.00 32.10 117 GLY D O 1
ATOM 2810 N N . THR D 2 90 ? 40.361 10.900 -29.030 1.00 32.60 118 THR D N 1
ATOM 2811 C CA . THR D 2 90 ? 40.933 10.213 -30.194 1.00 36.10 118 THR D CA 1
ATOM 2812 C C . THR D 2 90 ? 41.436 11.213 -31.244 1.00 39.01 118 THR D C 1
ATOM 2813 O O . THR D 2 90 ? 42.548 11.093 -31.777 1.00 40.55 118 THR D O 1
ATOM 2817 N N . ARG D 2 91 ? 40.600 12.205 -31.526 1.00 41.89 119 ARG D N 1
ATOM 2818 C CA . ARG D 2 91 ? 40.938 13.295 -32.434 1.00 37.05 119 ARG D CA 1
ATOM 2819 C C . ARG D 2 91 ? 42.199 14.046 -32.030 1.00 39.56 119 ARG D C 1
ATOM 2820 O O . ARG D 2 91 ? 43.044 14.351 -32.876 1.00 40.14 119 ARG D O 1
ATOM 2828 N N . ALA D 2 92 ? 42.338 14.352 -30.742 1.00 32.30 120 ALA D N 1
ATOM 2829 C CA . ALA D 2 92 ? 43.484 15.110 -30.274 1.00 33.71 120 ALA D CA 1
ATOM 2830 C C . ALA D 2 92 ? 44.785 14.319 -30.411 1.00 38.00 120 ALA D C 1
ATOM 2831 O O . ALA D 2 92 ? 45.808 14.869 -30.811 1.00 37.72 120 ALA D O 1
ATOM 2833 N N . VAL D 2 93 ? 44.741 13.038 -30.060 1.00 38.45 121 VAL D N 1
ATOM 2834 C CA . VAL D 2 93 ? 45.920 12.183 -30.148 1.00 40.13 121 VAL D CA 1
ATOM 2835 C C . VAL D 2 93 ? 46.378 12.060 -31.601 1.00 42.40 121 VAL D C 1
ATOM 2836 O O . VAL D 2 93 ? 47.573 12.108 -31.891 1.00 45.90 121 VAL D O 1
ATOM 2840 N N . THR D 2 94 ? 45.417 11.908 -32.509 1.00 43.93 122 THR D N 1
ATOM 2841 C CA . THR D 2 94 ? 45.714 11.837 -33.936 1.00 51.02 122 THR D CA 1
ATOM 2842 C C . THR D 2 94 ? 46.361 13.125 -34.424 1.00 52.08 122 THR D C 1
ATOM 2843 O O . THR D 2 94 ? 47.387 13.101 -35.124 1.00 49.46 122 THR D O 1
ATOM 2847 N N . LYS D 2 95 ? 45.781 14.257 -34.038 1.00 46.59 123 LYS D N 1
ATOM 2848 C CA . LYS D 2 95 ? 46.311 15.548 -34.452 1.00 47.58 123 LYS D CA 1
ATOM 2849 C C . LYS D 2 95 ? 47.702 15.758 -33.877 1.00 51.96 123 LYS D C 1
ATOM 2850 O O . LYS D 2 95 ? 48.585 16.299 -34.534 1.00 51.52 123 LYS D O 1
ATOM 2856 N N . TYR D 2 96 ? 47.891 15.315 -32.643 1.00 45.87 124 TYR D N 1
ATOM 2857 C CA . TYR D 2 96 ? 49.174 15.448 -31.976 1.00 48.23 124 TYR D CA 1
ATOM 2858 C C . TYR D 2 96 ? 50.270 14.635 -32.682 1.00 48.11 124 TYR D C 1
ATOM 2859 O O . TYR D 2 96 ? 51.401 15.107 -32.834 1.00 50.43 124 TYR D O 1
ATOM 2868 N N . SER D 2 97 ? 49.919 13.425 -33.116 1.00 50.73 125 SER D N 1
ATOM 2869 C CA . SER D 2 97 ? 50.882 12.510 -33.740 1.00 63.73 125 SER D CA 1
ATOM 2870 C C . SER D 2 97 ? 51.137 12.810 -35.222 1.00 70.34 125 SER D C 1
ATOM 2871 O O . SER D 2 97 ? 51.945 12.139 -35.863 1.00 73.69 125 SER D O 1
ATOM 2874 N N . SER D 2 98 ? 50.451 13.811 -35.765 1.00 68.97 126 SER D N 1
ATOM 2875 C CA . SER D 2 98 ? 50.525 14.099 -37.195 1.00 71.82 126 SER D CA 1
ATOM 2876 C C . SER D 2 98 ? 51.828 14.796 -37.572 1.00 71.04 126 SER D C 1
ATOM 2877 O O . SER D 2 98 ? 52.518 15.350 -36.715 1.00 76.26 126 SER D O 1
ATOM 2880 N N . SER E 1 18 ? 43.391 11.829 -53.463 1.00 57.25 17 SER E N 1
ATOM 2881 C CA . SER E 1 18 ? 42.786 11.041 -52.392 1.00 58.84 17 SER E CA 1
ATOM 2882 C C . SER E 1 18 ? 42.919 9.547 -52.656 1.00 57.42 17 SER E C 1
ATOM 2883 O O . SER E 1 18 ? 43.211 9.126 -53.778 1.00 58.10 17 SER E O 1
ATOM 2886 N N . ARG E 1 19 ? 42.696 8.744 -51.623 1.00 55.07 18 ARG E N 1
ATOM 2887 C CA . ARG E 1 19 ? 42.707 7.299 -51.793 1.00 54.57 18 ARG E CA 1
ATOM 2888 C C . ARG E 1 19 ? 41.490 6.844 -52.590 1.00 49.05 18 ARG E C 1
ATOM 2889 O O . ARG E 1 19 ? 41.579 5.901 -53.382 1.00 49.20 18 ARG E O 1
ATOM 2897 N N . SER E 1 20 ? 40.359 7.517 -52.380 1.00 43.26 19 SER E N 1
ATOM 2898 C CA . SER E 1 20 ? 39.174 7.285 -53.204 1.00 51.70 19 SER E CA 1
ATOM 2899 C C . SER E 1 20 ? 39.497 7.487 -54.687 1.00 49.59 19 SER E C 1
ATOM 2900 O O . SER E 1 20 ? 39.071 6.706 -55.534 1.00 52.05 19 SER E O 1
ATOM 2903 N N . ALA E 1 21 ? 40.254 8.535 -54.997 1.00 52.71 20 ALA E N 1
ATOM 2904 C CA . ALA E 1 21 ? 40.644 8.802 -56.380 1.00 49.51 20 ALA E CA 1
ATOM 2905 C C . ALA E 1 21 ? 41.533 7.682 -56.928 1.00 42.77 20 ALA E C 1
ATOM 2906 O O . ALA E 1 21 ? 41.299 7.180 -58.031 1.00 49.03 20 ALA E O 1
ATOM 2908 N N . LYS E 1 22 ? 42.529 7.272 -56.148 1.00 49.20 21 LYS E N 1
ATOM 2909 C CA . LYS E 1 22 ? 43.390 6.142 -56.500 1.00 55.84 21 LYS E CA 1
ATOM 2910 C C . LYS E 1 22 ? 42.614 4.869 -56.845 1.00 56.88 21 LYS E C 1
ATOM 2911 O O . LYS E 1 22 ? 43.061 4.063 -57.660 1.00 52.96 21 LYS E O 1
ATOM 2917 N N . ALA E 1 23 ? 41.461 4.685 -56.205 1.00 52.70 22 ALA E N 1
ATOM 2918 C CA . ALA E 1 23 ? 40.661 3.475 -56.390 1.00 48.41 22 ALA E CA 1
ATOM 2919 C C . ALA E 1 23 ? 39.548 3.662 -57.418 1.00 48.52 22 ALA E C 1
ATOM 2920 O O . ALA E 1 23 ? 38.796 2.727 -57.698 1.00 50.33 22 ALA E O 1
ATOM 2922 N N . GLY E 1 24 ? 39.440 4.870 -57.965 1.00 45.29 23 GLY E N 1
ATOM 2923 C CA . GLY E 1 24 ? 38.368 5.203 -58.884 1.00 47.34 23 GLY E CA 1
ATOM 2924 C C . GLY E 1 24 ? 37.004 5.252 -58.214 1.00 43.00 23 GLY E C 1
ATOM 2925 O O . GLY E 1 24 ? 35.989 4.974 -58.847 1.00 49.84 23 GLY E O 1
ATOM 2926 N N . LEU E 1 25 ? 36.974 5.625 -56.937 1.00 43.90 24 LEU E N 1
ATOM 2927 C CA . LEU E 1 25 ? 35.723 5.661 -56.185 1.00 40.70 24 LEU E CA 1
ATOM 2928 C C . LEU E 1 25 ? 35.215 7.068 -55.877 1.00 48.97 24 LEU E C 1
ATOM 2929 O O . LEU E 1 25 ? 35.982 8.028 -55.832 1.00 50.97 24 LEU E O 1
ATOM 2934 N N . THR E 1 26 ? 33.909 7.167 -55.649 1.00 46.32 25 THR E N 1
ATOM 2935 C CA . THR E 1 26 ? 33.285 8.405 -55.205 1.00 47.72 25 THR E CA 1
ATOM 2936 C C . THR E 1 26 ? 33.127 8.420 -53.685 1.00 46.69 25 THR E C 1
ATOM 2937 O O . THR E 1 26 ? 33.301 9.461 -53.047 1.00 49.39 25 THR E O 1
ATOM 2941 N N . PHE E 1 27 ? 32.811 7.260 -53.105 1.00 42.58 26 PHE E N 1
ATOM 2942 C CA . PHE E 1 27 ? 32.676 7.146 -51.651 1.00 35.40 26 PHE E CA 1
ATOM 2943 C C . PHE E 1 27 ? 34.055 7.288 -50.991 1.00 37.65 26 PHE E C 1
ATOM 2944 O O . PHE E 1 27 ? 35.078 7.093 -51.649 1.00 43.97 26 PHE E O 1
ATOM 2952 N N . PRO E 1 28 ? 34.087 7.659 -49.695 1.00 40.26 27 PRO E N 1
ATOM 2953 C CA . PRO E 1 28 ? 35.341 8.059 -49.033 1.00 43.07 27 PRO E CA 1
ATOM 2954 C C . PRO E 1 28 ? 36.138 6.920 -48.398 1.00 42.37 27 PRO E C 1
ATOM 2955 O O . PRO E 1 28 ? 35.757 6.416 -47.333 1.00 46.11 27 PRO E O 1
ATOM 2959 N N . VAL E 1 29 ? 37.244 6.538 -49.028 1.00 41.08 28 VAL E N 1
ATOM 2960 C CA . VAL E 1 29 ? 38.036 5.424 -48.535 1.00 41.05 28 VAL E CA 1
ATOM 2961 C C . VAL E 1 29 ? 38.621 5.739 -47.171 1.00 50.95 28 VAL E C 1
ATOM 2962 O O . VAL E 1 29 ? 38.565 4.913 -46.252 1.00 45.92 28 VAL E O 1
ATOM 2966 N N . GLY E 1 30 ? 39.150 6.951 -47.033 1.00 45.57 29 GLY E N 1
ATOM 2967 C CA . GLY E 1 30 ? 39.757 7.368 -45.787 1.00 45.40 29 GLY E CA 1
ATOM 2968 C C . GLY E 1 30 ? 38.790 7.317 -44.621 1.00 40.43 29 GLY E C 1
ATOM 2969 O O . GLY E 1 30 ? 39.154 6.873 -43.535 1.00 45.40 29 GLY E O 1
ATOM 2970 N N . ARG E 1 31 ? 37.558 7.766 -44.838 1.00 40.07 30 ARG E N 1
ATOM 2971 C CA . ARG E 1 31 ? 36.569 7.782 -43.768 1.00 40.12 30 ARG E CA 1
ATOM 2972 C C . ARG E 1 31 ? 36.090 6.371 -43.406 1.00 45.88 30 ARG E C 1
ATOM 2973 O O . ARG E 1 31 ? 35.811 6.080 -42.245 1.00 40.72 30 ARG E O 1
ATOM 2981 N N . VAL E 1 32 ? 35.973 5.507 -44.407 1.00 42.59 31 VAL E N 1
ATOM 2982 C CA . VAL E 1 32 ? 35.624 4.109 -44.154 1.00 42.79 31 VAL E CA 1
ATOM 2983 C C . VAL E 1 32 ? 36.742 3.407 -43.375 1.00 38.59 31 VAL E C 1
ATOM 2984 O O . VAL E 1 32 ? 36.475 2.646 -42.434 1.00 36.73 31 VAL E O 1
ATOM 2988 N N . HIS E 1 33 ? 37.991 3.678 -43.744 1.00 33.76 32 HIS E N 1
ATOM 2989 C CA . HIS E 1 33 ? 39.135 3.128 -43.011 1.00 36.86 32 HIS E CA 1
ATOM 2990 C C . HIS E 1 33 ? 39.083 3.555 -41.542 1.00 40.15 32 HIS E C 1
ATOM 2991 O O . HIS E 1 33 ? 39.292 2.736 -40.656 1.00 39.43 32 HIS E O 1
ATOM 2998 N N . ARG E 1 34 ? 38.807 4.836 -41.285 1.00 36.89 33 ARG E N 1
ATOM 2999 C CA . ARG E 1 34 ? 38.733 5.319 -39.907 1.00 42.35 33 ARG E CA 1
ATOM 3000 C C . ARG E 1 34 ? 37.578 4.668 -39.145 1.00 38.61 33 ARG E C 1
ATOM 3001 O O . ARG E 1 34 ? 37.712 4.325 -37.967 1.00 39.15 33 ARG E O 1
ATOM 3009 N N . LEU E 1 35 ? 36.441 4.502 -39.812 1.00 39.30 34 LEU E N 1
ATOM 3010 C CA . LEU E 1 35 ? 35.303 3.820 -39.186 1.00 37.35 34 LEU E CA 1
ATOM 3011 C C . LEU E 1 35 ? 35.639 2.363 -38.839 1.00 36.14 34 LEU E C 1
ATOM 3012 O O . LEU E 1 35 ? 35.239 1.860 -37.776 1.00 36.92 34 LEU E O 1
ATOM 3017 N N . LEU E 1 36 ? 36.372 1.690 -39.721 1.00 31.65 35 LEU E N 1
ATOM 3018 C CA . LEU E 1 36 ? 36.769 0.310 -39.464 1.00 34.52 35 LEU E CA 1
ATOM 3019 C C . LEU E 1 36 ? 37.722 0.233 -38.274 1.00 39.85 35 LEU E C 1
ATOM 3020 O O . LEU E 1 36 ? 37.600 -0.647 -37.432 1.00 38.51 35 LEU E O 1
ATOM 3025 N N . ARG E 1 37 ? 38.682 1.150 -38.204 1.00 34.60 36 ARG E N 1
ATOM 3026 C CA . ARG E 1 37 ? 39.638 1.100 -37.112 1.00 39.21 36 ARG E CA 1
ATOM 3027 C C . ARG E 1 37 ? 38.967 1.401 -35.779 1.00 31.39 36 ARG E C 1
ATOM 3028 O O . ARG E 1 37 ? 39.217 0.707 -34.797 1.00 42.71 36 ARG E O 1
ATOM 3036 N N . ARG E 1 38 ? 38.091 2.396 -35.740 1.00 37.09 37 ARG E N 1
ATOM 3037 C CA . ARG E 1 38 ? 37.489 2.792 -34.482 1.00 43.41 37 ARG E CA 1
ATOM 3038 C C . ARG E 1 38 ? 36.382 1.832 -34.039 1.00 46.52 37 ARG E C 1
ATOM 3039 O O . ARG E 1 38 ? 35.958 1.863 -32.892 1.00 40.57 37 ARG E O 1
ATOM 3047 N N . GLY E 1 39 ? 35.921 0.975 -34.943 1.00 36.00 38 GLY E N 1
ATOM 3048 C CA . GLY E 1 39 ? 34.921 -0.015 -34.573 1.00 32.73 38 GLY E CA 1
ATOM 3049 C C . GLY E 1 39 ? 35.536 -1.189 -33.821 1.00 35.24 38 GLY E C 1
ATOM 3050 O O . GLY E 1 39 ? 34.805 -2.010 -33.252 1.00 33.39 38 GLY E O 1
ATOM 3051 N N . ASN E 1 40 ? 36.869 -1.275 -33.824 1.00 31.20 39 ASN E N 1
ATOM 3052 C CA . ASN E 1 40 ? 37.585 -2.367 -33.172 1.00 34.17 39 ASN E CA 1
ATOM 3053 C C . ASN E 1 40 ? 37.058 -3.744 -33.590 1.00 32.71 39 ASN E C 1
ATOM 3054 O O . ASN E 1 40 ? 36.810 -4.616 -32.755 1.00 29.17 39 ASN E O 1
ATOM 3059 N N . TYR E 1 41 ? 36.899 -3.902 -34.897 1.00 32.29 40 TYR E N 1
ATOM 3060 C CA . TYR E 1 41 ? 36.520 -5.170 -35.515 1.00 33.87 40 TYR E CA 1
ATOM 3061 C C . TYR E 1 41 ? 37.650 -6.185 -35.524 1.00 33.06 40 TYR E C 1
ATOM 3062 O O . TYR E 1 41 ? 37.405 -7.385 -35.600 1.00 32.01 40 TYR E O 1
ATOM 3071 N N . ALA E 1 42 ? 38.891 -5.701 -35.443 1.00 32.12 41 ALA E N 1
ATOM 3072 C CA . ALA E 1 42 ? 40.054 -6.584 -35.365 1.00 30.88 41 ALA E CA 1
ATOM 3073 C C . ALA E 1 42 ? 41.239 -5.780 -34.850 1.00 27.84 41 ALA E C 1
ATOM 3074 O O . ALA E 1 42 ? 41.158 -4.561 -34.729 1.00 32.17 41 ALA E O 1
ATOM 3076 N N . GLN E 1 43 ? 42.346 -6.453 -34.578 1.00 31.46 42 GLN E N 1
ATOM 3077 C CA . GLN E 1 43 ? 43.505 -5.718 -34.073 1.00 31.71 42 GLN E CA 1
ATOM 3078 C C . GLN E 1 43 ? 44.078 -4.780 -35.122 1.00 37.76 42 GLN E C 1
ATOM 3079 O O . GLN E 1 43 ? 44.527 -3.675 -34.804 1.00 36.17 42 GLN E O 1
ATOM 3085 N N . ARG E 1 44 ? 44.060 -5.229 -36.373 1.00 35.61 43 ARG E N 1
ATOM 3086 C CA . ARG E 1 44 ? 44.567 -4.431 -37.481 1.00 35.43 43 ARG E CA 1
ATOM 3087 C C . ARG E 1 44 ? 43.635 -4.500 -38.685 1.00 40.63 43 ARG E C 1
ATOM 3088 O O . ARG E 1 44 ? 42.932 -5.494 -38.895 1.00 36.15 43 ARG E O 1
ATOM 3096 N N . ILE E 1 45 ? 43.631 -3.425 -39.463 1.00 41.22 44 ILE E N 1
ATOM 3097 C CA . ILE E 1 45 ? 42.893 -3.356 -40.720 1.00 40.86 44 ILE E CA 1
ATOM 3098 C C . ILE E 1 45 ? 43.870 -3.270 -41.898 1.00 46.11 44 ILE E C 1
ATOM 3099 O O . ILE E 1 45 ? 44.655 -2.323 -41.981 1.00 49.18 44 ILE E O 1
ATOM 3104 N N . GLY E 1 46 ? 43.834 -4.250 -42.796 1.00 36.57 45 GLY E N 1
ATOM 3105 C CA . GLY E 1 46 ? 44.687 -4.235 -43.981 1.00 41.62 45 GLY E CA 1
ATOM 3106 C C . GLY E 1 46 ? 44.378 -3.073 -44.909 1.00 43.19 45 GLY E C 1
ATOM 3107 O O . GLY E 1 46 ? 43.240 -2.605 -44.964 1.00 45.77 45 GLY E O 1
ATOM 3108 N N . SER E 1 47 ? 45.386 -2.599 -45.644 1.00 41.43 46 SER E N 1
ATOM 3109 C CA . SER E 1 47 ? 45.200 -1.424 -46.498 1.00 45.96 46 SER E CA 1
ATOM 3110 C C . SER E 1 47 ? 44.148 -1.643 -47.596 1.00 43.93 46 SER E C 1
ATOM 3111 O O . SER E 1 47 ? 43.525 -0.685 -48.059 1.00 45.36 46 SER E O 1
ATOM 3114 N N . GLY E 1 48 ? 43.937 -2.897 -47.993 1.00 42.16 47 GLY E N 1
ATOM 3115 C CA . GLY E 1 48 ? 42.977 -3.215 -49.039 1.00 43.01 47 GLY E CA 1
ATOM 3116 C C . GLY E 1 48 ? 41.536 -3.266 -48.557 1.00 39.26 47 GLY E C 1
ATOM 3117 O O . GLY E 1 48 ? 40.603 -3.049 -49.336 1.00 41.72 47 GLY E O 1
ATOM 3118 N N . ALA E 1 49 ? 41.344 -3.552 -47.274 1.00 35.56 48 ALA E N 1
ATOM 3119 C CA . ALA E 1 49 ? 39.984 -3.716 -46.732 1.00 33.43 48 ALA E CA 1
ATOM 3120 C C . ALA E 1 49 ? 39.065 -2.477 -46.865 1.00 32.77 48 ALA E C 1
ATOM 3121 O O . ALA E 1 49 ? 37.903 -2.625 -47.258 1.00 34.80 48 ALA E O 1
ATOM 3123 N N . PRO E 1 50 ? 39.552 -1.260 -46.539 1.00 32.24 49 PRO E N 1
ATOM 3124 C CA . PRO E 1 50 ? 38.622 -0.134 -46.687 1.00 33.69 49 PRO E CA 1
ATOM 3125 C C . PRO E 1 50 ? 38.346 0.223 -48.145 1.00 34.28 49 PRO E C 1
ATOM 3126 O O . PRO E 1 50 ? 37.278 0.736 -48.431 1.00 39.13 49 PRO E O 1
ATOM 3130 N N . VAL E 1 51 ? 39.294 -0.044 -49.040 1.00 38.63 50 VAL E N 1
ATOM 3131 C CA . VAL E 1 51 ? 39.070 0.153 -50.470 1.00 38.81 50 VAL E CA 1
ATOM 3132 C C . VAL E 1 51 ? 37.972 -0.775 -50.992 1.00 41.23 50 VAL E C 1
ATOM 3133 O O . VAL E 1 51 ? 37.058 -0.346 -51.703 1.00 40.17 50 VAL E O 1
ATOM 3137 N N . TYR E 1 52 ? 38.073 -2.053 -50.644 1.00 35.43 51 TYR E N 1
ATOM 3138 C CA . TYR E 1 52 ? 37.071 -3.026 -51.053 1.00 39.88 51 TYR E CA 1
ATOM 3139 C C . TYR E 1 52 ? 35.692 -2.652 -50.493 1.00 35.93 51 TYR E C 1
ATOM 3140 O O . TYR E 1 52 ? 34.706 -2.625 -51.218 1.00 35.86 51 TYR E O 1
ATOM 3149 N N . LEU E 1 53 ? 35.639 -2.374 -49.195 1.00 34.80 52 LEU E N 1
ATOM 3150 C CA . LEU E 1 53 ? 34.384 -2.081 -48.528 1.00 33.90 52 LEU E CA 1
ATOM 3151 C C . LEU E 1 53 ? 33.756 -0.782 -49.047 1.00 34.20 52 LEU E C 1
ATOM 3152 O O . LEU E 1 53 ? 32.551 -0.714 -49.245 1.00 33.58 52 LEU E O 1
ATOM 3157 N N . THR E 1 54 ? 34.572 0.243 -49.270 1.00 34.71 53 THR E N 1
ATOM 3158 C CA . THR E 1 54 ? 34.055 1.501 -49.808 1.00 33.41 53 THR E CA 1
ATOM 3159 C C . THR E 1 54 ? 33.386 1.294 -51.174 1.00 31.25 53 THR E C 1
ATOM 3160 O O . THR E 1 54 ? 32.311 1.847 -51.463 1.00 34.26 53 THR E O 1
ATOM 3164 N N . ALA E 1 55 ? 34.023 0.481 -52.009 1.00 33.49 54 ALA E N 1
ATOM 3165 C CA . ALA E 1 55 ? 33.504 0.210 -53.350 1.00 34.20 54 ALA E CA 1
ATOM 3166 C C . ALA E 1 55 ? 32.166 -0.515 -53.264 1.00 38.90 54 ALA E C 1
ATOM 3167 O O . ALA E 1 55 ? 31.244 -0.238 -54.038 1.00 36.44 54 ALA E O 1
ATOM 3169 N N . VAL E 1 56 ? 32.057 -1.437 -52.312 1.00 35.22 55 VAL E N 1
ATOM 3170 C CA . VAL E 1 56 ? 30.815 -2.200 -52.124 1.00 33.99 55 VAL E CA 1
ATOM 3171 C C . VAL E 1 56 ? 29.660 -1.305 -51.667 1.00 34.17 55 VAL E C 1
ATOM 3172 O O . VAL E 1 56 ? 28.526 -1.442 -52.137 1.00 34.74 55 VAL E O 1
ATOM 3176 N N . LEU E 1 57 ? 29.959 -0.392 -50.748 1.00 31.90 56 LEU E N 1
ATOM 3177 C CA . LEU E 1 57 ? 28.948 0.526 -50.239 1.00 34.61 56 LEU E CA 1
ATOM 3178 C C . LEU E 1 57 ? 28.517 1.509 -51.326 1.00 36.43 56 LEU E C 1
ATOM 3179 O O . LEU E 1 57 ? 27.329 1.834 -51.449 1.00 34.78 56 LEU E O 1
ATOM 3184 N N . GLU E 1 58 ? 29.476 1.974 -52.126 1.00 36.32 57 GLU E N 1
ATOM 3185 C CA . GLU E 1 58 ? 29.150 2.873 -53.230 1.00 35.53 57 GLU E CA 1
ATOM 3186 C C . GLU E 1 58 ? 28.249 2.172 -54.235 1.00 39.60 57 GLU E C 1
ATOM 3187 O O . GLU E 1 58 ? 27.264 2.740 -54.698 1.00 36.05 57 GLU E O 1
ATOM 3193 N N . TYR E 1 59 ? 28.600 0.930 -54.566 1.00 36.08 58 TYR E N 1
ATOM 3194 C CA . TYR E 1 59 ? 27.802 0.122 -55.477 1.00 36.12 58 TYR E CA 1
ATOM 3195 C C . TYR E 1 59 ? 26.367 -0.038 -54.977 1.00 37.02 58 TYR E C 1
ATOM 3196 O O . TYR E 1 59 ? 25.411 0.090 -55.735 1.00 35.30 58 TYR E O 1
ATOM 3205 N N . LEU E 1 60 ? 26.221 -0.351 -53.700 1.00 37.34 59 LEU E N 1
ATOM 3206 C CA . LEU E 1 60 ? 24.892 -0.597 -53.157 1.00 36.35 59 LEU E CA 1
ATOM 3207 C C . LEU E 1 60 ? 24.078 0.685 -53.155 1.00 34.49 59 LEU E C 1
ATOM 3208 O O . LEU E 1 60 ? 22.896 0.676 -53.481 1.00 33.70 59 LEU E O 1
ATOM 3213 N N . ALA E 1 61 ? 24.720 1.789 -52.795 1.00 33.06 60 ALA E N 1
ATOM 3214 C CA . ALA E 1 61 ? 24.059 3.093 -52.854 1.00 38.54 60 ALA E CA 1
ATOM 3215 C C . ALA E 1 61 ? 23.592 3.392 -54.273 1.00 38.38 60 ALA E C 1
ATOM 3216 O O . ALA E 1 61 ? 22.463 3.824 -54.477 1.00 37.77 60 ALA E O 1
ATOM 3218 N N . ALA E 1 62 ? 24.467 3.151 -55.247 1.00 39.58 61 ALA E N 1
ATOM 3219 C CA . ALA E 1 62 ? 24.134 3.371 -56.657 1.00 36.93 61 ALA E CA 1
ATOM 3220 C C . ALA E 1 62 ? 22.963 2.508 -57.133 1.00 40.33 61 ALA E C 1
ATOM 3221 O O . ALA E 1 62 ? 22.103 2.990 -57.885 1.00 42.60 61 ALA E O 1
ATOM 3223 N N . GLU E 1 63 ? 22.934 1.236 -56.723 1.00 35.90 62 GLU E N 1
ATOM 3224 C CA . GLU E 1 63 ? 21.811 0.350 -57.058 1.00 36.81 62 GLU E CA 1
ATOM 3225 C C . GLU E 1 63 ? 20.495 0.888 -56.505 1.00 36.08 62 GLU E C 1
ATOM 3226 O O . GLU E 1 63 ? 19.493 0.923 -57.203 1.00 38.23 62 GLU E O 1
ATOM 3232 N N . ILE E 1 64 ? 20.502 1.297 -55.243 1.00 35.59 63 ILE E N 1
ATOM 3233 C CA . ILE E 1 64 ? 19.280 1.782 -54.613 1.00 36.25 63 ILE E CA 1
ATOM 3234 C C . ILE E 1 64 ? 18.798 3.090 -55.249 1.00 38.00 63 ILE E C 1
ATOM 3235 O O . ILE E 1 64 ? 17.609 3.268 -55.515 1.00 40.50 63 ILE E O 1
ATOM 3240 N N . LEU E 1 65 ? 19.731 3.994 -55.508 1.00 38.25 64 LEU E N 1
ATOM 3241 C CA . LEU E 1 65 ? 19.408 5.244 -56.183 1.00 40.65 64 LEU E CA 1
ATOM 3242 C C . LEU E 1 65 ? 18.833 5.029 -57.579 1.00 46.25 64 LEU E C 1
ATOM 3243 O O . LEU E 1 65 ? 17.945 5.770 -58.008 1.00 41.93 64 LEU E O 1
ATOM 3248 N N . GLU E 1 66 ? 19.333 4.022 -58.292 1.00 37.64 65 GLU E N 1
ATOM 3249 C CA . GLU E 1 66 ? 18.852 3.792 -59.645 1.00 40.39 65 GLU E CA 1
ATOM 3250 C C . GLU E 1 66 ? 17.392 3.395 -59.595 1.00 39.82 65 GLU E C 1
ATOM 3251 O O . GLU E 1 66 ? 16.571 3.911 -60.350 1.00 46.89 65 GLU E O 1
ATOM 3257 N N . LEU E 1 67 ? 17.078 2.482 -58.687 1.00 39.45 66 LEU E N 1
ATOM 3258 C CA . LEU E 1 67 ? 15.720 1.988 -58.539 1.00 44.14 66 LEU E CA 1
ATOM 3259 C C . LEU E 1 67 ? 14.791 3.037 -57.916 1.00 39.95 66 LEU E C 1
ATOM 3260 O O . LEU E 1 67 ? 13.635 3.163 -58.323 1.00 44.73 66 LEU E O 1
ATOM 3265 N N . ALA E 1 68 ? 15.292 3.783 -56.933 1.00 39.28 67 ALA E N 1
ATOM 3266 C CA . ALA E 1 68 ? 14.506 4.867 -56.336 1.00 35.78 67 ALA E CA 1
ATOM 3267 C C . ALA E 1 68 ? 14.207 5.963 -57.364 1.00 42.64 67 ALA E C 1
ATOM 3268 O O . ALA E 1 68 ? 13.095 6.492 -57.417 1.00 47.84 67 ALA E O 1
ATOM 3270 N N . GLY E 1 69 ? 15.192 6.292 -58.192 1.00 44.33 68 GLY E N 1
ATOM 3271 C CA . GLY E 1 69 ? 14.995 7.266 -59.255 1.00 45.51 68 GLY E CA 1
ATOM 3272 C C . GLY E 1 69 ? 14.008 6.792 -60.310 1.00 48.34 68 GLY E C 1
ATOM 3273 O O . GLY E 1 69 ? 13.204 7.580 -60.825 1.00 45.39 68 GLY E O 1
ATOM 3274 N N . ASN E 1 70 ? 14.081 5.503 -60.640 1.00 49.80 69 ASN E N 1
ATOM 3275 C CA . ASN E 1 70 ? 13.088 4.868 -61.497 1.00 48.90 69 ASN E CA 1
ATOM 3276 C C . ASN E 1 70 ? 11.687 5.026 -60.921 1.00 53.78 69 ASN E C 1
ATOM 3277 O O . ASN E 1 70 ? 10.760 5.422 -61.625 1.00 61.84 69 ASN E O 1
ATOM 3282 N N . ALA E 1 71 ? 11.538 4.706 -59.639 1.00 48.50 70 ALA E N 1
ATOM 3283 C CA . ALA E 1 71 ? 10.251 4.837 -58.967 1.00 52.21 70 ALA E CA 1
ATOM 3284 C C . ALA E 1 71 ? 9.729 6.269 -59.055 1.00 54.47 70 ALA E C 1
ATOM 3285 O O . ALA E 1 71 ? 8.527 6.488 -59.224 1.00 51.22 70 ALA E O 1
ATOM 3287 N N . ALA E 1 72 ? 10.638 7.238 -58.957 1.00 51.68 71 ALA E N 1
ATOM 3288 C CA . ALA E 1 72 ? 10.258 8.648 -59.004 1.00 49.42 71 ALA E CA 1
ATOM 3289 C C . ALA E 1 72 ? 9.786 9.065 -60.393 1.00 55.52 71 ALA E C 1
ATOM 3290 O O . ALA E 1 72 ? 8.805 9.798 -60.521 1.00 54.56 71 ALA E O 1
ATOM 3292 N N . ARG E 1 73 ? 10.477 8.602 -61.431 1.00 56.72 72 ARG E N 1
ATOM 3293 C CA . ARG E 1 73 ? 10.109 8.978 -62.793 1.00 56.13 72 ARG E CA 1
ATOM 3294 C C . ARG E 1 73 ? 8.764 8.372 -63.166 1.00 59.43 72 ARG E C 1
ATOM 3295 O O . ARG E 1 73 ? 7.969 8.996 -63.859 1.00 62.21 72 ARG E O 1
ATOM 3303 N N . ASP E 1 74 ? 8.504 7.160 -62.691 1.00 64.18 73 ASP E N 1
ATOM 3304 C CA . ASP E 1 74 ? 7.234 6.498 -62.969 1.00 73.66 73 ASP E CA 1
ATOM 3305 C C . ASP E 1 74 ? 6.091 7.189 -62.235 1.00 74.19 73 ASP E C 1
ATOM 3306 O O . ASP E 1 74 ? 4.931 7.102 -62.635 1.00 77.52 73 ASP E O 1
ATOM 3311 N N . ASN E 1 75 ? 6.439 7.877 -61.158 1.00 70.46 74 ASN E N 1
ATOM 3312 C CA . ASN E 1 75 ? 5.471 8.579 -60.332 1.00 67.68 74 ASN E CA 1
ATOM 3313 C C . ASN E 1 75 ? 5.373 10.046 -60.757 1.00 67.04 74 ASN E C 1
ATOM 3314 O O . ASN E 1 75 ? 4.781 10.867 -60.062 1.00 69.55 74 ASN E O 1
ATOM 3319 N N . LYS E 1 76 ? 5.959 10.352 -61.914 1.00 64.87 75 LYS E N 1
ATOM 3320 C CA . LYS E 1 76 ? 5.970 11.702 -62.485 1.00 68.54 75 LYS E CA 1
ATOM 3321 C C . LYS E 1 76 ? 6.654 12.725 -61.578 1.00 65.05 75 LYS E C 1
ATOM 3322 O O . LYS E 1 76 ? 6.290 13.900 -61.580 1.00 65.13 75 LYS E O 1
ATOM 3328 N N . LYS E 1 77 ? 7.643 12.281 -60.806 1.00 57.47 76 LYS E N 1
ATOM 3329 C CA . LYS E 1 77 ? 8.370 13.172 -59.900 1.00 53.78 76 LYS E CA 1
ATOM 3330 C C . LYS E 1 77 ? 9.839 13.288 -60.283 1.00 59.01 76 LYS E C 1
ATOM 3331 O O . LYS E 1 77 ? 10.407 12.372 -60.875 1.00 63.83 76 LYS E O 1
ATOM 3337 N N . THR E 1 78 ? 10.453 14.410 -59.926 1.00 53.99 77 THR E N 1
ATOM 3338 C CA . THR E 1 78 ? 11.864 14.644 -60.221 1.00 52.54 77 THR E CA 1
ATOM 3339 C C . THR E 1 78 ? 12.704 14.699 -58.950 1.00 55.15 77 THR E C 1
ATOM 3340 O O . THR E 1 78 ? 13.900 14.999 -58.989 1.00 55.43 77 THR E O 1
ATOM 3344 N N . ARG E 1 79 ? 12.064 14.437 -57.818 1.00 53.09 78 ARG E N 1
ATOM 3345 C CA . ARG E 1 79 ? 12.755 14.443 -56.539 1.00 48.25 78 ARG E CA 1
ATOM 3346 C C . ARG E 1 79 ? 12.365 13.186 -55.794 1.00 45.63 78 ARG E C 1
ATOM 3347 O O . ARG E 1 79 ? 11.177 12.886 -55.640 1.00 48.20 78 ARG E O 1
ATOM 3355 N N . ILE E 1 80 ? 13.371 12.436 -55.363 1.00 43.97 79 ILE E N 1
ATOM 3356 C CA . ILE E 1 80 ? 13.137 11.206 -54.624 1.00 45.46 79 ILE E CA 1
ATOM 3357 C C . ILE E 1 80 ? 12.638 11.490 -53.204 1.00 42.13 79 ILE E C 1
ATOM 3358 O O . ILE E 1 80 ? 13.315 12.140 -52.403 1.00 46.76 79 ILE E O 1
ATOM 3363 N N . ILE E 1 81 ? 11.443 10.988 -52.914 1.00 48.71 80 ILE E N 1
ATOM 3364 C CA . ILE E 1 81 ? 10.842 11.089 -51.588 1.00 49.03 80 ILE E CA 1
ATOM 3365 C C . ILE E 1 81 ? 10.771 9.693 -50.968 1.00 49.96 80 ILE E C 1
ATOM 3366 O O . ILE E 1 81 ? 10.844 8.693 -51.687 1.00 47.76 80 ILE E O 1
ATOM 3371 N N . PRO E 1 82 ? 10.650 9.614 -49.632 1.00 49.94 81 PRO E N 1
ATOM 3372 C CA . PRO E 1 82 ? 10.728 8.315 -48.960 1.00 50.28 81 PRO E CA 1
ATOM 3373 C C . PRO E 1 82 ? 9.885 7.192 -49.561 1.00 49.08 81 PRO E C 1
ATOM 3374 O O . PRO E 1 82 ? 10.364 6.064 -49.566 1.00 53.64 81 PRO E O 1
ATOM 3378 N N . ARG E 1 83 ? 8.693 7.460 -50.086 1.00 51.81 82 ARG E N 1
ATOM 3379 C CA . ARG E 1 83 ? 7.912 6.343 -50.618 1.00 50.72 82 ARG E CA 1
ATOM 3380 C C . ARG E 1 83 ? 8.467 5.850 -51.960 1.00 49.86 82 ARG E C 1
ATOM 3381 O O . ARG E 1 83 ? 8.204 4.721 -52.362 1.00 48.75 82 ARG E O 1
ATOM 3389 N N . HIS E 1 84 ? 9.254 6.672 -52.642 1.00 48.65 83 HIS E N 1
ATOM 3390 C CA . HIS E 1 84 ? 9.968 6.189 -53.824 1.00 46.73 83 HIS E CA 1
ATOM 3391 C C . HIS E 1 84 ? 11.043 5.175 -53.407 1.00 46.83 83 HIS E C 1
ATOM 3392 O O . HIS E 1 84 ? 11.227 4.143 -54.056 1.00 46.81 83 HIS E O 1
ATOM 3399 N N . LEU E 1 85 ? 11.741 5.488 -52.318 1.00 45.71 84 LEU E N 1
ATOM 3400 C CA . LEU E 1 85 ? 12.762 4.605 -51.744 1.00 46.68 84 LEU E CA 1
ATOM 3401 C C . LEU E 1 85 ? 12.159 3.279 -51.284 1.00 53.92 84 LEU E C 1
ATOM 3402 O O . LEU E 1 85 ? 12.657 2.191 -51.603 1.00 46.01 84 LEU E O 1
ATOM 3407 N N . GLN E 1 86 ? 11.093 3.402 -50.500 1.00 49.19 85 GLN E N 1
ATOM 3408 C CA . GLN E 1 86 ? 10.326 2.271 -50.007 1.00 54.57 85 GLN E CA 1
ATOM 3409 C C . GLN E 1 86 ? 9.884 1.350 -51.148 1.00 52.22 85 GLN E C 1
ATOM 3410 O O . GLN E 1 86 ? 10.086 0.134 -51.099 1.00 48.29 85 GLN E O 1
ATOM 3416 N N . LEU E 1 87 ? 9.297 1.940 -52.185 1.00 49.26 86 LEU E N 1
ATOM 3417 C CA . LEU E 1 87 ? 8.798 1.173 -53.320 1.00 56.73 86 LEU E CA 1
ATOM 3418 C C . LEU E 1 87 ? 9.920 0.453 -54.070 1.00 60.50 86 LEU E C 1
ATOM 3419 O O . LEU E 1 87 ? 9.774 -0.710 -54.454 1.00 53.57 86 LEU E O 1
ATOM 3424 N N . ALA E 1 88 ? 11.034 1.152 -54.275 1.00 51.30 87 ALA E N 1
ATOM 3425 C CA . ALA E 1 88 ? 12.168 0.602 -55.012 1.00 54.05 87 ALA E CA 1
ATOM 3426 C C . ALA E 1 88 ? 12.709 -0.656 -54.342 1.00 52.27 87 ALA E C 1
ATOM 3427 O O . ALA E 1 88 ? 13.018 -1.650 -55.002 1.00 49.38 87 ALA E O 1
ATOM 3429 N N . ILE E 1 89 ? 12.810 -0.607 -53.023 1.00 46.85 88 ILE E N 1
ATOM 3430 C CA . ILE E 1 89 ? 13.380 -1.713 -52.272 1.00 49.54 88 ILE E CA 1
ATOM 3431 C C . ILE E 1 89 ? 12.416 -2.887 -52.216 1.00 48.25 88 ILE E C 1
ATOM 3432 O O . ILE E 1 89 ? 12.802 -4.031 -52.452 1.00 47.53 88 ILE E O 1
ATOM 3437 N N . ARG E 1 90 ? 11.153 -2.589 -51.929 1.00 48.66 89 ARG E N 1
ATOM 3438 C CA . ARG E 1 90 ? 10.117 -3.612 -51.882 1.00 57.85 89 ARG E CA 1
ATOM 3439 C C . ARG E 1 90 ? 10.015 -4.403 -53.187 1.00 58.38 89 ARG E C 1
ATOM 3440 O O . ARG E 1 90 ? 9.910 -5.628 -53.169 1.00 61.59 89 ARG E O 1
ATOM 3448 N N . ASN E 1 91 ? 10.062 -3.703 -54.317 1.00 56.77 90 ASN E N 1
ATOM 3449 C CA . ASN E 1 91 ? 9.827 -4.331 -55.616 1.00 53.71 90 ASN E CA 1
ATOM 3450 C C . ASN E 1 91 ? 11.053 -5.035 -56.194 1.00 53.60 90 ASN E C 1
ATOM 3451 O O . ASN E 1 91 ? 10.959 -5.724 -57.211 1.00 52.11 90 ASN E O 1
ATOM 3456 N N . ASP E 1 92 ? 12.202 -4.854 -55.551 1.00 47.46 91 ASP E N 1
ATOM 3457 C CA . ASP E 1 92 ? 13.407 -5.558 -55.960 1.00 46.18 91 ASP E CA 1
ATOM 3458 C C . ASP E 1 92 ? 13.675 -6.717 -55.011 1.00 47.72 91 ASP E C 1
ATOM 3459 O O . ASP E 1 92 ? 13.944 -6.501 -53.829 1.00 51.59 91 ASP E O 1
ATOM 3464 N N . ASP E 1 93 ? 13.602 -7.938 -55.531 1.00 47.15 92 ASP E N 1
ATOM 3465 C CA . ASP E 1 93 ? 13.800 -9.136 -54.719 1.00 52.35 92 ASP E CA 1
ATOM 3466 C C . ASP E 1 93 ? 15.083 -9.074 -53.895 1.00 46.17 92 ASP E C 1
ATOM 3467 O O . ASP E 1 93 ? 15.063 -9.321 -52.695 1.00 45.93 92 ASP E O 1
ATOM 3472 N N . GLU E 1 94 ? 16.193 -8.720 -54.526 1.00 43.73 93 GLU E N 1
ATOM 3473 C CA . GLU E 1 94 ? 17.462 -8.766 -53.806 1.00 38.31 93 GLU E CA 1
ATOM 3474 C C . GLU E 1 94 ? 17.577 -7.648 -52.764 1.00 40.93 93 GLU E C 1
ATOM 3475 O O . GLU E 1 94 ? 17.952 -7.923 -51.625 1.00 42.82 93 GLU E O 1
ATOM 3481 N N . LEU E 1 95 ? 17.212 -6.412 -53.116 1.00 43.70 94 LEU E N 1
ATOM 3482 C CA . LEU E 1 95 ? 17.267 -5.321 -52.137 1.00 40.21 94 LEU E CA 1
ATOM 3483 C C . LEU E 1 95 ? 16.256 -5.536 -51.030 1.00 41.04 94 LEU E C 1
ATOM 3484 O O . LEU E 1 95 ? 16.519 -5.196 -49.887 1.00 39.87 94 LEU E O 1
ATOM 3489 N N . ASN E 1 96 ? 15.098 -6.102 -51.367 1.00 45.39 95 ASN E N 1
ATOM 3490 C CA . ASN E 1 96 ? 14.100 -6.404 -50.347 1.00 45.86 95 ASN E CA 1
ATOM 3491 C C . ASN E 1 96 ? 14.650 -7.389 -49.311 1.00 42.08 95 ASN E C 1
ATOM 3492 O O . ASN E 1 96 ? 14.477 -7.200 -48.107 1.00 42.06 95 ASN E O 1
ATOM 3497 N N . LYS E 1 97 ? 15.328 -8.427 -49.784 1.00 43.56 96 LYS E N 1
ATOM 3498 C CA . LYS E 1 97 ? 15.911 -9.421 -48.882 1.00 46.41 96 LYS E CA 1
ATOM 3499 C C . LYS E 1 97 ? 16.989 -8.793 -48.020 1.00 48.12 96 LYS E C 1
ATOM 3500 O O . LYS E 1 97 ? 17.099 -9.086 -46.829 1.00 45.67 96 LYS E O 1
ATOM 3506 N N . LEU E 1 98 ? 17.776 -7.914 -48.628 1.00 46.03 97 LEU E N 1
ATOM 3507 C CA . LEU E 1 98 ? 18.881 -7.265 -47.933 1.00 41.89 97 LEU E CA 1
ATOM 3508 C C . LEU E 1 98 ? 18.408 -6.228 -46.913 1.00 40.69 97 LEU E C 1
ATOM 3509 O O . LEU E 1 98 ? 18.884 -6.208 -45.781 1.00 43.09 97 LEU E O 1
ATOM 3514 N N . LEU E 1 99 ? 17.464 -5.376 -47.311 1.00 37.87 98 LEU E N 1
ATOM 3515 C CA . LEU E 1 99 ? 17.068 -4.223 -46.489 1.00 41.52 98 LEU E CA 1
ATOM 3516 C C . LEU E 1 99 ? 15.608 -4.183 -46.024 1.00 51.18 98 LEU E C 1
ATOM 3517 O O . LEU E 1 99 ? 15.246 -3.307 -45.244 1.00 52.79 98 LEU E O 1
ATOM 3522 N N . GLY E 1 100 ? 14.774 -5.092 -46.521 1.00 58.05 99 GLY E N 1
ATOM 3523 C CA . GLY E 1 100 ? 13.329 -4.987 -46.350 1.00 57.39 99 GLY E CA 1
ATOM 3524 C C . GLY E 1 100 ? 12.827 -4.759 -44.937 1.00 65.69 99 GLY E C 1
ATOM 3525 O O . GLY E 1 100 ? 13.094 -5.552 -44.037 1.00 72.91 99 GLY E O 1
ATOM 3526 N N . MET F 2 1 ? 35.118 22.517 -29.996 1.00 53.53 29 MET F N 1
ATOM 3527 C CA . MET F 2 1 ? 34.709 21.118 -29.942 1.00 59.71 29 MET F CA 1
ATOM 3528 C C . MET F 2 1 ? 33.211 20.952 -30.153 1.00 60.34 29 MET F C 1
ATOM 3529 O O . MET F 2 1 ? 32.422 21.815 -29.764 1.00 56.63 29 MET F O 1
ATOM 3534 N N . LYS F 2 2 ? 32.821 19.831 -30.750 1.00 61.83 30 LYS F N 1
ATOM 3535 C CA . LYS F 2 2 ? 31.406 19.538 -30.946 1.00 64.34 30 LYS F CA 1
ATOM 3536 C C . LYS F 2 2 ? 30.738 19.135 -29.638 1.00 56.07 30 LYS F C 1
ATOM 3537 O O . LYS F 2 2 ? 31.218 18.253 -28.928 1.00 60.73 30 LYS F O 1
ATOM 3543 N N . LYS F 2 3 ? 29.626 19.791 -29.327 1.00 52.99 31 LYS F N 1
ATOM 3544 C CA . LYS F 2 3 ? 28.834 19.446 -28.160 1.00 48.74 31 LYS F CA 1
ATOM 3545 C C . LYS F 2 3 ? 27.645 18.586 -28.554 1.00 46.28 31 LYS F C 1
ATOM 3546 O O . LYS F 2 3 ? 27.290 18.499 -29.728 1.00 52.34 31 LYS F O 1
ATOM 3552 N N . ARG F 2 4 ? 27.032 17.956 -27.561 1.00 39.91 32 ARG F N 1
ATOM 3553 C CA . ARG F 2 4 ? 25.901 17.070 -27.778 1.00 38.82 32 ARG F CA 1
ATOM 3554 C C . ARG F 2 4 ? 24.737 17.822 -28.418 1.00 46.86 32 ARG F C 1
ATOM 3555 O O . ARG F 2 4 ? 23.869 17.216 -29.043 1.00 55.85 32 ARG F O 1
ATOM 3563 N N . SER F 2 5 ? 24.749 19.142 -28.259 1.00 45.10 33 SER F N 1
ATOM 3564 C CA . SER F 2 5 ? 23.688 20.011 -28.776 1.00 64.18 33 SER F CA 1
ATOM 3565 C C . SER F 2 5 ? 23.759 20.219 -30.290 1.00 74.97 33 SER F C 1
ATOM 3566 O O . SER F 2 5 ? 22.832 20.765 -30.893 1.00 75.78 33 SER F O 1
ATOM 3569 N N . LYS F 2 6 ? 24.865 19.807 -30.897 1.00 73.74 34 LYS F N 1
ATOM 3570 C CA . LYS F 2 6 ? 25.002 19.881 -32.347 1.00 80.41 34 LYS F CA 1
ATOM 3571 C C . LYS F 2 6 ? 24.642 18.528 -32.963 1.00 79.34 34 LYS F C 1
ATOM 3572 O O . LYS F 2 6 ? 24.899 17.477 -32.370 1.00 76.96 34 LYS F O 1
ATOM 3578 N N . ALA F 2 7 ? 24.034 18.558 -34.144 1.00 77.55 35 ALA F N 1
ATOM 3579 C CA . ALA F 2 7 ? 23.635 17.335 -34.832 1.00 78.89 35 ALA F CA 1
ATOM 3580 C C . ALA F 2 7 ? 24.836 16.637 -35.474 1.00 80.97 35 ALA F C 1
ATOM 3581 O O . ALA F 2 7 ? 25.691 17.285 -36.082 1.00 75.92 35 ALA F O 1
ATOM 3583 N N . ARG F 2 8 ? 24.897 15.315 -35.328 1.00 84.97 36 ARG F N 1
ATOM 3584 C CA . ARG F 2 8 ? 25.952 14.523 -35.956 1.00 91.98 36 ARG F CA 1
ATOM 3585 C C . ARG F 2 8 ? 25.796 14.517 -37.474 1.00 90.48 36 ARG F C 1
ATOM 3586 O O . ARG F 2 8 ? 24.709 14.259 -37.999 1.00 92.59 36 ARG F O 1
ATOM 3594 N N . LYS F 2 9 ? 26.887 14.814 -38.173 1.00 82.74 37 LYS F N 1
ATOM 3595 C CA . LYS F 2 9 ? 26.897 14.809 -39.631 1.00 76.45 37 LYS F CA 1
ATOM 3596 C C . LYS F 2 9 ? 26.607 13.409 -40.175 1.00 70.01 37 LYS F C 1
ATOM 3597 O O . LYS F 2 9 ? 27.043 12.414 -39.594 1.00 68.11 37 LYS F O 1
ATOM 3603 N N . GLU F 2 10 ? 25.862 13.334 -41.277 1.00 57.84 38 GLU F N 1
ATOM 3604 C CA . GLU F 2 10 ? 25.630 12.058 -41.949 1.00 51.26 38 GLU F CA 1
ATOM 3605 C C . GLU F 2 10 ? 26.866 11.682 -42.773 1.00 48.59 38 GLU F C 1
ATOM 3606 O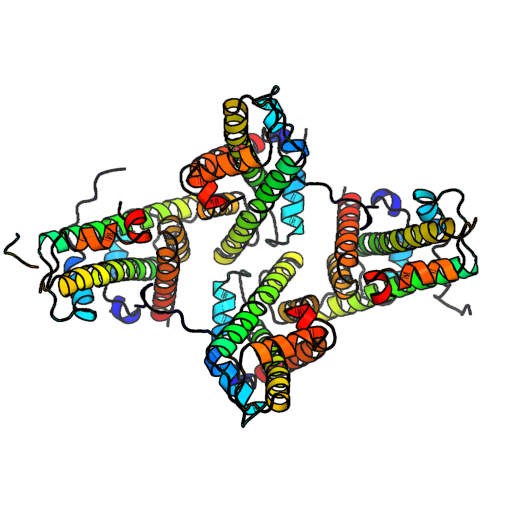 O . GLU F 2 10 ? 27.301 12.436 -43.638 1.00 49.50 38 GLU F O 1
ATOM 3612 N N . THR F 2 11 ? 27.436 10.517 -42.478 1.00 46.98 39 THR F N 1
ATOM 3613 C CA . THR F 2 11 ? 28.727 10.108 -43.038 1.00 45.08 39 THR F CA 1
ATOM 3614 C C . THR F 2 11 ? 28.791 10.107 -44.572 1.00 45.80 39 THR F C 1
ATOM 3615 O O . THR F 2 11 ? 29.781 10.572 -45.154 1.00 48.91 39 THR F O 1
ATOM 3619 N N . TYR F 2 12 ? 27.738 9.611 -45.222 1.00 46.71 40 TYR F N 1
ATOM 3620 C CA . TYR F 2 12 ? 27.779 9.361 -46.667 1.00 42.32 40 TYR F CA 1
ATOM 3621 C C . TYR F 2 12 ? 26.989 10.346 -47.520 1.00 45.74 40 TYR F C 1
ATOM 3622 O O . TYR F 2 12 ? 27.084 10.319 -48.752 1.00 38.41 40 TYR F O 1
ATOM 3631 N N . SER F 2 13 ? 26.217 11.213 -46.872 1.00 45.60 41 SER F N 1
ATOM 3632 C CA . SER F 2 13 ? 25.316 12.133 -47.568 1.00 45.45 41 SER F CA 1
ATOM 3633 C C . SER F 2 13 ? 25.862 12.831 -48.813 1.00 45.13 41 SER F C 1
ATOM 3634 O O . SER F 2 13 ? 25.233 12.793 -49.873 1.00 45.93 41 SER F O 1
ATOM 3637 N N . SER F 2 14 ? 27.010 13.487 -48.692 1.00 45.95 42 SER F N 1
ATOM 3638 C CA . SER F 2 14 ? 27.521 14.272 -49.808 1.00 54.36 42 SER F CA 1
ATOM 3639 C C . SER F 2 14 ? 27.940 13.354 -50.947 1.00 48.07 42 SER F C 1
ATOM 3640 O O . SER F 2 14 ? 27.780 13.698 -52.116 1.00 45.02 42 SER F O 1
ATOM 3643 N N . TYR F 2 15 ? 28.461 12.179 -50.599 1.00 44.29 43 TYR F N 1
ATOM 3644 C CA . TYR F 2 15 ? 28.908 11.220 -51.600 1.00 43.64 43 TYR F CA 1
ATOM 3645 C C . TYR F 2 15 ? 27.715 10.573 -52.283 1.00 46.37 43 TYR F C 1
ATOM 3646 O O . TYR F 2 15 ? 27.740 10.336 -53.488 1.00 43.50 43 TYR F O 1
ATOM 3655 N N . ILE F 2 16 ? 26.672 10.292 -51.506 1.00 40.64 44 ILE F N 1
ATOM 3656 C CA . ILE F 2 16 ? 25.422 9.781 -52.054 1.00 40.67 44 ILE F CA 1
ATOM 3657 C C . ILE F 2 16 ? 24.850 10.743 -53.101 1.00 44.12 44 ILE F C 1
ATOM 3658 O O . ILE F 2 16 ? 24.367 10.312 -54.151 1.00 42.53 44 ILE F O 1
ATOM 3663 N N . TYR F 2 17 ? 24.908 12.043 -52.808 1.00 44.37 45 TYR F N 1
ATOM 3664 C CA . TYR F 2 17 ? 24.460 13.064 -53.752 1.00 47.54 45 TYR F CA 1
ATOM 3665 C C . TYR F 2 17 ? 25.242 12.975 -55.069 1.00 41.56 45 TYR F C 1
ATOM 3666 O O . TYR F 2 17 ? 24.663 13.055 -56.151 1.00 44.01 45 TYR F O 1
ATOM 3675 N N . LYS F 2 18 ? 26.555 12.805 -54.965 1.00 41.50 46 LYS F N 1
ATOM 3676 C CA . LYS F 2 18 ? 27.404 12.692 -56.151 1.00 43.09 46 LYS F CA 1
ATOM 3677 C C . LYS F 2 18 ? 27.037 11.467 -56.989 1.00 40.91 46 LYS F C 1
ATOM 3678 O O . LYS F 2 18 ? 26.995 11.530 -58.222 1.00 40.72 46 LYS F O 1
ATOM 3684 N N . VAL F 2 19 ? 26.780 10.347 -56.322 1.00 43.78 47 VAL F N 1
ATOM 3685 C CA . VAL F 2 19 ? 26.429 9.124 -57.030 1.00 37.35 47 VAL F CA 1
ATOM 3686 C C . VAL F 2 19 ? 25.067 9.256 -57.725 1.00 42.58 47 VAL F C 1
ATOM 3687 O O . VAL F 2 19 ? 24.885 8.790 -58.857 1.00 42.95 47 VAL F O 1
ATOM 3691 N N . LEU F 2 20 ? 24.113 9.908 -57.063 1.00 40.44 48 LEU F N 1
ATOM 3692 C CA . LEU F 2 20 ? 22.815 10.167 -57.679 1.00 39.38 48 LEU F CA 1
ATOM 3693 C C . LEU F 2 20 ? 22.984 10.926 -58.996 1.00 39.55 48 LEU F C 1
ATOM 3694 O O . LEU F 2 20 ? 22.322 10.626 -59.998 1.00 48.02 48 LEU F O 1
ATOM 3699 N N . LYS F 2 21 ? 23.872 11.913 -58.987 1.00 43.29 49 LYS F N 1
ATOM 3700 C CA . LYS F 2 21 ? 24.114 12.735 -60.167 1.00 47.32 49 LYS F CA 1
ATOM 3701 C C . LYS F 2 21 ? 24.643 11.899 -61.342 1.00 58.80 49 LYS F C 1
ATOM 3702 O O . LYS F 2 21 ? 24.298 12.143 -62.502 1.00 51.15 49 LYS F O 1
ATOM 3708 N N . GLN F 2 22 ? 25.475 10.909 -61.028 1.00 55.11 50 GLN F N 1
ATOM 3709 C CA . GLN F 2 22 ? 25.991 9.972 -62.026 1.00 51.48 50 GLN F CA 1
ATOM 3710 C C . GLN F 2 22 ? 24.895 9.042 -62.549 1.00 50.31 50 GLN F C 1
ATOM 3711 O O . GLN F 2 22 ? 24.909 8.636 -63.708 1.00 52.24 50 GLN F O 1
ATOM 3717 N N . THR F 2 23 ? 23.945 8.713 -61.681 1.00 47.18 51 THR F N 1
ATOM 3718 C CA . THR F 2 23 ? 22.902 7.743 -61.990 1.00 49.68 51 THR F CA 1
ATOM 3719 C C . THR F 2 23 ? 21.698 8.392 -62.685 1.00 53.22 51 THR F C 1
ATOM 3720 O O . THR F 2 23 ? 21.341 8.022 -63.798 1.00 54.89 51 THR F O 1
ATOM 3724 N N . HIS F 2 24 ? 21.081 9.357 -62.008 1.00 47.19 52 HIS F N 1
ATOM 3725 C CA . HIS F 2 24 ? 19.917 10.077 -62.524 1.00 45.45 52 HIS F CA 1
ATOM 3726 C C . HIS F 2 24 ? 20.169 11.584 -62.457 1.00 47.73 52 HIS F C 1
ATOM 3727 O O . HIS F 2 24 ? 19.749 12.241 -61.505 1.00 46.49 52 HIS F O 1
ATOM 3734 N N . PRO F 2 25 ? 20.830 12.141 -63.481 1.00 43.47 53 PRO F N 1
ATOM 3735 C CA . PRO F 2 25 ? 21.388 13.503 -63.395 1.00 45.19 53 PRO F CA 1
ATOM 3736 C C . PRO F 2 25 ? 20.345 14.604 -63.192 1.00 50.60 53 PRO F C 1
ATOM 3737 O O . PRO F 2 25 ? 20.690 15.676 -62.689 1.00 51.26 53 PRO F O 1
ATOM 3741 N N . ASP F 2 26 ? 19.097 14.343 -63.574 1.00 46.90 54 ASP F N 1
ATOM 3742 C CA . ASP F 2 26 ? 18.044 15.349 -63.469 1.00 42.82 54 ASP F CA 1
ATOM 3743 C C . ASP F 2 26 ? 17.120 15.125 -62.269 1.00 46.47 54 ASP F C 1
ATOM 3744 O O . ASP F 2 26 ? 16.095 15.803 -62.119 1.00 50.79 54 ASP F O 1
ATOM 3749 N N . THR F 2 27 ? 17.485 14.178 -61.418 1.00 42.91 55 THR F N 1
ATOM 3750 C CA . THR F 2 27 ? 16.629 13.788 -60.307 1.00 43.52 55 THR F CA 1
ATOM 3751 C C . THR F 2 27 ? 17.279 14.179 -58.985 1.00 49.26 55 THR F C 1
ATOM 3752 O O . THR F 2 27 ? 18.463 13.927 -58.769 1.00 48.53 55 THR F O 1
ATOM 3756 N N . GLY F 2 28 ? 16.510 14.815 -58.111 1.00 46.33 56 GLY F N 1
ATOM 3757 C CA . GLY F 2 28 ? 17.014 15.170 -56.798 1.00 43.48 56 GLY F CA 1
ATOM 3758 C C . GLY F 2 28 ? 16.596 14.156 -55.747 1.00 43.09 56 GLY F C 1
ATOM 3759 O O . GLY F 2 28 ? 15.946 13.152 -56.055 1.00 49.41 56 GLY F O 1
ATOM 3760 N N . ILE F 2 29 ? 16.963 14.424 -54.498 1.00 44.54 57 ILE F N 1
ATOM 3761 C CA . ILE F 2 29 ? 16.578 13.556 -53.394 1.00 47.70 57 ILE F CA 1
ATOM 3762 C C . ILE F 2 29 ? 16.239 14.397 -52.151 1.00 43.96 57 ILE F C 1
ATOM 3763 O O . ILE F 2 29 ? 16.957 15.334 -51.801 1.00 41.86 57 ILE F O 1
ATOM 3768 N N . SER F 2 30 ? 15.122 14.084 -51.505 1.00 44.39 58 SER F N 1
ATOM 3769 C CA . SER F 2 30 ? 14.710 14.848 -50.323 1.00 45.46 58 SER F CA 1
ATOM 3770 C C . SER F 2 30 ? 15.602 14.553 -49.111 1.00 49.26 58 SER F C 1
ATOM 3771 O O . SER F 2 30 ? 16.231 13.481 -49.020 1.00 41.16 58 SER F O 1
ATOM 3774 N N . GLN F 2 31 ? 15.657 15.506 -48.180 1.00 43.59 59 GLN F N 1
ATOM 3775 C CA . GLN F 2 31 ? 16.489 15.368 -46.987 1.00 43.97 59 GLN F CA 1
ATOM 3776 C C . GLN F 2 31 ? 16.173 14.101 -46.201 1.00 41.15 59 GLN F C 1
ATOM 3777 O O . GLN F 2 31 ? 17.084 13.439 -45.696 1.00 47.11 59 GLN F O 1
ATOM 3783 N N . LYS F 2 32 ? 14.889 13.771 -46.100 1.00 45.58 60 LYS F N 1
ATOM 3784 C CA . LYS F 2 32 ? 14.470 12.574 -45.374 1.00 51.55 60 LYS F CA 1
ATOM 3785 C C . LYS F 2 32 ? 14.862 11.300 -46.125 1.00 46.12 60 LYS F C 1
ATOM 3786 O O . LYS F 2 32 ? 15.256 10.310 -45.514 1.00 46.59 60 LYS F O 1
ATOM 3792 N N . SER F 2 33 ? 14.743 11.320 -47.447 1.00 45.97 61 SER F N 1
ATOM 3793 C CA . SER F 2 33 ? 15.184 10.183 -48.251 1.00 46.60 61 SER F CA 1
ATOM 3794 C C . SER F 2 33 ? 16.672 9.971 -48.071 1.00 43.58 61 SER F C 1
ATOM 3795 O O . SER F 2 33 ? 17.144 8.832 -47.951 1.00 40.06 61 SER F O 1
ATOM 3798 N N . MET F 2 34 ? 17.408 11.078 -48.047 1.00 40.10 62 MET F N 1
ATOM 3799 C CA . MET F 2 34 ? 18.843 11.018 -47.905 1.00 42.84 62 MET F CA 1
ATOM 3800 C C . MET F 2 34 ? 19.214 10.410 -46.562 1.00 47.27 62 MET F C 1
ATOM 3801 O O . MET F 2 34 ? 20.125 9.596 -46.482 1.00 36.54 62 MET F O 1
ATOM 3806 N N . SER F 2 35 ? 18.499 10.806 -45.509 1.00 41.61 63 SER F N 1
ATOM 3807 C CA . SER F 2 35 ? 18.744 10.259 -44.180 1.00 42.19 63 SER F CA 1
ATOM 3808 C C . SER F 2 35 ? 18.478 8.759 -44.131 1.00 38.00 63 SER F C 1
ATOM 3809 O O . SER F 2 35 ? 19.205 8.018 -43.467 1.00 40.36 63 SER F O 1
ATOM 3812 N N . ILE F 2 36 ? 17.441 8.321 -44.836 1.00 38.23 64 ILE F N 1
ATOM 3813 C CA . ILE F 2 36 ? 17.105 6.903 -44.909 1.00 41.43 64 ILE F CA 1
ATOM 3814 C C . ILE F 2 36 ? 18.197 6.105 -45.630 1.00 37.67 64 ILE F C 1
ATOM 3815 O O . ILE F 2 36 ? 18.624 5.041 -45.174 1.00 38.50 64 ILE F O 1
ATOM 3820 N N . LEU F 2 37 ? 18.636 6.633 -46.764 1.00 39.26 65 LEU F N 1
ATOM 3821 C CA . LEU F 2 37 ? 19.694 6.013 -47.554 1.00 41.54 65 LEU F CA 1
ATOM 3822 C C . LEU F 2 37 ? 20.999 5.946 -46.778 1.00 40.11 65 LEU F C 1
ATOM 3823 O O . LEU F 2 37 ? 21.679 4.909 -46.774 1.00 35.92 65 LEU F O 1
ATOM 3828 N N . ASN F 2 38 ? 21.367 7.055 -46.142 1.00 38.70 66 ASN F N 1
ATOM 3829 C CA . ASN F 2 38 ? 22.558 7.082 -45.300 1.00 39.52 66 ASN F CA 1
ATOM 3830 C C . ASN F 2 38 ? 22.525 5.982 -44.233 1.00 35.42 66 ASN F C 1
ATOM 3831 O O . ASN F 2 38 ? 23.515 5.289 -44.001 1.00 35.29 66 ASN F O 1
ATOM 3836 N N . SER F 2 39 ? 21.369 5.831 -43.594 1.00 33.42 67 SER F N 1
ATOM 3837 C CA . SER F 2 39 ? 21.157 4.773 -42.612 1.00 42.87 67 SER F CA 1
ATOM 3838 C C . SER F 2 39 ? 21.344 3.375 -43.197 1.00 36.72 67 SER F C 1
ATOM 3839 O O . SER F 2 39 ? 21.909 2.503 -42.536 1.00 39.16 67 SER F O 1
ATOM 3842 N N . PHE F 2 40 ? 20.849 3.148 -44.415 1.00 35.12 68 PHE F N 1
ATOM 3843 C CA . PHE F 2 40 ? 21.047 1.851 -45.070 1.00 33.36 68 PHE F CA 1
ATOM 3844 C C . PHE F 2 40 ? 22.523 1.574 -45.215 1.00 32.64 68 PHE F C 1
ATOM 3845 O O . PHE F 2 40 ? 22.971 0.450 -44.999 1.00 34.44 68 PHE F O 1
ATOM 3853 N N . VAL F 2 41 ? 23.276 2.596 -45.618 1.00 32.25 69 VAL F N 1
ATOM 3854 C CA . VAL F 2 41 ? 24.705 2.409 -45.846 1.00 31.83 69 VAL F CA 1
ATOM 3855 C C . VAL F 2 41 ? 25.386 2.087 -44.525 1.00 35.44 69 VAL F C 1
ATOM 3856 O O . VAL F 2 41 ? 26.232 1.193 -44.457 1.00 32.89 69 VAL F O 1
ATOM 3860 N N . ASN F 2 42 ? 25.004 2.799 -43.468 1.00 33.41 70 ASN F N 1
ATOM 3861 C CA . ASN F 2 42 ? 25.553 2.513 -42.138 1.00 35.42 70 ASN F CA 1
ATOM 3862 C C . ASN F 2 42 ? 25.266 1.071 -41.698 1.00 31.60 70 ASN F C 1
ATOM 3863 O O . ASN F 2 42 ? 26.143 0.392 -41.149 1.00 32.71 70 ASN F O 1
ATOM 3868 N N A ASP F 2 43 ? 24.037 0.617 -41.943 0.71 32.70 71 ASP F N 1
ATOM 3869 N N B ASP F 2 43 ? 24.037 0.624 -41.948 0.29 32.71 71 ASP F N 1
ATOM 3870 C CA A ASP F 2 43 ? 23.617 -0.733 -41.571 0.71 34.65 71 ASP F CA 1
ATOM 3871 C CA B ASP F 2 43 ? 23.604 -0.720 -41.582 0.29 34.11 71 ASP F CA 1
ATOM 3872 C C A ASP F 2 43 ? 24.446 -1.783 -42.303 0.71 35.05 71 ASP F C 1
ATOM 3873 C C B ASP F 2 43 ? 24.421 -1.785 -42.305 0.29 33.84 71 ASP F C 1
ATOM 3874 O O A ASP F 2 43 ? 24.932 -2.738 -41.698 0.71 32.40 71 ASP F O 1
ATOM 3875 O O B ASP F 2 43 ? 24.872 -2.753 -41.693 0.29 32.86 71 ASP F O 1
ATOM 3884 N N . ILE F 2 44 ? 24.614 -1.605 -43.608 1.00 29.87 72 ILE F N 1
ATOM 3885 C CA . ILE F 2 44 ? 25.367 -2.574 -44.395 1.00 30.14 72 ILE F CA 1
ATOM 3886 C C . ILE F 2 44 ? 26.853 -2.536 -44.017 1.00 29.22 72 ILE F C 1
ATOM 3887 O O . ILE F 2 44 ? 27.489 -3.580 -43.893 1.00 30.95 72 ILE F O 1
ATOM 3892 N N . PHE F 2 45 ? 27.393 -1.335 -43.812 1.00 29.39 73 PHE F N 1
ATOM 3893 C CA . PHE F 2 45 ? 28.759 -1.219 -43.290 1.00 28.75 73 PHE F CA 1
ATOM 3894 C C . PHE F 2 45 ? 28.897 -2.116 -42.071 1.00 27.32 73 PHE F C 1
ATOM 3895 O O . PHE F 2 45 ? 29.836 -2.909 -41.964 1.00 28.84 73 PHE F O 1
ATOM 3903 N N . GLU F 2 46 ? 27.957 -1.975 -41.147 1.00 31.59 74 GLU F N 1
ATOM 3904 C CA . GLU F 2 46 ? 28.075 -2.679 -39.873 1.00 32.95 74 GLU F CA 1
ATOM 3905 C C . GLU F 2 46 ? 27.940 -4.191 -40.054 1.00 31.60 74 GLU F C 1
ATOM 3906 O O . GLU F 2 46 ? 28.684 -4.957 -39.457 1.00 29.80 74 GLU F O 1
ATOM 3912 N N . ARG F 2 47 ? 27.011 -4.622 -40.895 1.00 30.63 75 ARG F N 1
ATOM 3913 C CA . ARG F 2 47 ? 26.852 -6.058 -41.101 1.00 32.37 75 ARG F CA 1
ATOM 3914 C C . ARG F 2 47 ? 28.071 -6.703 -41.770 1.00 32.26 75 ARG F C 1
ATOM 3915 O O . ARG F 2 47 ? 28.455 -7.827 -41.421 1.00 27.63 75 ARG F O 1
ATOM 3923 N N . ILE F 2 48 ? 28.692 -5.997 -42.713 1.00 29.48 76 ILE F N 1
ATOM 3924 C CA . ILE F 2 48 ? 29.872 -6.530 -43.390 1.00 28.12 76 ILE F CA 1
ATOM 3925 C C . ILE F 2 48 ? 31.089 -6.549 -42.453 1.00 29.14 76 ILE F C 1
ATOM 3926 O O . ILE F 2 48 ? 31.798 -7.550 -42.371 1.00 29.67 76 ILE F O 1
ATOM 3931 N N . ALA F 2 49 ? 31.305 -5.450 -41.728 1.00 27.92 77 ALA F N 1
ATOM 3932 C CA . ALA F 2 49 ? 32.452 -5.366 -40.829 1.00 30.32 77 ALA F CA 1
ATOM 3933 C C . ALA F 2 49 ? 32.332 -6.400 -39.714 1.00 25.54 77 ALA F C 1
ATOM 3934 O O . ALA F 2 49 ? 33.320 -7.028 -39.327 1.00 27.90 77 ALA F O 1
ATOM 3936 N N . THR F 2 50 ? 31.110 -6.626 -39.246 1.00 28.64 78 THR F N 1
ATOM 3937 C CA . THR F 2 50 ? 30.904 -7.607 -38.188 1.00 31.90 78 THR F CA 1
ATOM 3938 C C . THR F 2 50 ? 31.179 -9.014 -38.697 1.00 28.76 78 THR F C 1
ATOM 3939 O O . THR F 2 50 ? 31.869 -9.788 -38.031 1.00 29.21 78 THR F O 1
ATOM 3943 N N . GLU F 2 51 ? 30.667 -9.347 -39.886 1.00 29.85 79 GLU F N 1
ATOM 3944 C CA . GLU F 2 51 ? 30.948 -10.670 -40.452 1.00 31.33 79 GLU F CA 1
ATOM 3945 C C . GLU F 2 51 ? 32.446 -10.842 -40.743 1.00 33.09 79 GLU F C 1
ATOM 3946 O O . GLU F 2 51 ? 33.007 -11.916 -40.508 1.00 31.20 79 GLU F O 1
ATOM 3952 N N . ALA F 2 52 ? 33.092 -9.799 -41.265 1.00 28.28 80 ALA F N 1
ATOM 3953 C CA . ALA F 2 52 ? 34.540 -9.877 -41.536 1.00 30.95 80 ALA F CA 1
ATOM 3954 C C . ALA F 2 52 ? 35.306 -10.096 -40.242 1.00 28.09 80 ALA F C 1
ATOM 3955 O O . ALA F 2 52 ? 36.273 -10.865 -40.198 1.00 31.47 80 ALA F O 1
ATOM 3957 N N . SER F 2 53 ? 34.871 -9.425 -39.188 1.00 29.03 81 SER F N 1
ATOM 3958 C CA . SER F 2 53 ? 35.476 -9.607 -37.869 1.00 29.12 81 SER F CA 1
ATOM 3959 C C . SER F 2 53 ? 35.418 -11.069 -37.419 1.00 33.79 81 SER F C 1
ATOM 3960 O O . SER F 2 53 ? 36.399 -11.649 -36.963 1.00 31.45 81 SER F O 1
ATOM 3963 N N . LYS F 2 54 ? 34.250 -11.668 -37.548 1.00 30.49 82 LYS F N 1
ATOM 3964 C CA . LYS F 2 54 ? 34.100 -13.053 -37.131 1.00 29.23 82 LYS F CA 1
ATOM 3965 C C . LYS F 2 54 ? 34.907 -13.977 -38.026 1.00 32.75 82 LYS F C 1
ATOM 3966 O O . LYS F 2 54 ? 35.484 -14.947 -37.548 1.00 31.14 82 LYS F O 1
ATOM 3972 N N . LEU F 2 55 ? 34.972 -13.668 -39.322 1.00 28.72 83 LEU F N 1
ATOM 3973 C CA . LEU F 2 55 ? 35.748 -14.501 -40.250 1.00 31.24 83 LEU F CA 1
ATOM 3974 C C . LEU F 2 55 ? 37.251 -14.453 -39.940 1.00 32.98 83 LEU F C 1
ATOM 3975 O O . LEU F 2 55 ? 37.936 -15.475 -39.976 1.00 34.47 83 LEU F O 1
ATOM 3980 N N . ALA F 2 56 ? 37.756 -13.256 -39.649 1.00 35.76 84 ALA F N 1
ATOM 3981 C CA . ALA F 2 56 ? 39.155 -13.104 -39.266 1.00 36.08 84 ALA F CA 1
ATOM 3982 C C . ALA F 2 56 ? 39.454 -13.920 -38.011 1.00 35.13 84 ALA F C 1
ATOM 3983 O O . ALA F 2 56 ? 40.426 -14.668 -37.974 1.00 36.74 84 ALA F O 1
ATOM 3985 N N . ALA F 2 57 ? 38.603 -13.789 -36.996 1.00 32.60 85 ALA F N 1
ATOM 3986 C CA . ALA F 2 57 ? 38.787 -14.521 -35.744 1.00 31.98 85 ALA F CA 1
ATOM 3987 C C . ALA F 2 57 ? 38.748 -16.033 -35.989 1.00 36.92 85 ALA F C 1
ATOM 3988 O O . ALA F 2 57 ? 39.606 -16.773 -35.519 1.00 33.69 85 ALA F O 1
ATOM 3990 N N . TYR F 2 58 ? 37.734 -16.467 -36.737 1.00 32.45 86 TYR F N 1
ATOM 3991 C CA . TYR F 2 58 ? 37.535 -17.876 -37.067 1.00 32.77 86 TYR F CA 1
ATOM 3992 C C . TYR F 2 58 ? 38.747 -18.479 -37.753 1.00 39.10 86 TYR F C 1
ATOM 3993 O O . TYR F 2 58 ? 39.113 -19.623 -37.497 1.00 35.32 86 TYR F O 1
ATOM 4002 N N . ASN F 2 59 ? 39.363 -17.707 -38.635 1.00 35.75 87 ASN F N 1
ATOM 4003 C CA . ASN F 2 59 ? 40.500 -18.201 -39.384 1.00 41.98 87 ASN F CA 1
ATOM 4004 C C . ASN F 2 59 ? 41.843 -17.834 -38.763 1.00 45.91 87 ASN F C 1
ATOM 4005 O O . ASN F 2 59 ? 42.879 -17.910 -39.435 1.00 41.57 87 ASN F O 1
ATOM 4010 N N . LYS F 2 60 ? 41.815 -17.455 -37.481 1.00 36.95 88 LYS F N 1
ATOM 4011 C CA . LYS F 2 60 ? 43.024 -17.199 -36.690 1.00 41.49 88 LYS F CA 1
ATOM 4012 C C . LYS F 2 60 ? 43.904 -16.128 -37.334 1.00 42.11 88 LYS F C 1
ATOM 4013 O O . LYS F 2 60 ? 45.132 -16.273 -37.438 1.00 40.00 88 LYS F O 1
ATOM 4019 N N . LYS F 2 61 ? 43.248 -15.061 -37.772 1.00 35.26 89 LYS F N 1
ATOM 4020 C CA . LYS F 2 61 ? 43.910 -13.886 -38.326 1.00 43.13 89 LYS F CA 1
ATOM 4021 C C . LYS F 2 61 ? 43.681 -12.692 -37.414 1.00 43.37 89 LYS F C 1
ATOM 4022 O O . LYS F 2 61 ? 42.583 -12.528 -36.881 1.00 43.31 89 LYS F O 1
ATOM 4028 N N . SER F 2 62 ? 44.708 -11.858 -37.244 1.00 37.63 90 SER F N 1
ATOM 4029 C CA . SER F 2 62 ? 44.587 -10.659 -36.411 1.00 37.21 90 SER F CA 1
ATOM 4030 C C . SER F 2 62 ? 44.203 -9.447 -37.239 1.00 37.45 90 SER F C 1
ATOM 4031 O O . SER F 2 62 ? 43.925 -8.376 -36.698 1.00 36.92 90 SER F O 1
ATOM 4034 N N . THR F 2 63 ? 44.198 -9.624 -38.554 1.00 41.67 91 THR F N 1
ATOM 4035 C CA . THR F 2 63 ? 43.946 -8.527 -39.483 1.00 40.23 91 THR F CA 1
ATOM 4036 C C . THR F 2 63 ? 42.712 -8.790 -40.334 1.00 39.66 91 THR F C 1
ATOM 4037 O O . THR F 2 63 ? 42.499 -9.908 -40.795 1.00 44.12 91 THR F O 1
ATOM 4041 N N . ILE F 2 64 ? 41.892 -7.767 -40.530 1.00 32.88 92 ILE F N 1
ATOM 4042 C CA . ILE F 2 64 ? 40.864 -7.830 -41.556 1.00 35.40 92 ILE F CA 1
ATOM 4043 C C . ILE F 2 64 ? 41.441 -7.305 -42.875 1.00 36.75 92 ILE F C 1
ATOM 4044 O O . ILE F 2 64 ? 41.764 -6.120 -43.007 1.00 37.11 92 ILE F O 1
ATOM 4049 N N . SER F 2 65 ? 41.582 -8.199 -43.845 1.00 36.04 93 SER F N 1
ATOM 4050 C CA . SER F 2 65 ? 42.083 -7.823 -45.162 1.00 39.85 93 SER F CA 1
ATOM 4051 C C . SER F 2 65 ? 40.930 -7.762 -46.161 1.00 41.13 93 SER F C 1
ATOM 4052 O O . SER F 2 65 ? 39.789 -8.080 -45.822 1.00 38.56 93 SER F O 1
ATOM 4055 N N . ALA F 2 66 ? 41.237 -7.365 -47.393 1.00 39.81 94 ALA F N 1
ATOM 4056 C CA . ALA F 2 66 ? 40.253 -7.377 -48.470 1.00 40.47 94 ALA F CA 1
ATOM 4057 C C . ALA F 2 66 ? 39.652 -8.771 -48.660 1.00 40.83 94 ALA F C 1
ATOM 4058 O O . ALA F 2 66 ? 38.510 -8.898 -49.084 1.00 36.37 94 ALA F O 1
ATOM 4060 N N . ARG F 2 67 ? 40.423 -9.811 -48.355 1.00 39.32 95 ARG F N 1
ATOM 4061 C CA . ARG F 2 67 ? 39.936 -11.184 -48.501 1.00 42.98 95 ARG F CA 1
ATOM 4062 C C . ARG F 2 67 ? 38.784 -11.474 -47.552 1.00 42.63 95 ARG F C 1
ATOM 4063 O O . ARG F 2 67 ? 37.799 -12.118 -47.933 1.00 35.95 95 ARG F O 1
ATOM 4071 N N . GLU F 2 68 ? 38.906 -11.005 -46.315 1.00 37.94 96 GLU F N 1
ATOM 4072 C CA . GLU F 2 68 ? 37.815 -11.157 -45.363 1.00 38.72 96 GLU F CA 1
ATOM 4073 C C . GLU F 2 68 ? 36.616 -10.290 -45.737 1.00 39.63 96 GLU F C 1
ATOM 4074 O O . GLU F 2 68 ? 35.479 -10.680 -45.501 1.00 33.06 96 GLU F O 1
ATOM 4080 N N . ILE F 2 69 ? 36.859 -9.111 -46.302 1.00 35.28 97 ILE F N 1
ATOM 4081 C CA . ILE F 2 69 ? 35.745 -8.261 -46.716 1.00 34.27 97 ILE F CA 1
ATOM 4082 C C . ILE F 2 69 ? 34.968 -8.925 -47.859 1.00 32.53 97 ILE F C 1
ATOM 4083 O O . ILE F 2 69 ? 33.728 -8.964 -47.843 1.00 32.58 97 ILE F O 1
ATOM 4088 N N . GLN F 2 70 ? 35.695 -9.471 -48.828 1.00 34.01 98 GLN F N 1
ATOM 4089 C CA . GLN F 2 70 ? 35.069 -10.131 -49.969 1.00 38.48 98 GLN F CA 1
ATOM 4090 C C . GLN F 2 70 ? 34.155 -11.264 -49.534 1.00 37.12 98 GLN F C 1
ATOM 4091 O O . GLN F 2 70 ? 32.999 -11.326 -49.930 1.00 33.10 98 GLN F O 1
ATOM 4097 N N . THR F 2 71 ? 34.690 -12.173 -48.732 1.00 33.86 99 THR F N 1
ATOM 4098 C CA . THR F 2 71 ? 33.898 -13.295 -48.245 1.00 32.49 99 THR F CA 1
ATOM 4099 C C . THR F 2 71 ? 32.724 -12.834 -47.380 1.00 34.79 99 THR F C 1
ATOM 4100 O O . THR F 2 71 ? 31.615 -13.361 -47.525 1.00 35.61 99 THR F O 1
ATOM 4104 N N . ALA F 2 72 ? 32.931 -11.836 -46.513 1.00 33.29 100 ALA F N 1
ATOM 4105 C CA . ALA F 2 72 ? 31.797 -11.301 -45.733 1.00 32.35 100 ALA F CA 1
ATOM 4106 C C . ALA F 2 72 ? 30.738 -10.709 -46.658 1.00 34.66 100 ALA F C 1
ATOM 4107 O O . ALA F 2 72 ? 29.540 -10.879 -46.435 1.00 33.82 100 ALA F O 1
ATOM 4109 N N . VAL F 2 73 ? 31.176 -10.026 -47.709 1.00 32.59 101 VAL F N 1
ATOM 4110 C CA . VAL F 2 73 ? 30.236 -9.473 -48.678 1.00 34.09 101 VAL F CA 1
ATOM 4111 C C . VAL F 2 73 ? 29.414 -10.602 -49.304 1.00 37.67 101 VAL F C 1
ATOM 4112 O O . VAL F 2 73 ? 28.192 -10.497 -49.421 1.00 36.42 101 VAL F O 1
ATOM 4116 N N . ARG F 2 74 ? 30.076 -11.694 -49.682 1.00 33.81 102 ARG F N 1
ATOM 4117 C CA . ARG F 2 74 ? 29.360 -12.812 -50.292 1.00 35.78 102 ARG F CA 1
ATOM 4118 C C . ARG F 2 74 ? 28.407 -13.483 -49.310 1.00 39.47 102 ARG F C 1
ATOM 4119 O O . ARG F 2 74 ? 27.410 -14.071 -49.712 1.00 40.91 102 ARG F O 1
ATOM 4127 N N . LEU F 2 75 ? 28.704 -13.387 -48.023 1.00 33.78 103 LEU F N 1
ATOM 4128 C CA . LEU F 2 75 ? 27.833 -13.981 -47.006 1.00 35.23 103 LEU F CA 1
ATOM 4129 C C . LEU F 2 75 ? 26.613 -13.105 -46.683 1.00 37.16 103 LEU F C 1
ATOM 4130 O O . LEU F 2 75 ? 25.566 -13.609 -46.273 1.00 41.64 103 LEU F O 1
ATOM 4135 N N . ILE F 2 76 ? 26.742 -11.802 -46.890 1.00 35.47 104 ILE F N 1
ATOM 4136 C CA . ILE F 2 76 ? 25.701 -10.847 -46.491 1.00 36.15 104 ILE F CA 1
ATOM 4137 C C . ILE F 2 76 ? 24.753 -10.492 -47.641 1.00 37.35 104 ILE F C 1
ATOM 4138 O O . ILE F 2 76 ? 23.545 -10.412 -47.454 1.00 41.14 104 ILE F O 1
ATOM 4143 N N . LEU F 2 77 ? 25.309 -10.274 -48.825 1.00 31.41 105 LEU F N 1
ATOM 4144 C CA . LEU F 2 77 ? 24.536 -9.811 -49.975 1.00 33.97 105 LEU F CA 1
ATOM 4145 C C . LEU F 2 77 ? 23.998 -10.978 -50.787 1.00 42.40 105 LEU F C 1
ATOM 4146 O O . LEU F 2 77 ? 24.701 -11.971 -50.999 1.00 41.94 105 LEU F O 1
ATOM 4151 N N . PRO F 2 78 ? 22.752 -10.857 -51.263 1.00 42.88 106 PRO F N 1
ATOM 4152 C CA . PRO F 2 78 ? 22.175 -11.951 -52.055 1.00 45.31 106 PRO F CA 1
ATOM 4153 C C . PRO F 2 78 ? 22.557 -11.907 -53.536 1.00 47.62 106 PRO F C 1
ATOM 4154 O O . PRO F 2 78 ? 22.928 -10.858 -54.058 1.00 45.50 106 PRO F O 1
ATOM 4158 N N . GLY F 2 79 ? 22.467 -13.066 -54.181 1.00 50.28 107 GLY F N 1
ATOM 4159 C CA . GLY F 2 79 ? 22.562 -13.213 -55.625 1.00 52.97 107 GLY F CA 1
ATOM 4160 C C . GLY F 2 79 ? 23.421 -12.265 -56.438 1.00 48.29 107 GLY F C 1
ATOM 4161 O O . GLY F 2 79 ? 24.645 -12.235 -56.303 1.00 48.68 107 GLY F O 1
ATOM 4162 N N . GLU F 2 80 ? 22.760 -11.495 -57.296 1.00 47.39 108 GLU F N 1
ATOM 4163 C CA . GLU F 2 80 ? 23.441 -10.657 -58.271 1.00 48.26 108 GLU F CA 1
ATOM 4164 C C . GLU F 2 80 ? 24.083 -9.440 -57.619 1.00 43.29 108 GLU F C 1
ATOM 4165 O O . GLU F 2 80 ? 25.075 -8.922 -58.121 1.00 44.87 108 GLU F O 1
ATOM 4171 N N . LEU F 2 81 ? 23.508 -8.984 -56.509 1.00 41.43 109 LEU F N 1
ATOM 4172 C CA . LEU F 2 81 ? 24.112 -7.891 -55.746 1.00 39.64 109 LEU F CA 1
ATOM 4173 C C . LEU F 2 81 ? 25.522 -8.281 -55.336 1.00 43.33 109 LEU F C 1
ATOM 4174 O O . LEU F 2 81 ? 26.468 -7.503 -55.508 1.00 40.78 109 LEU F O 1
ATOM 4179 N N . ALA F 2 82 ? 25.655 -9.494 -54.802 1.00 40.05 110 ALA F N 1
ATOM 4180 C CA . ALA F 2 82 ? 26.956 -9.990 -54.352 1.00 40.29 110 ALA F CA 1
ATOM 4181 C C . ALA F 2 82 ? 27.946 -10.077 -55.508 1.00 39.40 110 ALA F C 1
ATOM 4182 O O . ALA F 2 82 ? 29.107 -9.675 -55.362 1.00 45.04 110 ALA F O 1
ATOM 4184 N N . LYS F 2 83 ? 27.499 -10.611 -56.646 1.00 41.70 111 LYS F N 1
ATOM 4185 C CA . LYS F 2 83 ? 28.373 -10.761 -57.816 1.00 43.61 111 LYS F CA 1
ATOM 4186 C C . LYS F 2 83 ? 28.949 -9.420 -58.237 1.00 46.07 111 LYS F C 1
ATOM 4187 O O . LYS F 2 83 ? 30.158 -9.277 -58.447 1.00 42.35 111 LYS F O 1
ATOM 4193 N N . HIS F 2 84 ? 28.072 -8.434 -58.362 1.00 44.67 112 HIS F N 1
ATOM 4194 C CA . HIS F 2 84 ? 28.499 -7.127 -58.824 1.00 44.65 112 HIS F CA 1
ATOM 4195 C C . HIS F 2 84 ? 29.337 -6.422 -57.767 1.00 39.70 112 HIS F C 1
ATOM 4196 O O . HIS F 2 84 ? 30.345 -5.782 -58.088 1.00 40.73 112 HIS F O 1
ATOM 4203 N N . ALA F 2 85 ? 28.941 -6.554 -56.504 1.00 39.23 113 ALA F N 1
ATOM 4204 C CA . ALA F 2 85 ? 29.714 -5.937 -55.421 1.00 35.88 113 ALA F CA 1
ATOM 4205 C C . ALA F 2 85 ? 31.140 -6.479 -55.387 1.00 36.36 113 ALA F C 1
ATOM 4206 O O . ALA F 2 85 ? 32.100 -5.716 -55.264 1.00 40.08 113 ALA F O 1
ATOM 4208 N N . VAL F 2 86 ? 31.269 -7.799 -55.478 1.00 35.66 114 VAL F N 1
ATOM 4209 C CA . VAL F 2 86 ? 32.578 -8.447 -55.502 1.00 40.96 114 VAL F CA 1
ATOM 4210 C C . VAL F 2 86 ? 33.406 -7.923 -56.666 1.00 46.72 114 VAL F C 1
ATOM 4211 O O . VAL F 2 86 ? 34.602 -7.639 -56.519 1.00 41.58 114 VAL F O 1
ATOM 4215 N N . SER F 2 87 ? 32.760 -7.787 -57.819 1.00 39.68 115 SER F N 1
ATOM 4216 C CA . SER F 2 87 ? 33.437 -7.303 -59.011 1.00 42.33 115 SER F CA 1
ATOM 4217 C C . SER F 2 87 ? 33.941 -5.883 -58.786 1.00 41.96 115 SER F C 1
ATOM 4218 O O . SER F 2 87 ? 35.089 -5.578 -59.097 1.00 40.40 115 SER F O 1
ATOM 4221 N N . GLU F 2 88 ? 33.091 -5.023 -58.227 1.00 39.92 116 GLU F N 1
ATOM 4222 C CA . GLU F 2 88 ? 33.471 -3.638 -57.959 1.00 38.12 116 GLU F CA 1
ATOM 4223 C C . GLU F 2 88 ? 34.568 -3.537 -56.908 1.00 42.79 116 GLU F C 1
ATOM 4224 O O . GLU F 2 88 ? 35.477 -2.725 -57.039 1.00 46.30 116 GLU F O 1
ATOM 4230 N N . GLY F 2 89 ? 34.475 -4.356 -55.866 1.00 39.84 117 GLY F N 1
ATOM 4231 C CA . GLY F 2 89 ? 35.464 -4.332 -54.805 1.00 37.09 117 GLY F CA 1
ATOM 4232 C C . GLY F 2 89 ? 36.821 -4.751 -55.342 1.00 41.13 117 GLY F C 1
ATOM 4233 O O . GLY F 2 89 ? 37.829 -4.092 -55.097 1.00 40.06 117 GLY F O 1
ATOM 4234 N N . THR F 2 90 ? 36.820 -5.851 -56.091 1.00 42.65 118 THR F N 1
ATOM 4235 C CA . THR F 2 90 ? 38.030 -6.405 -56.689 1.00 38.15 118 THR F CA 1
ATOM 4236 C C . THR F 2 90 ? 38.650 -5.385 -57.654 1.00 43.10 118 THR F C 1
ATOM 4237 O O . THR F 2 90 ? 39.854 -5.123 -57.605 1.00 44.92 118 THR F O 1
ATOM 4241 N N . ARG F 2 91 ? 37.815 -4.795 -58.505 1.00 41.92 119 ARG F N 1
ATOM 4242 C CA . ARG F 2 91 ? 38.250 -3.752 -59.437 1.00 43.01 119 ARG F CA 1
ATOM 4243 C C . ARG F 2 91 ? 38.931 -2.586 -58.718 1.00 40.48 119 ARG F C 1
ATOM 4244 O O . ARG F 2 91 ? 40.011 -2.147 -59.124 1.00 45.45 119 ARG F O 1
ATOM 4252 N N . ALA F 2 92 ? 38.317 -2.098 -57.642 1.00 39.23 120 ALA F N 1
ATOM 4253 C CA . ALA F 2 92 ? 38.861 -0.944 -56.919 1.00 37.58 120 ALA F CA 1
ATOM 4254 C C . ALA F 2 92 ? 40.183 -1.261 -56.233 1.00 45.25 120 ALA F C 1
ATOM 4255 O O . ALA F 2 92 ? 41.092 -0.432 -56.236 1.00 48.45 120 ALA F O 1
ATOM 4257 N N . VAL F 2 93 ? 40.290 -2.440 -55.621 1.00 42.54 121 VAL F N 1
ATOM 4258 C CA . VAL F 2 93 ? 41.536 -2.817 -54.956 1.00 43.68 121 VAL F CA 1
ATOM 4259 C C . VAL F 2 93 ? 42.644 -2.985 -56.011 1.00 43.59 121 VAL F C 1
ATOM 4260 O O . VAL F 2 93 ? 43.795 -2.618 -55.778 1.00 49.68 121 VAL F O 1
ATOM 4264 N N . THR F 2 94 ? 42.288 -3.531 -57.170 1.00 47.33 122 THR F N 1
ATOM 4265 C CA . THR F 2 94 ? 43.259 -3.702 -58.255 1.00 48.80 122 THR F CA 1
ATOM 4266 C C . THR F 2 94 ? 43.759 -2.345 -58.744 1.00 53.22 122 THR F C 1
ATOM 4267 O O . THR F 2 94 ? 44.969 -2.134 -58.874 1.00 57.80 122 THR F O 1
ATOM 4271 N N . LYS F 2 95 ? 42.829 -1.422 -58.981 1.00 56.41 123 LYS F N 1
ATOM 4272 C CA . LYS F 2 95 ? 43.168 -0.067 -59.418 1.00 60.90 123 LYS F CA 1
ATOM 4273 C C . LYS F 2 95 ? 43.957 0.706 -58.361 1.00 62.59 123 LYS F C 1
ATOM 4274 O O . LYS F 2 95 ? 44.851 1.491 -58.680 1.00 70.38 123 LYS F O 1
ATOM 4280 N N . TYR F 2 96 ? 43.609 0.489 -57.099 1.00 52.38 124 TYR F N 1
ATOM 4281 C CA . TYR F 2 96 ? 44.309 1.120 -55.989 1.00 47.19 124 TYR F CA 1
ATOM 4282 C C . TYR F 2 96 ? 45.743 0.602 -55.882 1.00 53.14 124 TYR F C 1
ATOM 4283 O O . TYR F 2 96 ? 46.666 1.343 -55.529 1.00 54.74 124 TYR F O 1
ATOM 4292 N N . SER F 2 97 ? 45.920 -0.677 -56.194 1.00 58.84 125 SER F N 1
ATOM 4293 C CA . SER F 2 97 ? 47.231 -1.317 -56.129 1.00 68.81 125 SER F CA 1
ATOM 4294 C C . SER F 2 97 ? 48.186 -0.801 -57.202 1.00 75.04 125 SER F C 1
ATOM 4295 O O . SER F 2 97 ? 49.362 -1.158 -57.215 1.00 70.95 125 SER F O 1
ATOM 4298 N N . SER F 2 98 ? 47.674 0.037 -58.098 1.00 80.68 126 SER F N 1
ATOM 4299 C CA . SER F 2 98 ? 48.485 0.650 -59.142 1.00 85.97 126 SER F CA 1
ATOM 4300 C C . SER F 2 98 ? 49.099 1.963 -58.665 1.00 88.29 126 SER F C 1
ATOM 4301 O O . SER F 2 98 ? 48.388 2.875 -58.237 1.00 90.17 126 SER F O 1
ATOM 4304 N N . SER G 1 18 ? 35.636 -46.222 -35.112 1.00 76.24 17 SER G N 1
ATOM 4305 C CA . SER G 1 18 ? 35.041 -45.800 -36.378 1.00 82.37 17 SER G CA 1
ATOM 4306 C C . SER G 1 18 ? 34.867 -44.283 -36.426 1.00 82.82 17 SER G C 1
ATOM 4307 O O . SER G 1 18 ? 34.505 -43.665 -35.426 1.00 83.61 17 SER G O 1
ATOM 4310 N N . ARG G 1 19 ? 35.122 -43.690 -37.590 1.00 81.11 18 ARG G N 1
ATOM 4311 C CA . ARG G 1 19 ? 35.063 -42.237 -37.735 1.00 81.28 18 ARG G CA 1
ATOM 4312 C C . ARG G 1 19 ? 33.637 -41.704 -37.633 1.00 72.88 18 ARG G C 1
ATOM 4313 O O . ARG G 1 19 ? 33.395 -40.695 -36.972 1.00 74.83 18 ARG G O 1
ATOM 4321 N N . SER G 1 20 ? 32.698 -42.383 -38.287 1.00 65.59 19 SER G N 1
ATOM 4322 C CA . SER G 1 20 ? 31.310 -41.937 -38.304 1.00 66.43 19 SER G CA 1
ATOM 4323 C C . SER G 1 20 ? 30.665 -42.059 -36.930 1.00 69.69 19 SER G C 1
ATOM 4324 O O . SER G 1 20 ? 29.903 -41.186 -36.502 1.00 64.36 19 SER G O 1
ATOM 4327 N N . ALA G 1 21 ? 30.980 -43.147 -36.240 1.00 67.15 20 ALA G N 1
ATOM 4328 C CA . ALA G 1 21 ? 30.460 -43.377 -34.903 1.00 70.00 20 ALA G CA 1
ATOM 4329 C C . ALA G 1 21 ? 31.066 -42.392 -33.909 1.00 65.61 20 ALA G C 1
ATOM 4330 O O . ALA G 1 21 ? 30.381 -41.930 -32.995 1.00 65.53 20 ALA G O 1
ATOM 4332 N N . LYS G 1 22 ? 32.344 -42.066 -34.089 1.00 59.11 21 LYS G N 1
ATOM 4333 C CA . LYS G 1 22 ? 33.016 -41.133 -33.191 1.00 64.87 21 LYS G CA 1
ATOM 4334 C C . LYS G 1 22 ? 32.436 -39.726 -33.346 1.00 59.83 21 LYS G C 1
ATOM 4335 O O . LYS G 1 22 ? 32.310 -38.987 -32.371 1.00 62.34 21 LYS G O 1
ATOM 4341 N N . ALA G 1 23 ? 32.067 -39.380 -34.576 1.00 59.85 22 ALA G N 1
ATOM 4342 C CA . ALA G 1 23 ? 31.438 -38.092 -34.871 1.00 57.44 22 ALA G CA 1
ATOM 4343 C C . ALA G 1 23 ? 29.964 -38.061 -34.463 1.00 54.43 22 ALA G C 1
ATOM 4344 O O . ALA G 1 23 ? 29.349 -36.994 -34.410 1.00 57.33 22 ALA G O 1
ATOM 4346 N N . GLY G 1 24 ? 29.401 -39.230 -34.173 1.00 52.11 23 GLY G N 1
ATOM 4347 C CA . GLY G 1 24 ? 27.985 -39.353 -33.872 1.00 54.63 23 GLY G CA 1
ATOM 4348 C C . GLY G 1 24 ? 27.139 -39.399 -35.136 1.00 57.02 23 GLY G C 1
ATOM 4349 O O . GLY G 1 24 ? 25.974 -38.998 -35.129 1.00 59.03 23 GLY G O 1
ATOM 4350 N N . LEU G 1 25 ? 27.727 -39.894 -36.222 1.00 50.92 24 LEU G N 1
ATOM 4351 C CA . LEU G 1 25 ? 27.086 -39.850 -37.535 1.00 54.67 24 LEU G CA 1
ATOM 4352 C C . LEU G 1 25 ? 26.673 -41.216 -38.073 1.00 64.86 24 LEU G C 1
ATOM 4353 O O . LEU G 1 25 ? 27.208 -42.252 -37.668 1.00 64.55 24 LEU G O 1
ATOM 4358 N N . THR G 1 26 ? 25.731 -41.192 -39.012 1.00 69.23 25 THR G N 1
ATOM 4359 C CA . THR G 1 26 ? 25.270 -42.394 -39.699 1.00 65.78 25 THR G CA 1
ATOM 4360 C C . THR G 1 26 ? 25.873 -42.470 -41.103 1.00 66.02 25 THR G C 1
ATOM 4361 O O . THR G 1 26 ? 26.187 -43.551 -41.600 1.00 70.62 25 THR G O 1
ATOM 4365 N N . PHE G 1 27 ? 26.049 -41.316 -41.736 1.00 58.18 26 PHE G N 1
ATOM 4366 C CA . PHE G 1 27 ? 26.742 -41.247 -43.017 1.00 47.84 26 PHE G CA 1
ATOM 4367 C C . PHE G 1 27 ? 28.233 -41.560 -42.831 1.00 59.82 26 PHE G C 1
ATOM 4368 O O . PHE G 1 27 ? 28.779 -41.359 -41.742 1.00 60.49 26 PHE G O 1
ATOM 4376 N N . PRO G 1 28 ? 28.896 -42.061 -43.891 1.00 63.50 27 PRO G N 1
ATOM 4377 C CA . PRO G 1 28 ? 30.283 -42.539 -43.784 1.00 66.38 27 PRO G CA 1
ATOM 4378 C C . PRO G 1 28 ? 31.359 -41.460 -43.952 1.00 59.58 27 PRO G C 1
ATOM 4379 O O . PRO G 1 28 ? 31.611 -41.000 -45.066 1.00 59.20 27 PRO G O 1
ATOM 4383 N N . VAL G 1 29 ? 32.005 -41.093 -42.850 1.00 57.54 28 VAL G N 1
ATOM 4384 C CA . VAL G 1 29 ? 33.082 -40.104 -42.865 1.00 53.51 28 VAL G CA 1
ATOM 4385 C C . VAL G 1 29 ? 34.240 -40.516 -43.779 1.00 62.61 28 VAL G C 1
ATOM 4386 O O . VAL G 1 29 ? 34.717 -39.720 -44.589 1.00 61.06 28 VAL G O 1
ATOM 4390 N N . GLY G 1 30 ? 34.684 -41.764 -43.648 1.00 68.63 29 GLY G N 1
ATOM 4391 C CA . GLY G 1 30 ? 35.794 -42.266 -44.442 1.00 63.75 29 GLY G CA 1
ATOM 4392 C C . GLY G 1 30 ? 35.539 -42.178 -45.938 1.00 59.77 29 GLY G C 1
ATOM 4393 O O . GLY G 1 30 ? 36.413 -41.786 -46.704 1.00 60.53 29 GLY G O 1
ATOM 4394 N N . ARG G 1 31 ? 34.329 -42.533 -46.350 1.00 55.30 30 ARG G N 1
ATOM 4395 C CA . ARG G 1 31 ? 33.936 -42.471 -47.755 1.00 55.86 30 ARG G CA 1
ATOM 4396 C C . ARG G 1 31 ? 33.925 -41.034 -48.289 1.00 63.32 30 ARG G C 1
ATOM 4397 O O . ARG G 1 31 ? 34.273 -40.776 -49.447 1.00 57.77 30 ARG G O 1
ATOM 4405 N N . VAL G 1 32 ? 33.522 -40.100 -47.434 1.00 61.53 31 VAL G N 1
ATOM 4406 C CA . VAL G 1 32 ? 33.496 -38.691 -47.796 1.00 59.48 31 VAL G CA 1
ATOM 4407 C C . VAL G 1 32 ? 34.921 -38.147 -47.872 1.00 57.18 31 VAL G C 1
ATOM 4408 O O . VAL G 1 32 ? 35.249 -37.333 -48.739 1.00 61.42 31 VAL G O 1
ATOM 4412 N N . HIS G 1 33 ? 35.770 -38.619 -46.967 1.00 51.21 32 HIS G N 1
ATOM 4413 C CA . HIS G 1 33 ? 37.168 -38.212 -46.944 1.00 58.32 32 HIS G CA 1
ATOM 4414 C C . HIS G 1 33 ? 37.896 -38.656 -48.217 1.00 60.17 32 HIS G C 1
ATOM 4415 O O . HIS G 1 33 ? 38.656 -37.887 -48.815 1.00 54.43 32 HIS G O 1
ATOM 4422 N N . ARG G 1 34 ? 37.658 -39.900 -48.625 1.00 67.28 33 ARG G N 1
ATOM 4423 C CA . ARG G 1 34 ? 38.253 -40.431 -49.846 1.00 68.29 33 ARG G CA 1
ATOM 4424 C C . ARG G 1 34 ? 37.835 -39.608 -51.059 1.00 64.46 33 ARG G C 1
ATOM 4425 O O . ARG G 1 34 ? 38.663 -39.268 -51.907 1.00 61.24 33 ARG G O 1
ATOM 4433 N N . LEU G 1 35 ? 36.547 -39.282 -51.124 1.00 61.57 34 LEU G N 1
ATOM 4434 C CA . LEU G 1 35 ? 36.004 -38.532 -52.245 1.00 64.53 34 LEU G CA 1
ATOM 4435 C C . LEU G 1 35 ? 36.629 -37.140 -52.316 1.00 65.96 34 LEU G C 1
ATOM 4436 O O . LEU G 1 35 ? 36.895 -36.627 -53.402 1.00 65.01 34 LEU G O 1
ATOM 4441 N N . LEU G 1 36 ? 36.869 -36.538 -51.154 1.00 67.42 35 LEU G N 1
ATOM 4442 C CA . LEU G 1 36 ? 37.515 -35.229 -51.084 1.00 59.86 35 LEU G CA 1
ATOM 4443 C C . LEU G 1 36 ? 38.972 -35.297 -51.549 1.00 66.59 35 LEU G C 1
ATOM 4444 O O . LEU G 1 36 ? 39.431 -34.452 -52.320 1.00 66.23 35 LEU G O 1
ATOM 4449 N N . ARG G 1 37 ? 39.690 -36.310 -51.077 1.00 70.22 36 ARG G N 1
ATOM 4450 C CA . ARG G 1 37 ? 41.092 -36.498 -51.442 1.00 76.40 36 ARG G CA 1
ATOM 4451 C C . ARG G 1 37 ? 41.299 -36.744 -52.941 1.00 71.81 36 ARG G C 1
ATOM 4452 O O . ARG G 1 37 ? 42.190 -36.158 -53.553 1.00 75.93 36 ARG G O 1
ATOM 4460 N N . ARG G 1 38 ? 40.476 -37.601 -53.533 1.00 67.01 37 ARG G N 1
ATOM 4461 C CA . ARG G 1 38 ? 40.648 -37.939 -54.942 1.00 76.05 37 ARG G CA 1
ATOM 4462 C C . ARG G 1 38 ? 39.885 -36.988 -55.855 1.00 74.86 37 ARG G C 1
ATOM 4463 O O . ARG G 1 38 ? 39.878 -37.161 -57.073 1.00 77.50 37 ARG G O 1
ATOM 4471 N N . GLY G 1 39 ? 39.244 -35.983 -55.268 1.00 65.02 38 GLY G N 1
ATOM 4472 C CA . GLY G 1 39 ? 38.465 -35.032 -56.040 1.00 64.01 38 GLY G CA 1
ATOM 4473 C C . GLY G 1 39 ? 39.281 -33.858 -56.546 1.00 64.82 38 GLY G C 1
ATOM 4474 O O . GLY G 1 39 ? 38.765 -33.014 -57.282 1.00 67.38 38 GLY G O 1
ATOM 4475 N N . ASN G 1 40 ? 40.551 -33.807 -56.146 1.00 65.07 39 ASN G N 1
ATOM 4476 C CA . ASN G 1 40 ? 41.471 -32.755 -56.571 1.00 74.70 39 ASN G CA 1
ATOM 4477 C C . ASN G 1 40 ? 40.980 -31.363 -56.184 1.00 73.93 39 ASN G C 1
ATOM 4478 O O . ASN G 1 40 ? 40.937 -30.457 -57.016 1.00 74.21 39 ASN G O 1
ATOM 4483 N N . TYR G 1 41 ? 40.610 -31.202 -54.917 1.00 68.72 40 TYR G N 1
ATOM 4484 C CA . TYR G 1 41 ? 40.098 -29.929 -54.419 1.00 62.21 40 TYR G CA 1
ATOM 4485 C C . TYR G 1 41 ? 41.183 -29.094 -53.744 1.00 62.66 40 TYR G C 1
ATOM 4486 O O . TYR G 1 41 ? 41.162 -27.864 -53.801 1.00 60.54 40 TYR G O 1
ATOM 4495 N N . ALA G 1 42 ? 42.108 -29.771 -53.075 1.00 62.32 41 ALA G N 1
ATOM 4496 C CA . ALA G 1 42 ? 43.263 -29.120 -52.465 1.00 62.70 41 ALA G CA 1
ATOM 4497 C C . ALA G 1 42 ? 44.364 -30.152 -52.302 1.00 59.17 41 ALA G C 1
ATOM 4498 O O . ALA G 1 42 ? 44.129 -31.332 -52.516 1.00 56.09 41 ALA G O 1
ATOM 4500 N N . GLN G 1 43 ? 45.554 -29.711 -51.915 1.00 61.37 42 GLN G N 1
ATOM 4501 C CA . GLN G 1 43 ? 46.682 -30.629 -51.774 1.00 65.81 42 GLN G CA 1
ATOM 4502 C C . GLN G 1 43 ? 46.508 -31.508 -50.539 1.00 66.54 42 GLN G C 1
ATOM 4503 O O . GLN G 1 43 ? 46.942 -32.663 -50.513 1.00 62.74 42 GLN G O 1
ATOM 4509 N N . ARG G 1 44 ? 45.860 -30.953 -49.521 1.00 60.77 43 ARG G N 1
ATOM 4510 C CA . ARG G 1 44 ? 45.607 -31.674 -48.282 1.00 59.38 43 ARG G CA 1
ATOM 4511 C C . ARG G 1 44 ? 44.174 -31.477 -47.818 1.00 59.44 43 ARG G C 1
ATOM 4512 O O . ARG G 1 44 ? 43.587 -30.412 -48.013 1.00 59.48 43 ARG G O 1
ATOM 4520 N N . ILE G 1 45 ? 43.625 -32.511 -47.194 1.00 60.58 44 ILE G N 1
ATOM 4521 C CA . ILE G 1 45 ? 42.320 -32.425 -46.562 1.00 62.46 44 ILE G CA 1
ATOM 4522 C C . ILE G 1 45 ? 42.469 -32.666 -45.061 1.00 61.67 44 ILE G C 1
ATOM 4523 O O . ILE G 1 45 ? 42.868 -33.751 -44.638 1.00 66.77 44 ILE G O 1
ATOM 4528 N N . GLY G 1 46 ? 42.170 -31.646 -44.261 1.00 52.43 45 GLY G N 1
ATOM 4529 C CA . GLY G 1 46 ? 42.195 -31.775 -42.814 1.00 53.98 45 GLY G CA 1
ATOM 4530 C C . GLY G 1 46 ? 41.236 -32.851 -42.335 1.00 62.05 45 GLY G C 1
ATOM 4531 O O . GLY G 1 46 ? 40.232 -33.125 -42.990 1.00 58.54 45 GLY G O 1
ATOM 4532 N N . SER G 1 47 ? 41.542 -33.463 -41.194 1.00 65.65 46 SER G N 1
ATOM 4533 C CA . SER G 1 47 ? 40.736 -34.566 -40.673 1.00 69.89 46 SER G CA 1
ATOM 4534 C C . SER G 1 47 ? 39.356 -34.104 -40.191 1.00 62.74 46 SER G C 1
ATOM 4535 O O . SER G 1 47 ? 38.429 -34.909 -40.070 1.00 57.55 46 SER G O 1
ATOM 4538 N N . GLY G 1 48 ? 39.228 -32.808 -39.914 1.00 53.35 47 GLY G N 1
ATOM 4539 C CA . GLY G 1 48 ? 37.950 -32.244 -39.509 1.00 53.37 47 GLY G CA 1
ATOM 4540 C C . GLY G 1 48 ? 37.002 -32.007 -40.675 1.00 54.25 47 GLY G C 1
ATOM 4541 O O . GLY G 1 48 ? 35.778 -32.069 -40.514 1.00 51.00 47 GLY G O 1
ATOM 4542 N N . ALA G 1 49 ? 37.567 -31.749 -41.854 1.00 46.58 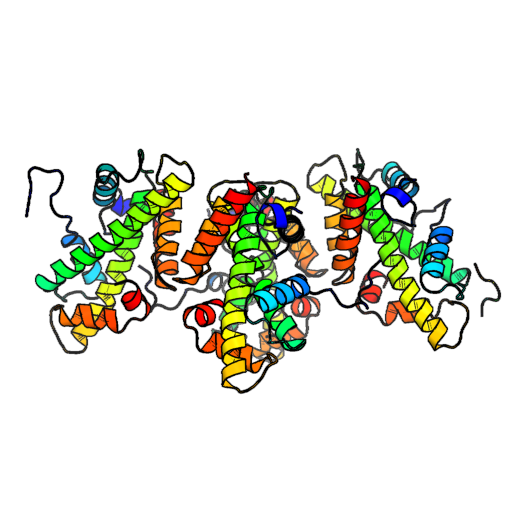48 ALA G N 1
ATOM 4543 C CA . ALA G 1 49 ? 36.772 -31.441 -43.041 1.00 47.09 48 ALA G CA 1
ATOM 4544 C C . ALA G 1 49 ? 35.768 -32.539 -43.441 1.00 48.60 48 ALA G C 1
ATOM 4545 O O . ALA G 1 49 ? 34.601 -32.232 -43.672 1.00 45.07 48 ALA G O 1
ATOM 4547 N N . PRO G 1 50 ? 36.192 -33.817 -43.519 1.00 47.67 49 PRO G N 1
ATOM 4548 C CA . PRO G 1 50 ? 35.161 -34.777 -43.930 1.00 44.88 49 PRO G CA 1
ATOM 4549 C C . PRO G 1 50 ? 34.137 -35.041 -42.833 1.00 46.55 49 PRO G C 1
ATOM 4550 O O . PRO G 1 50 ? 33.006 -35.412 -43.127 1.00 53.22 49 PRO G O 1
ATOM 4554 N N . VAL G 1 51 ? 34.534 -34.871 -41.580 1.00 45.98 50 VAL G N 1
ATOM 4555 C CA . VAL G 1 51 ? 33.595 -35.019 -40.474 1.00 43.87 50 VAL G CA 1
ATOM 4556 C C . VAL G 1 51 ? 32.484 -33.973 -40.573 1.00 46.52 50 VAL G C 1
ATOM 4557 O O . VAL G 1 51 ? 31.297 -34.281 -40.452 1.00 42.17 50 VAL G O 1
ATOM 4561 N N . TYR G 1 52 ? 32.888 -32.734 -40.810 1.00 46.45 51 TYR G N 1
ATOM 4562 C CA . TYR G 1 52 ? 31.948 -31.627 -40.928 1.00 42.74 51 TYR G CA 1
ATOM 4563 C C . TYR G 1 52 ? 30.993 -31.853 -42.100 1.00 42.10 51 TYR G C 1
ATOM 4564 O O . TYR G 1 52 ? 29.774 -31.797 -41.946 1.00 39.70 51 TYR G O 1
ATOM 4573 N N . LEU G 1 53 ? 31.567 -32.133 -43.265 1.00 43.71 52 LEU G N 1
ATOM 4574 C CA . LEU G 1 53 ? 30.800 -32.280 -44.497 1.00 40.53 52 LEU G CA 1
ATOM 4575 C C . LEU G 1 53 ? 29.852 -33.468 -44.446 1.00 43.69 52 LEU G C 1
ATOM 4576 O O . LEU G 1 53 ? 28.741 -33.398 -44.953 1.00 41.88 52 LEU G O 1
ATOM 4581 N N . THR G 1 54 ? 30.300 -34.561 -43.841 1.00 43.89 53 THR G N 1
ATOM 4582 C CA . THR G 1 54 ? 29.448 -35.737 -43.686 1.00 44.95 53 THR G CA 1
ATOM 4583 C C . THR G 1 54 ? 28.219 -35.379 -42.863 1.00 45.96 53 THR G C 1
ATOM 4584 O O . THR G 1 54 ? 27.092 -35.742 -43.209 1.00 46.52 53 THR G O 1
ATOM 4588 N N . ALA G 1 55 ? 28.445 -34.637 -41.783 1.00 46.65 54 ALA G N 1
ATOM 4589 C CA . ALA G 1 55 ? 27.359 -34.181 -40.924 1.00 43.57 54 ALA G CA 1
ATOM 4590 C C . ALA G 1 55 ? 26.359 -33.330 -41.697 1.00 42.56 54 ALA G C 1
ATOM 4591 O O . ALA G 1 55 ? 25.153 -33.444 -41.495 1.00 44.86 54 ALA G O 1
ATOM 4593 N N . VAL G 1 56 ? 26.862 -32.483 -42.588 1.00 40.75 55 VAL G N 1
ATOM 4594 C CA . VAL G 1 56 ? 25.991 -31.587 -43.355 1.00 41.94 55 VAL G CA 1
ATOM 4595 C C . VAL G 1 56 ? 25.171 -32.372 -44.375 1.00 42.08 55 VAL G C 1
ATOM 4596 O O . VAL G 1 56 ? 23.973 -32.115 -44.550 1.00 41.84 55 VAL G O 1
ATOM 4600 N N . LEU G 1 57 ? 25.813 -33.335 -45.035 1.00 42.21 56 LEU G N 1
ATOM 4601 C CA . LEU G 1 57 ? 25.113 -34.182 -45.995 1.00 43.11 56 LEU G CA 1
ATOM 4602 C C . LEU G 1 57 ? 24.041 -34.997 -45.272 1.00 49.98 56 LEU G C 1
ATOM 4603 O O . LEU G 1 57 ? 22.893 -35.046 -45.710 1.00 47.18 56 LEU G O 1
ATOM 4608 N N . GLU G 1 58 ? 24.414 -35.611 -44.150 1.00 44.13 57 GLU G N 1
ATOM 4609 C CA . GLU G 1 58 ? 23.463 -36.384 -43.358 1.00 52.37 57 GLU G CA 1
ATOM 4610 C C . GLU G 1 58 ? 22.285 -35.526 -42.906 1.00 49.56 57 GLU G C 1
ATOM 4611 O O . GLU G 1 58 ? 21.126 -35.945 -43.014 1.00 49.58 57 GLU G O 1
ATOM 4617 N N . TYR G 1 59 ? 22.586 -34.320 -42.420 1.00 45.03 58 TYR G N 1
ATOM 4618 C CA . TYR G 1 59 ? 21.548 -33.398 -41.978 1.00 43.52 58 TYR G CA 1
ATOM 4619 C C . TYR G 1 59 ? 20.546 -33.091 -43.098 1.00 42.98 58 TYR G C 1
ATOM 4620 O O . TYR G 1 59 ? 19.325 -33.108 -42.885 1.00 41.16 58 TYR G O 1
ATOM 4629 N N . LEU G 1 60 ? 21.064 -32.789 -44.283 1.00 42.66 59 LEU G N 1
ATOM 4630 C CA . LEU G 1 60 ? 20.213 -32.437 -45.414 1.00 41.04 59 LEU G CA 1
ATOM 4631 C C . LEU G 1 60 ? 19.407 -33.647 -45.852 1.00 42.38 59 LEU G C 1
ATOM 4632 O O . LEU G 1 60 ? 18.229 -33.520 -46.197 1.00 47.81 59 LEU G O 1
ATOM 4637 N N . ALA G 1 61 ? 20.044 -34.817 -45.832 1.00 38.86 60 ALA G N 1
ATOM 4638 C CA . ALA G 1 61 ? 19.340 -36.059 -46.149 1.00 42.58 60 ALA G CA 1
ATOM 4639 C C . ALA G 1 61 ? 18.182 -36.244 -45.169 1.00 54.60 60 ALA G C 1
ATOM 4640 O O . ALA G 1 61 ? 17.061 -36.536 -45.575 1.00 55.92 60 ALA G O 1
ATOM 4642 N N . ALA G 1 62 ? 18.462 -36.041 -43.882 1.00 52.20 61 ALA G N 1
ATOM 4643 C CA . ALA G 1 62 ? 17.460 -36.180 -42.823 1.00 51.90 61 ALA G CA 1
ATOM 4644 C C . ALA G 1 62 ? 16.271 -35.251 -43.024 1.00 46.41 61 ALA G C 1
ATOM 4645 O O . ALA G 1 62 ? 15.117 -35.678 -42.917 1.00 49.06 61 ALA G O 1
ATOM 4647 N N . GLU G 1 63 ? 16.541 -33.979 -43.303 1.00 45.43 62 GLU G N 1
ATOM 4648 C CA . GLU G 1 63 ? 15.470 -33.032 -43.599 1.00 42.33 62 GLU G CA 1
ATOM 4649 C C . GLU G 1 63 ? 14.625 -33.502 -44.779 1.00 46.92 62 GLU G C 1
ATOM 4650 O O . GLU G 1 63 ? 13.398 -33.555 -44.693 1.00 49.65 62 GLU G O 1
ATOM 4656 N N . ILE G 1 64 ? 15.283 -33.846 -45.877 1.00 47.38 63 ILE G N 1
ATOM 4657 C CA . ILE G 1 64 ? 14.554 -34.295 -47.058 1.00 51.20 63 ILE G CA 1
ATOM 4658 C C . ILE G 1 64 ? 13.751 -35.561 -46.754 1.00 52.18 63 ILE G C 1
ATOM 4659 O O . ILE G 1 64 ? 12.584 -35.665 -47.128 1.00 52.35 63 ILE G O 1
ATOM 4664 N N . LEU G 1 65 ? 14.355 -36.507 -46.043 1.00 49.28 64 LEU G N 1
ATOM 4665 C CA . LEU G 1 65 ? 13.682 -37.791 -45.819 1.00 49.30 64 LEU G CA 1
ATOM 4666 C C . LEU G 1 65 ? 12.467 -37.653 -44.909 1.00 58.09 64 LEU G C 1
ATOM 4667 O O . LEU G 1 65 ? 11.457 -38.320 -45.123 1.00 63.23 64 LEU G O 1
ATOM 4672 N N . GLU G 1 66 ? 12.557 -36.788 -43.901 1.00 53.16 65 GLU G N 1
ATOM 4673 C CA . GLU G 1 66 ? 11.419 -36.558 -43.014 1.00 64.51 65 GLU G CA 1
ATOM 4674 C C . GLU G 1 66 ? 10.247 -35.946 -43.767 1.00 63.11 65 GLU G C 1
ATOM 4675 O O . GLU G 1 66 ? 9.100 -36.371 -43.606 1.00 63.14 65 GLU G O 1
ATOM 4681 N N . LEU G 1 67 ? 10.538 -34.945 -44.590 1.00 54.16 66 LEU G N 1
ATOM 4682 C CA . LEU G 1 67 ? 9.483 -34.258 -45.325 1.00 57.36 66 LEU G CA 1
ATOM 4683 C C . LEU G 1 67 ? 8.857 -35.179 -46.364 1.00 60.80 66 LEU G C 1
ATOM 4684 O O . LEU G 1 67 ? 7.666 -35.076 -46.658 1.00 66.00 66 LEU G O 1
ATOM 4689 N N . ALA G 1 68 ? 9.665 -36.084 -46.909 1.00 61.60 67 ALA G N 1
ATOM 4690 C CA . ALA G 1 68 ? 9.197 -37.013 -47.929 1.00 63.61 67 ALA G CA 1
ATOM 4691 C C . ALA G 1 68 ? 8.325 -38.098 -47.306 1.00 70.09 67 ALA G C 1
ATOM 4692 O O . ALA G 1 68 ? 7.282 -38.452 -47.851 1.00 68.68 67 ALA G O 1
ATOM 4694 N N . GLY G 1 69 ? 8.763 -38.618 -46.162 1.00 72.06 68 GLY G N 1
ATOM 4695 C CA . GLY G 1 69 ? 8.006 -39.615 -45.428 1.00 73.18 68 GLY G CA 1
ATOM 4696 C C . GLY G 1 69 ? 6.669 -39.084 -44.950 1.00 75.18 68 GLY G C 1
ATOM 4697 O O . GLY G 1 69 ? 5.661 -39.790 -44.988 1.00 81.03 68 GLY G O 1
ATOM 4698 N N . ASN G 1 70 ? 6.661 -37.836 -44.495 1.00 73.93 69 ASN G N 1
ATOM 4699 C CA . ASN G 1 70 ? 5.430 -37.184 -44.069 1.00 78.49 69 ASN G CA 1
ATOM 4700 C C . ASN G 1 70 ? 4.444 -37.023 -45.219 1.00 86.03 69 ASN G C 1
ATOM 4701 O O . ASN G 1 70 ? 3.235 -37.146 -45.030 1.00 90.55 69 ASN G O 1
ATOM 4706 N N . ALA G 1 71 ? 4.965 -36.749 -46.412 1.00 85.97 70 ALA G N 1
ATOM 4707 C CA . ALA G 1 71 ? 4.131 -36.594 -47.599 1.00 86.29 70 ALA G CA 1
ATOM 4708 C C . ALA G 1 71 ? 3.617 -37.947 -48.080 1.00 88.43 70 ALA G C 1
ATOM 4709 O O . ALA G 1 71 ? 2.505 -38.052 -48.600 1.00 86.36 70 ALA G O 1
ATOM 4711 N N . ALA G 1 72 ? 4.437 -38.978 -47.904 1.00 88.43 71 ALA G N 1
ATOM 4712 C CA . ALA G 1 72 ? 4.056 -40.333 -48.276 1.00 86.54 71 ALA G CA 1
ATOM 4713 C C . ALA G 1 72 ? 2.922 -40.835 -47.388 1.00 87.89 71 ALA G C 1
ATOM 4714 O O . ALA G 1 72 ? 2.053 -41.579 -47.836 1.00 82.46 71 ALA G O 1
ATOM 4716 N N . ARG G 1 73 ? 2.930 -40.424 -46.126 1.00 89.81 72 ARG G N 1
ATOM 4717 C CA . ARG G 1 73 ? 1.873 -40.825 -45.210 1.00 99.81 72 ARG G CA 1
ATOM 4718 C C . ARG G 1 73 ? 0.728 -39.815 -45.208 1.00 106.19 72 ARG G C 1
ATOM 4719 O O . ARG G 1 73 ? -0.131 -39.842 -44.329 1.00 107.70 72 ARG G O 1
ATOM 4727 N N . ASP G 1 74 ? 0.718 -38.928 -46.199 1.00 110.26 73 ASP G N 1
ATOM 4728 C CA . ASP G 1 74 ? -0.361 -37.954 -46.334 1.00 115.21 73 ASP G CA 1
ATOM 4729 C C . ASP G 1 74 ? -1.109 -38.127 -47.654 1.00 114.43 73 ASP G C 1
ATOM 4730 O O . ASP G 1 74 ? -2.014 -37.357 -47.975 1.00 114.15 73 ASP G O 1
ATOM 4735 N N . ASN G 1 75 ? -0.711 -39.135 -48.422 1.00 113.75 74 ASN G N 1
ATOM 4736 C CA . ASN G 1 75 ? -1.549 -39.652 -49.496 1.00 113.69 74 ASN G CA 1
ATOM 4737 C C . ASN G 1 75 ? -1.568 -41.173 -49.371 1.00 111.33 74 ASN G C 1
ATOM 4738 O O . ASN G 1 75 ? -1.906 -41.892 -50.311 1.00 115.45 74 ASN G O 1
ATOM 4743 N N . LYS G 1 76 ? -1.192 -41.634 -48.180 1.00 105.15 75 LYS G N 1
ATOM 4744 C CA . LYS G 1 76 ? -1.229 -43.043 -47.798 1.00 103.16 75 LYS G CA 1
ATOM 4745 C C . LYS G 1 76 ? -0.435 -43.934 -48.748 1.00 100.72 75 LYS G C 1
ATOM 4746 O O . LYS G 1 76 ? -0.989 -44.534 -49.669 1.00 102.26 75 LYS G O 1
ATOM 4752 N N . LYS G 1 77 ? 0.869 -44.016 -48.512 1.00 94.82 76 LYS G N 1
ATOM 4753 C CA . LYS G 1 77 ? 1.740 -44.886 -49.289 1.00 96.17 76 LYS G CA 1
ATOM 4754 C C . LYS G 1 77 ? 2.742 -45.584 -48.378 1.00 99.60 76 LYS G C 1
ATOM 4755 O O . LYS G 1 77 ? 3.219 -45.003 -47.403 1.00 95.93 76 LYS G O 1
ATOM 4761 N N . THR G 1 78 ? 3.050 -46.837 -48.694 1.00 104.80 77 THR G N 1
ATOM 4762 C CA . THR G 1 78 ? 4.001 -47.613 -47.910 1.00 109.38 77 THR G CA 1
ATOM 4763 C C . THR G 1 78 ? 5.413 -47.092 -48.121 1.00 101.88 77 THR G C 1
ATOM 4764 O O . THR G 1 78 ? 6.219 -47.043 -47.193 1.00 96.75 77 THR G O 1
ATOM 4768 N N . ARG G 1 79 ? 5.703 -46.707 -49.357 1.00 99.30 78 ARG G N 1
ATOM 4769 C CA . ARG G 1 79 ? 7.043 -46.295 -49.731 1.00 96.85 78 ARG G CA 1
ATOM 4770 C C . ARG G 1 79 ? 7.052 -44.885 -50.298 1.00 88.59 78 ARG G C 1
ATOM 4771 O O . ARG G 1 79 ? 6.006 -44.337 -50.654 1.00 83.44 78 ARG G O 1
ATOM 4779 N N . ILE G 1 80 ? 8.244 -44.303 -50.374 1.00 81.05 79 ILE G N 1
ATOM 4780 C CA . ILE G 1 80 ? 8.423 -42.992 -50.982 1.00 73.26 79 ILE G CA 1
ATOM 4781 C C . ILE G 1 80 ? 8.705 -43.144 -52.472 1.00 69.04 79 ILE G C 1
ATOM 4782 O O . ILE G 1 80 ? 9.598 -43.889 -52.865 1.00 66.61 79 ILE G O 1
ATOM 4787 N N . ILE G 1 81 ? 7.931 -42.439 -53.292 1.00 67.77 80 ILE G N 1
ATOM 4788 C CA . ILE G 1 81 ? 8.115 -42.442 -54.740 1.00 76.17 80 ILE G CA 1
ATOM 4789 C C . ILE G 1 81 ? 8.472 -41.023 -55.185 1.00 77.27 80 ILE G C 1
ATOM 4790 O O . ILE G 1 81 ? 8.176 -40.070 -54.467 1.00 78.92 80 ILE G O 1
ATOM 4795 N N . PRO G 1 82 ? 9.127 -40.880 -56.354 1.00 79.59 81 PRO G N 1
ATOM 4796 C CA . PRO G 1 82 ? 9.610 -39.577 -56.833 1.00 78.07 81 PRO G CA 1
ATOM 4797 C C . PRO G 1 82 ? 8.630 -38.413 -56.678 1.00 77.79 81 PRO G C 1
ATOM 4798 O O . PRO G 1 82 ? 9.081 -37.282 -56.496 1.00 77.27 81 PRO G O 1
ATOM 4802 N N . ARG G 1 83 ? 7.327 -38.676 -56.727 1.00 74.36 82 ARG G N 1
ATOM 4803 C CA . ARG G 1 83 ? 6.346 -37.614 -56.521 1.00 79.72 82 ARG G CA 1
ATOM 4804 C C . ARG G 1 83 ? 6.428 -37.050 -55.101 1.00 80.07 82 ARG G C 1
ATOM 4805 O O . ARG G 1 83 ? 6.198 -35.860 -54.883 1.00 79.63 82 ARG G O 1
ATOM 4813 N N . HIS G 1 84 ? 6.745 -37.912 -54.140 1.00 75.03 83 HIS G N 1
ATOM 4814 C CA . HIS G 1 84 ? 6.833 -37.506 -52.742 1.00 69.87 83 HIS G CA 1
ATOM 4815 C C . HIS G 1 84 ? 8.061 -36.633 -52.526 1.00 67.12 83 HIS G C 1
ATOM 4816 O O . HIS G 1 84 ? 7.991 -35.601 -51.860 1.00 69.33 83 HIS G O 1
ATOM 4823 N N . LEU G 1 85 ? 9.183 -37.065 -53.094 1.00 66.99 84 LEU G N 1
ATOM 4824 C CA . LEU G 1 85 ? 10.422 -36.307 -53.026 1.00 65.94 84 LEU G CA 1
ATOM 4825 C C . LEU G 1 85 ? 10.240 -34.906 -53.589 1.00 78.12 84 LEU G C 1
ATOM 4826 O O . LEU G 1 85 ? 10.566 -33.914 -52.936 1.00 77.39 84 LEU G O 1
ATOM 4831 N N . GLN G 1 86 ? 9.704 -34.826 -54.800 1.00 82.92 85 GLN G N 1
ATOM 4832 C CA . GLN G 1 86 ? 9.589 -33.545 -55.479 1.00 90.10 85 GLN G CA 1
ATOM 4833 C C . GLN G 1 86 ? 8.506 -32.660 -54.863 1.00 85.26 85 GLN G C 1
AT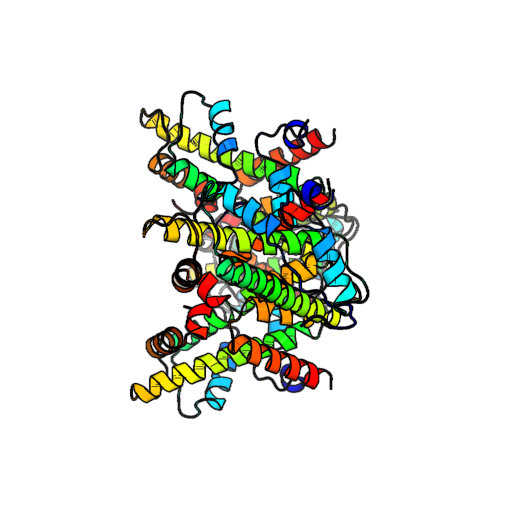OM 4834 O O . GLN G 1 86 ? 8.526 -31.444 -55.033 1.00 87.86 85 GLN G O 1
ATOM 4840 N N . LEU G 1 87 ? 7.577 -33.258 -54.126 1.00 80.82 86 LEU G N 1
ATOM 4841 C CA . LEU G 1 87 ? 6.545 -32.476 -53.453 1.00 77.37 86 LEU G CA 1
ATOM 4842 C C . LEU G 1 87 ? 7.084 -31.885 -52.150 1.00 76.32 86 LEU G C 1
ATOM 4843 O O . LEU G 1 87 ? 6.824 -30.728 -51.824 1.00 72.11 86 LEU G O 1
ATOM 4848 N N . ALA G 1 88 ? 7.845 -32.685 -51.413 1.00 72.63 87 ALA G N 1
ATOM 4849 C CA . ALA G 1 88 ? 8.410 -32.248 -50.143 1.00 68.43 87 ALA G CA 1
ATOM 4850 C C . ALA G 1 88 ? 9.422 -31.122 -50.350 1.00 67.82 87 ALA G C 1
ATOM 4851 O O . ALA G 1 88 ? 9.601 -30.261 -49.489 1.00 72.98 87 ALA G O 1
ATOM 4853 N N . ILE G 1 89 ? 10.073 -31.136 -51.507 1.00 65.78 88 ILE G N 1
ATOM 4854 C CA . ILE G 1 89 ? 11.108 -30.169 -51.833 1.00 61.77 88 ILE G CA 1
ATOM 4855 C C . ILE G 1 89 ? 10.541 -28.844 -52.334 1.00 63.91 88 ILE G C 1
ATOM 4856 O O . ILE G 1 89 ? 10.950 -27.779 -51.869 1.00 60.24 88 ILE G O 1
ATOM 4861 N N . ARG G 1 90 ? 9.594 -28.904 -53.269 1.00 55.82 89 ARG G N 1
ATOM 4862 C CA . ARG G 1 90 ? 9.003 -27.684 -53.826 1.00 59.34 89 ARG G CA 1
ATOM 4863 C C . ARG G 1 90 ? 8.144 -26.934 -52.810 1.00 58.59 89 ARG G C 1
ATOM 4864 O O . ARG G 1 90 ? 7.943 -25.718 -52.921 1.00 55.30 89 ARG G O 1
ATOM 4872 N N . ASN G 1 91 ? 7.621 -27.657 -51.824 1.00 53.77 90 ASN G N 1
ATOM 4873 C CA . ASN G 1 91 ? 6.794 -27.036 -50.802 1.00 50.52 90 ASN G CA 1
ATOM 4874 C C . ASN G 1 91 ? 7.621 -26.457 -49.660 1.00 53.29 90 ASN G C 1
ATOM 4875 O O . ASN G 1 91 ? 7.096 -25.756 -48.802 1.00 56.01 90 ASN G O 1
ATOM 4880 N N . ASP G 1 92 ? 8.913 -26.761 -49.647 1.00 51.35 91 ASP G N 1
ATOM 4881 C CA . ASP G 1 92 ? 9.798 -26.215 -48.625 1.00 50.74 91 ASP G CA 1
ATOM 4882 C C . ASP G 1 92 ? 10.593 -25.052 -49.216 1.00 43.08 91 ASP G C 1
ATOM 4883 O O . ASP G 1 92 ? 11.386 -25.261 -50.128 1.00 47.26 91 ASP G O 1
ATOM 4888 N N . ASP G 1 93 ? 10.375 -23.844 -48.704 1.00 44.52 92 ASP G N 1
ATOM 4889 C CA . ASP G 1 93 ? 11.001 -22.640 -49.257 1.00 50.36 92 ASP G CA 1
ATOM 4890 C C . ASP G 1 93 ? 12.513 -22.804 -49.451 1.00 49.87 92 ASP G C 1
ATOM 4891 O O . ASP G 1 93 ? 13.051 -22.519 -50.524 1.00 45.11 92 ASP G O 1
ATOM 4896 N N . GLU G 1 94 ? 13.189 -23.296 -48.420 1.00 45.95 93 GLU G N 1
ATOM 4897 C CA . GLU G 1 94 ? 14.647 -23.378 -48.454 1.00 42.14 93 GLU G CA 1
ATOM 4898 C C . GLU G 1 94 ? 15.154 -24.579 -49.260 1.00 40.91 93 GLU G C 1
ATOM 4899 O O . GLU G 1 94 ? 16.121 -24.460 -50.000 1.00 43.11 93 GLU G O 1
ATOM 4905 N N . LEU G 1 95 ? 14.501 -25.733 -49.155 1.00 42.04 94 LEU G N 1
ATOM 4906 C CA . LEU G 1 95 ? 14.937 -26.866 -49.961 1.00 44.31 94 LEU G CA 1
ATOM 4907 C C . LEU G 1 95 ? 14.653 -26.583 -51.439 1.00 48.50 94 LEU G C 1
ATOM 4908 O O . LEU G 1 95 ? 15.404 -27.018 -52.312 1.00 46.02 94 LEU G O 1
ATOM 4913 N N . ASN G 1 96 ? 13.586 -25.826 -51.704 1.00 48.14 95 ASN G N 1
ATOM 4914 C CA . ASN G 1 96 ? 13.265 -25.398 -53.065 1.00 48.78 95 ASN G CA 1
ATOM 4915 C C . ASN G 1 96 ? 14.391 -24.555 -53.657 1.00 44.51 95 ASN G C 1
ATOM 4916 O O . ASN G 1 96 ? 14.819 -24.786 -54.789 1.00 47.27 95 ASN G O 1
ATOM 4921 N N . LYS G 1 97 ? 14.866 -23.587 -52.880 1.00 42.98 96 LYS G N 1
ATOM 4922 C CA . LYS G 1 97 ? 16.004 -22.759 -53.276 1.00 48.97 96 LYS G CA 1
ATOM 4923 C C . LYS G 1 97 ? 17.244 -23.610 -53.538 1.00 54.48 96 LYS G C 1
ATOM 4924 O O . LYS G 1 97 ? 17.897 -23.478 -54.576 1.00 52.56 96 LYS G O 1
ATOM 4930 N N . LEU G 1 98 ? 17.550 -24.490 -52.588 1.00 46.74 97 LEU G N 1
ATOM 4931 C CA . LEU G 1 98 ? 18.745 -25.322 -52.648 1.00 48.13 97 LEU G CA 1
ATOM 4932 C C . LEU G 1 98 ? 18.762 -26.279 -53.840 1.00 55.53 97 LEU G C 1
ATOM 4933 O O . LEU G 1 98 ? 19.783 -26.399 -54.527 1.00 58.45 97 LEU G O 1
ATOM 4938 N N . LEU G 1 99 ? 17.637 -26.956 -54.078 1.00 55.41 98 LEU G N 1
ATOM 4939 C CA . LEU G 1 99 ? 17.585 -28.061 -55.041 1.00 63.94 98 LEU G CA 1
ATOM 4940 C C . LEU G 1 99 ? 16.626 -27.835 -56.214 1.00 68.83 98 LEU G C 1
ATOM 4941 O O . LEU G 1 99 ? 16.084 -26.748 -56.403 1.00 72.76 98 LEU G O 1
ATOM 4946 N N . MET H 2 1 ? 27.830 -44.418 -66.819 1.00 91.39 29 MET H N 1
ATOM 4947 C CA . MET H 2 1 ? 28.639 -45.553 -67.248 1.00 93.05 29 MET H CA 1
ATOM 4948 C C . MET H 2 1 ? 29.960 -45.612 -66.486 1.00 99.33 29 MET H C 1
ATOM 4949 O O . MET H 2 1 ? 30.627 -44.592 -66.302 1.00 100.46 29 MET H O 1
ATOM 4954 N N . LYS H 2 2 ? 30.328 -46.809 -66.038 1.00 105.17 30 LYS H N 1
ATOM 4955 C CA . LYS H 2 2 ? 31.618 -47.017 -65.391 1.00 107.32 30 LYS H CA 1
ATOM 4956 C C . LYS H 2 2 ? 32.738 -46.922 -66.417 1.00 99.93 30 LYS H C 1
ATOM 4957 O O . LYS H 2 2 ? 32.623 -47.441 -67.525 1.00 97.15 30 LYS H O 1
ATOM 4963 N N . LYS H 2 3 ? 33.816 -46.246 -66.038 1.00 97.86 31 LYS H N 1
ATOM 4964 C CA . LYS H 2 3 ? 34.967 -46.076 -66.908 1.00 97.96 31 LYS H CA 1
ATOM 4965 C C . LYS H 2 3 ? 36.204 -46.685 -66.255 1.00 98.72 31 LYS H C 1
ATOM 4966 O O . LYS H 2 3 ? 36.166 -47.061 -65.082 1.00 101.82 31 LYS H O 1
ATOM 4972 N N . ARG H 2 4 ? 37.294 -46.795 -67.009 1.00 95.31 32 ARG H N 1
ATOM 4973 C CA . ARG H 2 4 ? 38.566 -47.222 -66.434 1.00 94.66 32 ARG H CA 1
ATOM 4974 C C . ARG H 2 4 ? 39.064 -46.136 -65.487 1.00 107.65 32 ARG H C 1
ATOM 4975 O O . ARG H 2 4 ? 39.948 -45.346 -65.822 1.00 110.08 32 ARG H O 1
ATOM 4983 N N . SER H 2 5 ? 38.470 -46.116 -64.301 1.00 119.55 33 SER H N 1
ATOM 4984 C CA . SER H 2 5 ? 38.649 -45.055 -63.323 1.00 130.52 33 SER H CA 1
ATOM 4985 C C . SER H 2 5 ? 38.295 -45.689 -61.961 1.00 151.26 33 SER H C 1
ATOM 4986 O O . SER H 2 5 ? 37.695 -46.764 -61.984 1.00 153.91 33 SER H O 1
ATOM 4989 N N . LYS H 2 6 ? 38.591 -45.114 -60.780 1.00 166.75 34 LYS H N 1
ATOM 4990 C CA . LYS H 2 6 ? 38.787 -43.696 -60.413 1.00 172.88 34 LYS H CA 1
ATOM 4991 C C . LYS H 2 6 ? 37.471 -42.960 -60.650 1.00 173.30 34 LYS H C 1
ATOM 4992 O O . LYS H 2 6 ? 37.442 -41.745 -60.845 1.00 176.13 34 LYS H O 1
ATOM 4998 N N . ALA H 2 7 ? 36.382 -43.726 -60.622 1.00 168.98 35 ALA H N 1
ATOM 4999 C CA . ALA H 2 7 ? 35.043 -43.200 -60.850 1.00 162.52 35 ALA H CA 1
ATOM 5000 C C . ALA H 2 7 ? 34.026 -43.800 -59.886 1.00 158.69 35 ALA H C 1
ATOM 5001 O O . ALA H 2 7 ? 33.546 -43.115 -58.981 1.00 156.45 35 ALA H O 1
ATOM 5003 N N . ARG H 2 8 ? 33.718 -45.082 -60.083 1.00 158.70 36 ARG H N 1
ATOM 5004 C CA . ARG H 2 8 ? 32.582 -45.729 -59.427 1.00 158.72 36 ARG H CA 1
ATOM 5005 C C . ARG H 2 8 ? 31.352 -44.859 -59.689 1.00 158.11 36 ARG H C 1
ATOM 5006 O O . ARG H 2 8 ? 31.196 -44.326 -60.789 1.00 159.64 36 ARG H O 1
ATOM 5014 N N . LYS H 2 9 ? 30.490 -44.715 -58.687 1.00 154.22 37 LYS H N 1
ATOM 5015 C CA . LYS H 2 9 ? 29.393 -43.750 -58.726 1.00 148.42 37 LYS H CA 1
ATOM 5016 C C . LYS H 2 9 ? 28.749 -43.654 -57.350 1.00 139.95 37 LYS H C 1
ATOM 5017 O O . LYS H 2 9 ? 27.694 -44.232 -57.117 1.00 144.96 37 LYS H O 1
ATOM 5023 N N . GLU H 2 10 ? 29.417 -42.919 -56.465 1.00 127.21 38 GLU H N 1
ATOM 5024 C CA . GLU H 2 10 ? 28.995 -42.611 -55.095 1.00 108.42 38 GLU H CA 1
ATOM 5025 C C . GLU H 2 10 ? 27.514 -42.828 -54.749 1.00 88.63 38 GLU H C 1
ATOM 5026 O O . GLU H 2 10 ? 26.652 -42.071 -55.188 1.00 85.40 38 GLU H O 1
ATOM 5032 N N . THR H 2 11 ? 27.229 -43.869 -53.968 1.00 79.46 39 THR H N 1
ATOM 5033 C CA . THR H 2 11 ? 25.873 -44.121 -53.469 1.00 75.89 39 THR H CA 1
ATOM 5034 C C . THR H 2 11 ? 25.879 -44.162 -51.950 1.00 72.51 39 THR H C 1
ATOM 5035 O O . THR H 2 11 ? 26.835 -44.639 -51.337 1.00 79.47 39 THR H O 1
ATOM 5039 N N . TYR H 2 12 ? 24.806 -43.674 -51.344 1.00 66.59 40 TYR H N 1
ATOM 5040 C CA . TYR H 2 12 ? 24.712 -43.623 -49.891 1.00 64.45 40 TYR H CA 1
ATOM 5041 C C . TYR H 2 12 ? 23.498 -44.404 -49.415 1.00 69.05 40 TYR H C 1
ATOM 5042 O O . TYR H 2 12 ? 23.061 -44.255 -48.272 1.00 61.73 40 TYR H O 1
ATOM 5051 N N . SER H 2 13 ? 22.982 -45.249 -50.307 1.00 67.75 41 SER H N 1
ATOM 5052 C CA . SER H 2 13 ? 21.703 -45.937 -50.137 1.00 65.37 41 SER H CA 1
ATOM 5053 C C . SER H 2 13 ? 21.464 -46.535 -48.751 1.00 64.39 41 SER H C 1
ATOM 5054 O O . SER H 2 13 ? 20.417 -46.300 -48.146 1.00 62.79 41 SER H O 1
ATOM 5057 N N . SER H 2 14 ? 22.429 -47.308 -48.259 1.00 65.77 42 SER H N 1
ATOM 5058 C CA . SER H 2 14 ? 22.314 -47.950 -46.951 1.00 70.65 42 SER H CA 1
ATOM 5059 C C . SER H 2 14 ? 22.040 -46.942 -45.830 1.00 67.65 42 SER H C 1
ATOM 5060 O O . SER H 2 14 ? 21.156 -47.137 -44.993 1.00 64.63 42 SER H O 1
ATOM 5063 N N . TYR H 2 15 ? 22.801 -45.854 -45.830 1.00 62.75 43 TYR H N 1
ATOM 5064 C CA . TYR H 2 15 ? 22.693 -44.846 -44.782 1.00 60.26 43 TYR H CA 1
ATOM 5065 C C . TYR H 2 15 ? 21.423 -44.014 -44.926 1.00 55.48 43 TYR H C 1
ATOM 5066 O O . TYR H 2 15 ? 20.825 -43.598 -43.933 1.00 55.39 43 TYR H O 1
ATOM 5075 N N . ILE H 2 16 ? 21.019 -43.765 -46.167 1.00 52.99 44 ILE H N 1
ATOM 5076 C CA . ILE H 2 16 ? 19.755 -43.097 -46.438 1.00 52.28 44 ILE H CA 1
ATOM 5077 C C . ILE H 2 16 ? 18.577 -43.881 -45.849 1.00 55.85 44 ILE H C 1
ATOM 5078 O O . ILE H 2 16 ? 17.664 -43.296 -45.255 1.00 55.61 44 ILE H O 1
ATOM 5083 N N . TYR H 2 17 ? 18.605 -45.204 -45.999 1.00 58.12 45 TYR H N 1
ATOM 5084 C CA . TYR H 2 17 ? 17.598 -46.052 -45.366 1.00 65.67 45 TYR H CA 1
ATOM 5085 C C . TYR H 2 17 ? 17.693 -45.955 -43.847 1.00 60.85 45 TYR H C 1
ATOM 5086 O O . TYR H 2 17 ? 16.684 -45.793 -43.159 1.00 64.35 45 TYR H O 1
ATOM 5095 N N . LYS H 2 18 ? 18.916 -46.041 -43.337 1.00 59.00 46 LYS H N 1
ATOM 5096 C CA . LYS H 2 18 ? 19.168 -45.969 -41.903 1.00 66.27 46 LYS H CA 1
ATOM 5097 C C . LYS H 2 18 ? 18.643 -44.661 -41.306 1.00 64.22 46 LYS H C 1
ATOM 5098 O O . LYS H 2 18 ? 18.019 -44.656 -40.242 1.00 59.48 46 LYS H O 1
ATOM 5104 N N . VAL H 2 19 ? 18.892 -43.554 -41.998 1.00 65.67 47 VAL H N 1
ATOM 5105 C CA . VAL H 2 19 ? 18.416 -42.252 -41.540 1.00 63.19 47 VAL H CA 1
ATOM 5106 C C . VAL H 2 19 ? 16.894 -42.205 -41.592 1.00 58.98 47 VAL H C 1
ATOM 5107 O O . VAL H 2 19 ? 16.246 -41.754 -40.647 1.00 56.61 47 VAL H O 1
ATOM 5111 N N . LEU H 2 20 ? 16.329 -42.691 -42.693 1.00 62.76 48 LEU H N 1
ATOM 5112 C CA . LEU H 2 20 ? 14.879 -42.713 -42.864 1.00 70.89 48 LEU H CA 1
ATOM 5113 C C . LEU H 2 20 ? 14.169 -43.459 -41.737 1.00 70.18 48 LEU H C 1
ATOM 5114 O O . LEU H 2 20 ? 13.139 -43.004 -41.237 1.00 68.41 48 LEU H O 1
ATOM 5119 N N . LYS H 2 21 ? 14.727 -44.597 -41.338 1.00 78.93 49 LYS H N 1
ATOM 5120 C CA . LYS H 2 21 ? 14.121 -45.420 -40.295 1.00 84.55 49 LYS H CA 1
ATOM 5121 C C . LYS H 2 21 ? 13.977 -44.661 -38.974 1.00 82.17 49 LYS H C 1
ATOM 5122 O O . LYS H 2 21 ? 13.084 -44.951 -38.177 1.00 81.49 49 LYS H O 1
ATOM 5128 N N . GLN H 2 22 ? 14.845 -43.677 -38.753 1.00 84.45 50 GLN H N 1
ATOM 5129 C CA . GLN H 2 22 ? 14.804 -42.896 -37.519 1.00 85.80 50 GLN H CA 1
ATOM 5130 C C . GLN H 2 22 ? 13.513 -42.089 -37.374 1.00 79.96 50 GLN H C 1
ATOM 5131 O O . GLN H 2 22 ? 13.025 -41.891 -36.263 1.00 75.29 50 GLN H O 1
ATOM 5137 N N . THR H 2 23 ? 12.961 -41.630 -38.492 1.00 80.81 51 THR H N 1
ATOM 5138 C CA . THR H 2 23 ? 11.735 -40.836 -38.458 1.00 84.16 51 THR H CA 1
ATOM 5139 C C . THR H 2 23 ? 10.542 -41.643 -38.951 1.00 79.90 51 THR H C 1
ATOM 5140 O O . THR H 2 23 ? 9.460 -41.599 -38.364 1.00 75.04 51 THR H O 1
ATOM 5144 N N . HIS H 2 24 ? 10.745 -42.377 -40.038 1.00 75.89 52 HIS H N 1
ATOM 5145 C CA . HIS H 2 24 ? 9.685 -43.196 -40.602 1.00 76.76 52 HIS H CA 1
ATOM 5146 C C . HIS H 2 24 ? 10.113 -44.656 -40.730 1.00 84.95 52 HIS H C 1
ATOM 5147 O O . HIS H 2 24 ? 10.500 -45.097 -41.812 1.00 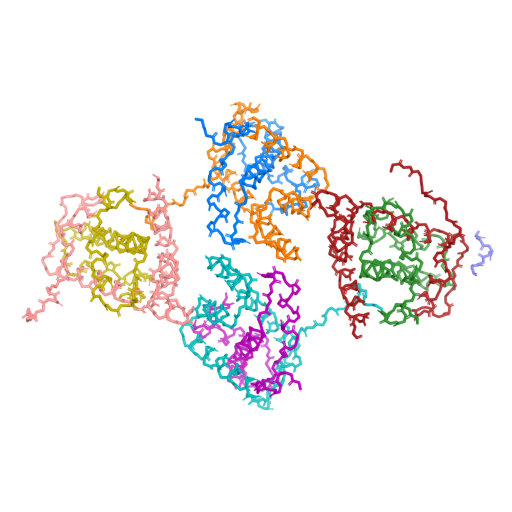85.30 52 HIS H O 1
ATOM 5154 N N . PRO H 2 25 ? 10.054 -45.414 -39.624 1.00 89.56 53 PRO H N 1
ATOM 5155 C CA . PRO H 2 25 ? 10.276 -46.853 -39.768 1.00 95.27 53 PRO H CA 1
ATOM 5156 C C . PRO H 2 25 ? 9.119 -47.474 -40.543 1.00 104.49 53 PRO H C 1
ATOM 5157 O O . PRO H 2 25 ? 8.020 -46.911 -40.535 1.00 103.90 53 PRO H O 1
ATOM 5161 N N . ASP H 2 26 ? 9.377 -48.590 -41.221 1.00 110.44 54 ASP H N 1
ATOM 5162 C CA . ASP H 2 26 ? 8.370 -49.285 -42.023 1.00 119.31 54 ASP H CA 1
ATOM 5163 C C . ASP H 2 26 ? 7.894 -48.444 -43.207 1.00 116.83 54 ASP H C 1
ATOM 5164 O O . ASP H 2 26 ? 6.837 -48.706 -43.782 1.00 116.28 54 ASP H O 1
ATOM 5169 N N . THR H 2 27 ? 8.678 -47.431 -43.565 1.00 111.72 55 THR H N 1
ATOM 5170 C CA . THR H 2 27 ? 8.436 -46.668 -44.783 1.00 103.81 55 THR H CA 1
ATOM 5171 C C . THR H 2 27 ? 9.543 -46.984 -45.779 1.00 92.24 55 THR H C 1
ATOM 5172 O O . THR H 2 27 ? 10.721 -46.978 -45.428 1.00 91.73 55 THR H O 1
ATOM 5176 N N . GLY H 2 28 ? 9.167 -47.274 -47.017 1.00 83.97 56 GLY H N 1
ATOM 5177 C CA . GLY H 2 28 ? 10.146 -47.666 -48.012 1.00 82.43 56 GLY H CA 1
ATOM 5178 C C . GLY H 2 28 ? 10.581 -46.524 -48.905 1.00 79.59 56 GLY H C 1
ATOM 5179 O O . GLY H 2 28 ? 10.028 -45.427 -48.847 1.00 73.96 56 GLY H O 1
ATOM 5180 N N . ILE H 2 29 ? 11.587 -46.784 -49.732 1.00 79.10 57 ILE H N 1
ATOM 5181 C CA . ILE H 2 29 ? 12.027 -45.812 -50.719 1.00 82.21 57 ILE H CA 1
ATOM 5182 C C . ILE H 2 29 ? 12.057 -46.460 -52.094 1.00 83.07 57 ILE H C 1
ATOM 5183 O O . ILE H 2 29 ? 12.657 -47.518 -52.275 1.00 78.16 57 ILE H O 1
ATOM 5188 N N . SER H 2 30 ? 11.389 -45.828 -53.054 1.00 90.12 58 SER H N 1
ATOM 5189 C CA . SER H 2 30 ? 11.463 -46.256 -54.444 1.00 95.86 58 SER H CA 1
ATOM 5190 C C . SER H 2 30 ? 12.909 -46.234 -54.924 1.00 105.10 58 SER H C 1
ATOM 5191 O O . SER H 2 30 ? 13.699 -45.386 -54.507 1.00 109.66 58 SER H O 1
ATOM 5194 N N . GLN H 2 31 ? 13.252 -47.178 -55.792 1.00 107.75 59 GLN H N 1
ATOM 5195 C CA . GLN H 2 31 ? 14.591 -47.246 -56.362 1.00 105.02 59 GLN H CA 1
ATOM 5196 C C . GLN H 2 31 ? 14.854 -46.011 -57.222 1.00 94.97 59 GLN H C 1
ATOM 5197 O O . GLN H 2 31 ? 15.992 -45.554 -57.344 1.00 85.67 59 GLN H O 1
ATOM 5203 N N . LYS H 2 32 ? 13.787 -45.476 -57.809 1.00 91.83 60 LYS H N 1
ATOM 5204 C CA . LYS H 2 32 ? 13.858 -44.232 -58.564 1.00 88.52 60 LYS H CA 1
ATOM 5205 C C . LYS H 2 32 ? 14.062 -43.058 -57.610 1.00 85.26 60 LYS H C 1
ATOM 5206 O O . LYS H 2 32 ? 14.655 -42.044 -57.971 1.00 76.49 60 LYS H O 1
ATOM 5212 N N . SER H 2 33 ? 13.558 -43.207 -56.388 1.00 81.71 61 SER H N 1
ATOM 5213 C CA . SER H 2 33 ? 13.734 -42.192 -55.359 1.00 77.56 61 SER H CA 1
ATOM 5214 C C . SER H 2 33 ? 15.133 -42.269 -54.764 1.00 78.53 61 SER H C 1
ATOM 5215 O O . SER H 2 33 ? 15.771 -41.241 -54.530 1.00 75.12 61 SER H O 1
ATOM 5218 N N . MET H 2 34 ? 15.605 -43.488 -54.519 1.00 71.60 62 MET H N 1
ATOM 5219 C CA . MET H 2 34 ? 16.945 -43.682 -53.984 1.00 74.71 62 MET H CA 1
ATOM 5220 C C . MET H 2 34 ? 17.982 -43.094 -54.937 1.00 76.05 62 MET H C 1
ATOM 5221 O O . MET H 2 34 ? 18.982 -42.522 -54.506 1.00 69.70 62 MET H O 1
ATOM 5226 N N . SER H 2 35 ? 17.728 -43.226 -56.235 1.00 75.92 63 SER H N 1
ATOM 5227 C CA . SER H 2 35 ? 18.591 -42.623 -57.241 1.00 74.98 63 SER H CA 1
ATOM 5228 C C . SER H 2 35 ? 18.538 -41.098 -57.168 1.00 70.83 63 SER H C 1
ATOM 5229 O O . SER H 2 35 ? 19.567 -40.433 -57.275 1.00 67.51 63 SER H O 1
ATOM 5232 N N . ILE H 2 36 ? 17.340 -40.547 -56.996 1.00 64.32 64 ILE H N 1
ATOM 5233 C CA . ILE H 2 36 ? 17.197 -39.104 -56.850 1.00 67.47 64 ILE H CA 1
ATOM 5234 C C . ILE H 2 36 ? 17.947 -38.623 -55.611 1.00 66.40 64 ILE H C 1
ATOM 5235 O O . ILE H 2 36 ? 18.707 -37.656 -55.674 1.00 61.47 64 ILE H O 1
ATOM 5240 N N . LEU H 2 37 ? 17.736 -39.314 -54.494 1.00 59.21 65 LEU H N 1
ATOM 5241 C CA . LEU H 2 37 ? 18.335 -38.923 -53.223 1.00 61.44 65 LEU H CA 1
ATOM 5242 C C . LEU H 2 37 ? 19.856 -38.955 -53.301 1.00 60.38 65 LEU H C 1
ATOM 5243 O O . LEU H 2 37 ? 20.532 -38.037 -52.834 1.00 57.21 65 LEU H O 1
ATOM 5248 N N . ASN H 2 38 ? 20.386 -40.012 -53.908 1.00 55.94 66 ASN H N 1
ATOM 5249 C CA . ASN H 2 38 ? 21.824 -40.144 -54.092 1.00 61.22 66 ASN H CA 1
ATOM 5250 C C . ASN H 2 38 ? 22.372 -39.028 -54.972 1.00 58.61 66 ASN H C 1
ATOM 5251 O O . ASN H 2 38 ? 23.469 -38.526 -54.736 1.00 59.42 66 ASN H O 1
ATOM 5256 N N . SER H 2 39 ? 21.599 -38.632 -55.979 1.00 56.84 67 SER H N 1
ATOM 5257 C CA . SER H 2 39 ? 22.010 -37.534 -56.846 1.00 59.07 67 SER H CA 1
ATOM 5258 C C . SER H 2 39 ? 22.029 -36.218 -56.065 1.00 54.19 67 SER H C 1
ATOM 5259 O O . SER H 2 39 ? 22.859 -35.343 -56.324 1.00 53.67 67 SER H O 1
ATOM 5262 N N . PHE H 2 40 ? 21.114 -36.088 -55.111 1.00 47.08 68 PHE H N 1
ATOM 5263 C CA . PHE H 2 40 ? 21.079 -34.911 -54.235 1.00 48.15 68 PHE H CA 1
ATOM 5264 C C . PHE H 2 40 ? 22.324 -34.794 -53.367 1.00 50.86 68 PHE H C 1
ATOM 5265 O O . PHE H 2 40 ? 22.976 -33.747 -53.331 1.00 52.98 68 PHE H O 1
ATOM 5273 N N . VAL H 2 41 ? 22.627 -35.869 -52.647 1.00 49.08 69 VAL H N 1
ATOM 5274 C CA . VAL H 2 41 ? 23.773 -35.893 -51.743 1.00 54.08 69 VAL H CA 1
ATOM 5275 C C . VAL H 2 41 ? 25.055 -35.607 -52.515 1.00 56.12 69 VAL H C 1
ATOM 5276 O O . VAL H 2 41 ? 25.897 -34.821 -52.078 1.00 52.88 69 VAL H O 1
ATOM 5280 N N . ASN H 2 42 ? 25.191 -36.242 -53.676 1.00 54.75 70 ASN H N 1
ATOM 5281 C CA . ASN H 2 42 ? 26.354 -36.027 -54.526 1.00 55.51 70 ASN H CA 1
ATOM 5282 C C . ASN H 2 42 ? 26.447 -34.583 -55.024 1.00 57.42 70 ASN H C 1
ATOM 5283 O O . ASN H 2 42 ? 27.524 -33.988 -55.000 1.00 58.24 70 ASN H O 1
ATOM 5288 N N . ASP H 2 43 ? 25.321 -34.020 -55.455 1.00 54.41 71 ASP H N 1
ATOM 5289 C CA . ASP H 2 43 ? 25.284 -32.632 -55.914 1.00 60.60 71 ASP H CA 1
ATOM 5290 C C . ASP H 2 43 ? 25.684 -31.662 -54.811 1.00 55.82 71 ASP H C 1
ATOM 5291 O O . ASP H 2 43 ? 26.468 -30.743 -55.041 1.00 52.36 71 ASP H O 1
ATOM 5296 N N . ILE H 2 44 ? 25.142 -31.863 -53.615 1.00 51.36 72 ILE H N 1
ATOM 5297 C CA . ILE H 2 44 ? 25.462 -30.972 -52.506 1.00 45.11 72 ILE H CA 1
ATOM 5298 C C . ILE H 2 44 ? 26.927 -31.150 -52.127 1.00 47.23 72 ILE H C 1
ATOM 5299 O O . ILE H 2 44 ? 27.614 -30.171 -51.837 1.00 46.93 72 ILE H O 1
ATOM 5304 N N . PHE H 2 45 ? 27.408 -32.394 -52.159 1.00 48.47 73 PHE H N 1
ATOM 5305 C CA . PHE H 2 45 ? 28.814 -32.677 -51.861 1.00 50.31 73 PHE H CA 1
ATOM 5306 C C . PHE H 2 45 ? 29.717 -31.853 -52.761 1.00 45.83 73 PHE H C 1
ATOM 5307 O O . PHE H 2 45 ? 30.646 -31.189 -52.299 1.00 41.26 73 PHE H O 1
ATOM 5315 N N . GLU H 2 46 ? 29.442 -31.925 -54.058 1.00 49.41 74 GLU H N 1
ATOM 5316 C CA . GLU H 2 46 ? 30.285 -31.297 -55.064 1.00 52.93 74 GLU H CA 1
ATOM 5317 C C . GLU H 2 46 ? 30.267 -29.784 -54.921 1.00 46.01 74 GLU H C 1
ATOM 5318 O O . GLU H 2 46 ? 31.315 -29.139 -54.927 1.00 50.54 74 GLU H O 1
ATOM 5324 N N . ARG H 2 47 ? 29.078 -29.219 -54.771 1.00 43.00 75 ARG H N 1
ATOM 5325 C CA . ARG H 2 47 ? 28.967 -27.772 -54.641 1.00 44.08 75 ARG H CA 1
ATOM 5326 C C . ARG H 2 47 ? 29.722 -27.241 -53.416 1.00 46.01 75 ARG H C 1
ATOM 5327 O O . ARG H 2 47 ? 30.368 -26.194 -53.485 1.00 46.17 75 ARG H O 1
ATOM 5335 N N . ILE H 2 48 ? 29.651 -27.969 -52.309 1.00 43.85 76 ILE H N 1
ATOM 5336 C CA . ILE H 2 48 ? 30.304 -27.542 -51.081 1.00 42.51 76 ILE H CA 1
ATOM 5337 C C . ILE H 2 48 ? 31.809 -27.720 -51.198 1.00 45.03 76 ILE H C 1
ATOM 5338 O O . ILE H 2 48 ? 32.575 -26.816 -50.870 1.00 45.50 76 ILE H O 1
ATOM 5343 N N . ALA H 2 49 ? 32.226 -28.891 -51.680 1.00 45.62 77 ALA H N 1
ATOM 5344 C CA . ALA H 2 49 ? 33.640 -29.176 -51.853 1.00 41.55 77 ALA H CA 1
ATOM 5345 C C . ALA H 2 49 ? 34.276 -28.184 -52.819 1.00 43.97 77 ALA H C 1
ATOM 5346 O O . ALA H 2 49 ? 35.382 -27.703 -52.591 1.00 45.85 77 ALA H O 1
ATOM 5348 N N . THR H 2 50 ? 33.566 -27.864 -53.893 1.00 44.90 78 THR H N 1
ATOM 5349 C CA . THR H 2 50 ? 34.085 -26.942 -54.897 1.00 44.98 78 THR H CA 1
ATOM 5350 C C . THR H 2 50 ? 34.222 -25.534 -54.317 1.00 49.05 78 THR H C 1
ATOM 5351 O O . THR H 2 50 ? 35.213 -24.837 -54.543 1.00 51.79 78 THR H O 1
ATOM 5355 N N . GLU H 2 51 ? 33.224 -25.118 -53.553 1.00 48.80 79 GLU H N 1
ATOM 5356 C CA . GLU H 2 51 ? 33.280 -23.808 -52.926 1.00 39.63 79 GLU H CA 1
ATOM 5357 C C . GLU H 2 51 ? 34.418 -23.784 -51.908 1.00 43.28 79 GLU H C 1
ATOM 5358 O O . GLU H 2 51 ? 35.180 -22.803 -51.816 1.00 41.25 79 GLU H O 1
ATOM 5364 N N . ALA H 2 52 ? 34.544 -24.870 -51.154 1.00 45.92 80 ALA H N 1
ATOM 5365 C CA . ALA H 2 52 ? 35.593 -24.961 -50.143 1.00 41.81 80 ALA H CA 1
ATOM 5366 C C . ALA H 2 52 ? 36.964 -24.885 -50.800 1.00 44.66 80 ALA H C 1
ATOM 5367 O O . ALA H 2 52 ? 37.864 -24.229 -50.289 1.00 45.56 80 ALA H O 1
ATOM 5369 N N . SER H 2 53 ? 37.106 -25.546 -51.944 1.00 48.80 81 SER H N 1
ATOM 5370 C CA . SER H 2 53 ? 38.350 -25.507 -52.715 1.00 47.80 81 SER H CA 1
ATOM 5371 C C . SER H 2 53 ? 38.704 -24.080 -53.122 1.00 49.60 81 SER H C 1
ATOM 5372 O O . SER H 2 53 ? 39.852 -23.638 -53.000 1.00 44.59 81 SER H O 1
ATOM 5375 N N . LYS H 2 54 ? 37.706 -23.355 -53.606 1.00 47.19 82 LYS H N 1
ATOM 5376 C CA . LYS H 2 54 ? 37.924 -21.988 -54.049 1.00 47.44 82 LYS H CA 1
ATOM 5377 C C . LYS H 2 54 ? 38.290 -21.078 -52.881 1.00 48.76 82 LYS H C 1
ATOM 5378 O O . LYS H 2 54 ? 39.137 -20.195 -53.025 1.00 49.79 82 LYS H O 1
ATOM 5384 N N . LEU H 2 55 ? 37.666 -21.297 -51.725 1.00 43.73 83 LEU H N 1
ATOM 5385 C CA . LEU H 2 55 ? 37.989 -20.520 -50.528 1.00 40.36 83 LEU H CA 1
ATOM 5386 C C . LEU H 2 55 ? 39.418 -20.750 -50.068 1.00 42.54 83 LEU H C 1
ATOM 5387 O O . LEU H 2 55 ? 40.119 -19.803 -49.712 1.00 46.69 83 LEU H O 1
ATOM 5392 N N . ALA H 2 56 ? 39.821 -22.018 -50.043 1.00 42.15 84 ALA H N 1
ATOM 5393 C CA . ALA H 2 56 ? 41.174 -22.386 -49.643 1.00 43.45 84 ALA H CA 1
ATOM 5394 C C . ALA H 2 56 ? 42.183 -21.714 -50.563 1.00 48.22 84 ALA H C 1
ATOM 5395 O O . ALA H 2 56 ? 43.149 -21.107 -50.097 1.00 53.45 84 ALA H O 1
ATOM 5397 N N . ALA H 2 57 ? 41.939 -21.808 -51.868 1.00 48.90 85 ALA H N 1
ATOM 5398 C CA . ALA H 2 57 ? 42.841 -21.230 -52.859 1.00 48.01 85 ALA H CA 1
ATOM 5399 C C . ALA H 2 57 ? 42.912 -19.719 -52.714 1.00 49.73 85 ALA H C 1
ATOM 5400 O O . ALA H 2 57 ? 43.998 -19.135 -52.689 1.00 48.55 85 ALA H O 1
ATOM 5402 N N . TYR H 2 58 ? 41.743 -19.094 -52.609 1.00 44.61 86 TYR H N 1
ATOM 5403 C CA . TYR H 2 58 ? 41.653 -17.646 -52.450 1.00 45.76 86 TYR H CA 1
ATOM 5404 C C . TYR H 2 58 ? 42.449 -17.152 -51.243 1.00 48.71 86 TYR H C 1
ATOM 5405 O O . TYR H 2 58 ? 43.076 -16.096 -51.289 1.00 48.58 86 TYR H O 1
ATOM 5414 N N . ASN H 2 59 ? 42.431 -17.927 -50.165 1.00 43.58 87 ASN H N 1
ATOM 5415 C CA . ASN H 2 59 ? 43.139 -17.548 -48.949 1.00 44.77 87 ASN H CA 1
ATOM 5416 C C . ASN H 2 59 ? 44.540 -18.164 -48.890 1.00 57.05 87 ASN H C 1
ATOM 5417 O O . ASN H 2 59 ? 45.149 -18.245 -47.822 1.00 57.11 87 ASN H O 1
ATOM 5422 N N . LYS H 2 60 ? 45.034 -18.599 -50.047 1.00 55.24 88 LYS H N 1
ATOM 5423 C CA . LYS H 2 60 ? 46.391 -19.131 -50.179 1.00 62.32 88 LYS H CA 1
ATOM 5424 C C . LYS H 2 60 ? 46.671 -20.274 -49.203 1.00 63.68 88 LYS H C 1
ATOM 5425 O O . LYS H 2 60 ? 47.737 -20.327 -48.585 1.00 67.59 88 LYS H O 1
ATOM 5431 N N . LYS H 2 61 ? 45.710 -21.179 -49.060 1.00 60.07 89 LYS H N 1
ATOM 5432 C CA . LYS H 2 61 ? 45.865 -22.323 -48.170 1.00 61.40 89 LYS H CA 1
ATOM 5433 C C . LYS H 2 61 ? 45.886 -23.628 -48.959 1.00 58.91 89 LYS H C 1
ATOM 5434 O O . LYS H 2 61 ? 45.080 -23.830 -49.869 1.00 58.32 89 LYS H O 1
ATOM 5440 N N . SER H 2 62 ? 46.814 -24.511 -48.605 1.00 56.80 90 SER H N 1
ATOM 5441 C CA . SER H 2 62 ? 46.956 -25.787 -49.293 1.00 55.97 90 SER H CA 1
ATOM 5442 C C . SER H 2 62 ? 46.117 -26.877 -48.632 1.00 55.97 90 SER H C 1
ATOM 5443 O O . SER H 2 62 ? 46.084 -28.017 -49.096 1.00 57.66 90 SER H O 1
ATOM 5446 N N . THR H 2 63 ? 45.439 -26.522 -47.545 1.00 53.70 91 THR H N 1
ATOM 5447 C CA . THR H 2 63 ? 44.600 -27.475 -46.834 1.00 52.41 91 THR H CA 1
ATOM 5448 C C . THR H 2 63 ? 43.141 -27.017 -46.783 1.00 47.27 91 THR H C 1
ATOM 5449 O O . THR H 2 63 ? 42.858 -25.868 -46.455 1.00 48.19 91 THR H O 1
ATOM 5453 N N . ILE H 2 64 ? 42.228 -27.916 -47.138 1.00 50.08 92 ILE H N 1
ATOM 5454 C CA . ILE H 2 64 ? 40.814 -27.721 -46.847 1.00 50.73 92 ILE H CA 1
ATOM 5455 C C . ILE H 2 64 ? 40.531 -28.280 -45.458 1.00 50.65 92 ILE H C 1
ATOM 5456 O O . ILE H 2 64 ? 40.661 -29.482 -45.222 1.00 51.85 92 ILE H O 1
ATOM 5461 N N . SER H 2 65 ? 40.170 -27.387 -44.541 1.00 47.71 93 SER H N 1
ATOM 5462 C CA . SER H 2 65 ? 39.881 -27.753 -43.163 1.00 49.60 93 SER H CA 1
ATOM 5463 C C . SER H 2 65 ? 38.385 -27.632 -42.915 1.00 43.55 93 SER H C 1
ATOM 5464 O O . SER H 2 65 ? 37.634 -27.274 -43.821 1.00 44.27 93 SER H O 1
ATOM 5467 N N . ALA H 2 66 ? 37.950 -27.934 -41.697 1.00 42.50 94 ALA H N 1
ATOM 5468 C CA . ALA H 2 66 ? 36.544 -27.761 -41.347 1.00 45.03 94 ALA H CA 1
ATOM 5469 C C . ALA H 2 66 ? 36.125 -26.302 -41.512 1.00 41.83 94 ALA H C 1
ATOM 5470 O O . ALA H 2 66 ? 34.945 -26.006 -41.717 1.00 43.88 94 ALA H O 1
ATOM 5472 N N . ARG H 2 67 ? 37.088 -25.387 -41.416 1.00 37.91 95 ARG H N 1
ATOM 5473 C CA . ARG H 2 67 ? 36.755 -23.957 -41.462 1.00 39.16 95 ARG H CA 1
ATOM 5474 C C . ARG H 2 67 ? 36.296 -23.550 -42.855 1.00 43.39 95 ARG H C 1
ATOM 5475 O O . ARG H 2 67 ? 35.363 -22.755 -43.006 1.00 37.01 95 ARG H O 1
ATOM 5483 N N . GLU H 2 68 ? 36.943 -24.109 -43.874 1.00 42.22 96 GLU H N 1
ATOM 5484 C CA . GLU H 2 68 ? 36.524 -23.868 -45.249 1.00 45.67 96 GLU H CA 1
ATOM 5485 C C . GLU H 2 68 ? 35.193 -24.551 -45.529 1.00 42.67 96 GLU H C 1
ATOM 5486 O O . GLU H 2 68 ? 34.354 -24.019 -46.262 1.00 42.36 96 GLU H O 1
ATOM 5492 N N . ILE H 2 69 ? 35.004 -25.736 -44.962 1.00 40.14 97 ILE H N 1
ATOM 5493 C CA . ILE H 2 69 ? 33.731 -26.429 -45.124 1.00 35.80 97 ILE H CA 1
ATOM 5494 C C . ILE H 2 69 ? 32.588 -25.571 -44.534 1.00 39.18 97 ILE H C 1
ATOM 5495 O O . ILE H 2 69 ? 31.576 -25.345 -45.180 1.00 36.38 97 ILE H O 1
ATOM 5500 N N . GLN H 2 70 ? 32.762 -25.083 -43.312 1.00 37.61 98 GLN H N 1
ATOM 5501 C CA . GLN H 2 70 ? 31.727 -24.249 -42.691 1.00 34.97 98 GLN H CA 1
ATOM 5502 C C . GLN H 2 70 ? 31.382 -23.022 -43.518 1.00 38.39 98 GLN H C 1
ATOM 5503 O O . GLN H 2 70 ? 30.208 -22.719 -43.747 1.00 35.88 98 GLN H O 1
ATOM 5509 N N . THR H 2 71 ? 32.400 -22.300 -43.964 1.00 34.85 99 THR H N 1
ATOM 5510 C CA . THR H 2 71 ? 32.130 -21.085 -44.721 1.00 34.76 99 THR H CA 1
ATOM 5511 C C . THR H 2 71 ? 31.493 -21.426 -46.070 1.00 36.63 99 THR H C 1
ATOM 5512 O O . THR H 2 71 ? 30.589 -20.726 -46.517 1.00 35.99 99 THR H O 1
ATOM 5516 N N . ALA H 2 72 ? 31.938 -22.514 -46.705 1.00 36.05 100 ALA H N 1
ATOM 5517 C CA . ALA H 2 72 ? 31.299 -22.948 -47.951 1.00 36.78 100 ALA H CA 1
ATOM 5518 C C . ALA H 2 72 ? 29.826 -23.296 -47.733 1.00 38.81 100 ALA H C 1
ATOM 5519 O O . ALA H 2 72 ? 28.963 -22.917 -48.530 1.00 37.34 100 ALA H O 1
ATOM 5521 N N . VAL H 2 73 ? 29.545 -24.030 -46.659 1.00 32.58 101 VAL H N 1
ATOM 5522 C CA . VAL H 2 73 ? 28.173 -24.342 -46.273 1.00 34.68 101 VAL H CA 1
ATOM 5523 C C . VAL H 2 73 ? 27.338 -23.069 -46.139 1.00 39.47 101 VAL H C 1
ATOM 5524 O O . VAL H 2 73 ? 26.236 -22.983 -46.665 1.00 36.20 101 VAL H O 1
ATOM 5528 N N . ARG H 2 74 ? 27.874 -22.067 -45.450 1.00 33.98 102 ARG H N 1
ATOM 5529 C CA . ARG H 2 74 ? 27.144 -20.819 -45.263 1.00 35.94 102 ARG H CA 1
ATOM 5530 C C . ARG H 2 74 ? 26.950 -20.078 -46.581 1.00 36.59 102 ARG H C 1
ATOM 5531 O O . ARG H 2 74 ? 25.995 -19.321 -46.748 1.00 37.83 102 ARG H O 1
ATOM 5539 N N . LEU H 2 75 ? 27.853 -20.298 -47.529 1.00 36.19 103 LEU H N 1
ATOM 5540 C CA . LEU H 2 75 ? 27.721 -19.655 -48.835 1.00 38.23 103 LEU H CA 1
ATOM 5541 C C . LEU H 2 75 ? 26.700 -20.358 -49.732 1.00 42.95 103 LEU H C 1
ATOM 5542 O O . LEU H 2 75 ? 26.065 -19.726 -50.571 1.00 48.26 103 LEU H O 1
ATOM 5547 N N . ILE H 2 76 ? 26.538 -21.663 -49.541 1.00 40.55 104 ILE H N 1
ATOM 5548 C CA . ILE H 2 76 ? 25.717 -22.479 -50.439 1.00 39.46 104 ILE H CA 1
ATOM 5549 C C . ILE H 2 76 ? 24.295 -22.722 -49.925 1.00 47.81 104 ILE H C 1
ATOM 5550 O O . ILE H 2 76 ? 23.341 -22.708 -50.704 1.00 48.99 104 ILE H O 1
ATOM 5555 N N . LEU H 2 77 ? 24.143 -22.953 -48.624 1.00 38.01 105 LEU H N 1
ATOM 5556 C CA . LEU H 2 77 ? 22.815 -23.260 -48.090 1.00 37.63 105 LEU H CA 1
ATOM 5557 C C . LEU H 2 77 ? 22.058 -21.987 -47.732 1.00 42.10 105 LEU H C 1
ATOM 5558 O O . LEU H 2 77 ? 22.644 -21.019 -47.255 1.00 36.39 105 LEU H O 1
ATOM 5563 N N . PRO H 2 78 ? 20.737 -21.982 -47.947 1.00 41.92 106 PRO H N 1
ATOM 5564 C CA . PRO H 2 78 ? 19.956 -20.805 -47.559 1.00 43.64 106 PRO H CA 1
ATOM 5565 C C . PRO H 2 78 ? 19.462 -20.869 -46.116 1.00 44.61 106 PRO H C 1
ATOM 5566 O O . PRO H 2 78 ? 19.300 -21.962 -45.571 1.00 49.48 106 PRO H O 1
ATOM 5570 N N . GLY H 2 79 ? 19.263 -19.700 -45.508 1.00 44.57 107 GLY H N 1
ATOM 5571 C CA . GLY H 2 79 ? 18.532 -19.553 -44.254 1.00 44.12 107 GLY H CA 1
ATOM 5572 C C . GLY H 2 79 ? 18.755 -20.536 -43.118 1.00 43.56 107 GLY H C 1
ATOM 5573 O O . GLY H 2 79 ? 19.884 -20.743 -42.664 1.00 44.11 107 GLY H O 1
ATOM 5574 N N . GLU H 2 80 ? 17.660 -21.126 -42.649 1.00 40.57 108 GLU H N 1
ATOM 5575 C CA . GLU H 2 80 ? 17.692 -22.026 -41.503 1.00 41.60 108 GLU H CA 1
ATOM 5576 C C . GLU H 2 80 ? 18.391 -23.340 -41.817 1.00 40.36 108 GLU H C 1
ATOM 5577 O O . GLU H 2 80 ? 18.941 -23.978 -40.915 1.00 40.48 108 GLU H O 1
ATOM 5583 N N . LEU H 2 81 ? 18.346 -23.765 -43.080 1.00 34.29 109 LEU H N 1
ATOM 5584 C CA . LEU H 2 81 ? 19.143 -24.927 -43.485 1.00 38.49 109 LEU H CA 1
ATOM 5585 C C . LEU H 2 81 ? 20.609 -24.703 -43.155 1.00 37.60 109 LEU H C 1
ATOM 5586 O O . LEU H 2 81 ? 21.277 -25.586 -42.605 1.00 39.04 109 LEU H O 1
ATOM 5591 N N . ALA H 2 82 ? 21.121 -23.528 -43.517 1.00 36.67 110 ALA H N 1
ATOM 5592 C CA . ALA H 2 82 ? 22.535 -23.246 -43.301 1.00 34.39 110 ALA H CA 1
ATOM 5593 C C . ALA H 2 82 ? 22.864 -23.229 -41.803 1.00 39.15 110 ALA H C 1
ATOM 5594 O O . ALA H 2 82 ? 23.881 -23.787 -41.374 1.00 37.05 110 ALA H O 1
ATOM 5596 N N . LYS H 2 83 ? 21.993 -22.605 -41.013 1.00 35.19 111 LYS H N 1
ATOM 5597 C CA . LYS H 2 83 ? 22.198 -22.506 -39.564 1.00 40.20 111 LYS H CA 1
ATOM 5598 C C . LYS H 2 83 ? 22.201 -23.884 -38.909 1.00 36.72 111 LYS H C 1
ATOM 5599 O O . LYS H 2 83 ? 23.063 -24.180 -38.083 1.00 36.61 111 LYS H O 1
ATOM 5605 N N . HIS H 2 84 ? 21.238 -24.726 -39.279 1.00 35.74 112 HIS H N 1
ATOM 5606 C CA . HIS H 2 84 ? 21.177 -26.071 -38.718 1.00 35.40 112 HIS H CA 1
ATOM 5607 C C . HIS H 2 84 ? 22.343 -26.948 -39.203 1.00 37.65 112 HIS H C 1
ATOM 5608 O O . HIS H 2 84 ? 22.884 -27.751 -38.442 1.00 37.69 112 HIS H O 1
ATOM 5615 N N . ALA H 2 85 ? 22.739 -26.791 -40.465 1.00 35.95 113 ALA H N 1
ATOM 5616 C CA . ALA H 2 85 ? 23.848 -27.572 -40.992 1.00 37.14 113 ALA H CA 1
ATOM 5617 C C . ALA H 2 85 ? 25.147 -27.196 -40.300 1.00 37.05 113 ALA H C 1
ATOM 5618 O O . ALA H 2 85 ? 25.944 -28.069 -39.928 1.00 37.19 113 ALA H O 1
ATOM 5620 N N . VAL H 2 86 ? 25.363 -25.895 -40.127 1.00 34.44 114 VAL H N 1
ATOM 5621 C CA . VAL H 2 86 ? 26.544 -25.415 -39.429 1.00 32.90 114 VAL H CA 1
ATOM 5622 C C . VAL H 2 86 ? 26.539 -25.969 -38.009 1.00 34.05 114 VAL H C 1
ATOM 5623 O O . VAL H 2 86 ? 27.572 -26.398 -37.495 1.00 35.93 114 VAL H O 1
ATOM 5627 N N . SER H 2 87 ? 25.364 -25.967 -37.383 1.00 38.31 115 SER H N 1
ATOM 5628 C CA . SER H 2 87 ? 25.242 -26.494 -36.029 1.00 41.00 115 SER H CA 1
ATOM 5629 C C . SER H 2 87 ? 25.631 -27.980 -35.977 1.00 46.65 115 SER H C 1
ATOM 5630 O O . SER H 2 87 ? 26.349 -28.412 -35.062 1.00 39.01 115 SER H O 1
ATOM 5633 N N . GLU H 2 88 ? 25.188 -28.750 -36.970 1.00 38.68 116 GLU H N 1
ATOM 5634 C CA . GLU H 2 88 ? 25.504 -30.184 -36.993 1.00 37.81 116 GLU H CA 1
ATOM 5635 C C . GLU H 2 88 ? 26.970 -30.464 -37.295 1.00 38.06 116 GLU H C 1
ATOM 5636 O O . GLU H 2 88 ? 27.571 -31.353 -36.682 1.00 40.41 116 GLU H O 1
ATOM 5642 N N . GLY H 2 89 ? 27.547 -29.716 -38.234 1.00 37.16 117 GLY H N 1
ATOM 5643 C CA . GLY H 2 89 ? 28.947 -29.873 -38.587 1.00 39.45 117 GLY H CA 1
ATOM 5644 C C . GLY H 2 89 ? 29.871 -29.546 -37.431 1.00 44.46 117 GLY H C 1
ATOM 5645 O O . GLY H 2 89 ? 30.855 -30.246 -37.185 1.00 43.21 117 GLY H O 1
ATOM 5646 N N . THR H 2 90 ? 29.542 -28.478 -36.714 1.00 39.17 118 THR H N 1
ATOM 5647 C CA . THR H 2 90 ? 30.361 -28.022 -35.599 1.00 41.62 118 THR H CA 1
ATOM 5648 C C . THR H 2 90 ? 30.287 -29.022 -34.454 1.00 42.54 118 THR H C 1
ATOM 5649 O O . THR H 2 90 ? 31.305 -29.377 -33.856 1.00 48.37 118 THR H O 1
ATOM 5653 N N . ARG H 2 91 ? 29.080 -29.500 -34.175 1.00 43.32 119 ARG H N 1
ATOM 5654 C CA . ARG H 2 91 ? 28.868 -30.479 -33.115 1.00 46.30 119 ARG H CA 1
ATOM 5655 C C . ARG H 2 91 ? 29.579 -31.801 -33.408 1.00 48.20 119 ARG H C 1
ATOM 5656 O O . ARG H 2 91 ? 30.193 -32.390 -32.513 1.00 45.37 119 ARG H O 1
ATOM 5664 N N . ALA H 2 92 ? 29.507 -32.256 -34.659 1.00 46.03 120 ALA H N 1
ATOM 5665 C CA . ALA H 2 92 ? 30.163 -33.502 -35.053 1.00 46.05 120 ALA H CA 1
ATOM 5666 C C . ALA H 2 92 ? 31.678 -33.401 -34.909 1.00 49.01 120 ALA H C 1
ATOM 5667 O O . ALA H 2 92 ? 32.317 -34.315 -34.383 1.00 53.40 120 ALA H O 1
ATOM 5669 N N . VAL H 2 93 ? 32.249 -32.296 -35.384 1.00 47.78 121 VAL H N 1
ATOM 5670 C CA . VAL H 2 93 ? 33.692 -32.079 -35.280 1.00 56.68 121 VAL H CA 1
ATOM 5671 C C . VAL H 2 93 ? 34.120 -31.984 -33.811 1.00 56.50 121 VAL H C 1
ATOM 5672 O O . VAL H 2 93 ? 35.169 -32.504 -33.424 1.00 57.08 121 VAL H O 1
ATOM 5676 N N . THR H 2 94 ? 33.299 -31.335 -32.991 1.00 52.74 122 THR H N 1
ATOM 5677 C CA . THR H 2 94 ? 33.580 -31.234 -31.561 1.00 51.56 122 THR H CA 1
ATOM 5678 C C . THR H 2 94 ? 33.560 -32.626 -30.927 1.00 63.10 122 THR H C 1
ATOM 5679 O O . THR H 2 94 ? 34.459 -32.991 -30.162 1.00 62.31 122 THR H O 1
ATOM 5683 N N . LYS H 2 95 ? 32.543 -33.407 -31.273 1.00 60.94 123 LYS H N 1
ATOM 5684 C CA . LYS H 2 95 ? 32.383 -34.751 -30.730 1.00 65.05 123 LYS H CA 1
ATOM 5685 C C . LYS H 2 95 ? 33.512 -35.662 -31.200 1.00 69.82 123 LYS H C 1
ATOM 5686 O O . LYS H 2 95 ? 34.071 -36.426 -30.418 1.00 77.46 123 LYS H O 1
ATOM 5692 N N . TYR H 2 96 ? 33.851 -35.559 -32.480 1.00 68.57 124 TYR H N 1
ATOM 5693 C CA . TYR H 2 96 ? 34.938 -36.332 -33.071 1.00 69.85 124 TYR H CA 1
ATOM 5694 C C . TYR H 2 96 ? 36.285 -35.985 -32.432 1.00 75.54 124 TYR H C 1
ATOM 5695 O O . TYR H 2 96 ? 37.235 -36.767 -32.498 1.00 81.68 124 TYR H O 1
ATOM 5704 N N . SER H 2 97 ? 36.357 -34.819 -31.797 1.00 73.94 125 SER H N 1
ATOM 5705 C CA . SER H 2 97 ? 37.593 -34.359 -31.170 1.00 78.83 125 SER H CA 1
ATOM 5706 C C . SER H 2 97 ? 37.649 -34.656 -29.670 1.00 81.42 125 SER H C 1
ATOM 5707 O O . SER H 2 97 ? 38.477 -34.093 -28.954 1.00 81.28 125 SER H O 1
ATOM 5710 N N . SER H 2 98 ? 36.770 -35.536 -29.201 1.00 88.27 126 SER H N 1
ATOM 5711 C CA . SER H 2 98 ? 36.745 -35.926 -27.792 1.00 96.14 126 SER H CA 1
ATOM 5712 C C . SER H 2 98 ? 38.075 -36.519 -27.343 1.00 98.49 126 SER H C 1
ATOM 5713 O O . SER H 2 98 ? 38.214 -37.736 -27.228 1.00 102.23 126 SER H O 1
ATOM 5716 N N . GLU I 3 15 ? 24.489 38.428 -3.754 1.00 61.06 967 GLU T N 1
ATOM 5717 C CA . GLU I 3 15 ? 25.194 38.048 -4.974 1.00 63.10 967 GLU T CA 1
ATOM 5718 C C . GLU I 3 15 ? 26.650 38.490 -4.902 1.00 44.22 967 GLU T C 1
ATOM 5719 O O . GLU I 3 15 ? 26.930 39.577 -4.418 1.00 45.73 967 GLU T O 1
ATOM 5725 N N . GLU I 3 16 ? 27.565 37.643 -5.374 1.00 42.28 968 GLU T N 1
ATOM 5726 C CA . GLU I 3 16 ? 28.972 38.017 -5.491 1.00 43.46 968 GLU T CA 1
ATOM 5727 C C . GLU I 3 16 ? 29.147 39.290 -6.292 1.00 39.23 968 GLU T C 1
ATOM 5728 O O . GLU I 3 16 ? 28.640 39.388 -7.404 1.00 41.64 968 GLU T O 1
ATOM 5734 N N . VAL I 3 17 ? 29.902 40.236 -5.759 1.00 42.62 969 VAL T N 1
ATOM 5735 C CA . VAL I 3 17 ? 30.265 41.408 -6.534 1.00 48.28 969 VAL T CA 1
ATOM 5736 C C . VAL I 3 17 ? 31.411 41.041 -7.495 1.00 50.69 969 VAL T C 1
ATOM 5737 O O . VAL I 3 17 ? 31.469 41.532 -8.623 1.00 50.98 969 VAL T O 1
ATOM 5741 N N . SER I 3 18 ? 32.282 40.133 -7.061 1.00 52.51 970 SER T N 1
ATOM 5742 C CA . SER I 3 18 ? 33.555 39.890 -7.751 1.00 53.81 970 SER T CA 1
ATOM 5743 C C . SER I 3 18 ? 33.525 38.844 -8.859 1.00 54.98 970 SER T C 1
ATOM 5744 O O . SER I 3 18 ? 32.906 37.774 -8.737 1.00 50.73 970 SER T O 1
ATOM 5747 N N . GLU I 3 19 ? 34.243 39.128 -9.937 1.00 36.24 971 GLU T N 1
ATOM 5748 C CA . GLU I 3 19 ? 34.303 38.143 -10.991 1.00 34.69 971 GLU T CA 1
ATOM 5749 C C . GLU I 3 19 ? 35.731 37.693 -11.184 1.00 38.38 971 GLU T C 1
ATOM 5750 O O . GLU I 3 19 ? 36.685 38.357 -10.750 1.00 36.91 971 GLU T O 1
ATOM 5756 N N . TYR I 3 20 ? 35.860 36.565 -11.853 1.00 34.07 972 TYR T N 1
ATOM 5757 C CA . TYR I 3 20 ? 37.154 36.055 -12.240 1.00 35.97 972 TYR T CA 1
ATOM 5758 C C . TYR I 3 20 ? 37.773 36.972 -13.302 1.00 45.43 972 TYR T C 1
ATOM 5759 O O . TYR I 3 20 ? 38.990 37.227 -13.352 1.00 41.72 972 TYR T O 1
#

InterPro domains:
  IPR002119 Histone H2A [PR00620] (15-37)
  IPR002119 Histone H2A [PR00620] (44-59)
  IPR002119 Histone H2A [PR00620] (59-72)
  IPR002119 Histone H2A [PR00620] (73-87)
  IPR002119 Histone H2A [PR00620] (101-119)
  IPR002119 Histone H2A [PTHR23430] (12-121)
  IPR002119 Histone H2A [SM00414] (4-124)
  IPR007125 Core Histone H2A/H2B/H3 domain [PF00125] (9-90)
  IPR009072 Histone-fold [G3DSA:1.10.20.10] (2-132)
  IPR009072 Histone-fold [SSF47113] (17-121)
  IPR032454 Histone H2A, C-terminal domain [PF16211] (93-127)
  IPR032458 Histone H2A conserved site [PS00046] (23-29)
  IPR061508 Histone H2A, histone fold [cd00074] (17-105)

Nearest PDB structures (foldseek):
  4wnn-assembly3_G  TM=1.002E+00  e=8.364E-13  Saccharomyces cerevisiae S288C
  8f0x-assembly1_B  TM=9.908E-01  e=2.168E-12  Saccharomyces cerevisiae S288C
  7k60-assembly1_C  TM=9.978E-01  e=8.762E-12  Homo sapiens
  5av9-assembly1_C  TM=9.934E-01  e=1.282E-11  Homo sapiens
  5av8-assembly1_C  TM=9.939E-01  e=1.456E-11  Homo sapiens

Secondary structure (DSSP, 8-state):
--HHHHHT-SS-HHHHHHHHHHTTSSSEE-THHHHHHHHHHHHHHHHHHHHHHHHHHHTT-SEE-HHHHHHHHHTSHHHHHHH---/---TTSPPPPTTHHHHHHHHHHH-TT-EE-HHHHHHHHHHHHHHHHHHHHHHHHHHHHTT-SEE-HHHHHHHHHHHS-HHHHHHHHHHHHHHHHHHH-/-HHHHHT-SS-HHHHHHHHHHTTSSSEE-THHHHHHHHHHHHHHHHHHHHHHHHHHHTT-SEE-HHHHHHHHHTSHHHHHHT-/-PSPPP-SS-SHHHHHHHHHHH-TT-EEBHHHHHHHHHHHHHHHHHHHHHHHHHHHHTT-SEE-HHHHHHHHHHHS-HHHHHHHHHHHHHHHHHHH-/-HHHHTT-SS-HHHHHHHHHHTTSSSEE-THHHHHHHHHHHHHHHHHHHHHHHHHHHTT-SEE-HHHHHHHHHH-HHHHHHH-/---TTSPPPPSSHHHHHHHHHHH-TT-EE-HHHHHHHHHHHHHHHHHHHHHHHHHHHHTT-SEE-HHHHHHHHHHHS-HHHHHHHHHHHHHHHHHHT-/-HHHHHT-SS-HHHHHHHHHTTTS-SEE-THHHHHHHHHHHHHHHHHHHHHHHHHTTTT-SEE-HHHHHHHHHTSHHHHHH-/---SSS------HHHHHHHHHHHSTT-EE-HHHHHHHHHHHHHHHHHHHHHHHHHHHHTT-SEE-HHHHHHHHHHHS-HHHHHHHHHHHHHHHHHHT-/----B-

Organism: Saccharomyces cerevisiae (strain ATCC 204508 / S288c) (NCBI:txid559292)

Sequence (731 aa):
QSRSAKAGLTFPVGRVHRLLRRGNYAQRIGSGAPVYLTAVLEYLAAEILELAGNAARDNKKTRIIPRHLQLAIRNDDELNKLLGNVMKKRSKARKETYSSYIYYKVLKQTHPDTGISQKSMSILNSFVNDDIFERIATEASKLAAYNKKSTISAREIQTAVRLILPGELAKHAVSEGTRAVTKYSSSRSAKAGLTFPVGRVHRLLRRGNYAQRIGSGAPVYLTAVLEYLAAEILELAGNAARDNKKTRIIPRRHLQLAIRNDDELNKLLGKKRSKARKETYSSYIYKVLKQTHPDTGISQKSMSILNSFVNDIFERIATEASKLAAYNKKSTISAREIQTAVRLILPGELAKHAVSEGTRAVTKYSSSRSAKAGLTFPVGRVHRLLRRGNYAQRIGSGAPVYLTAVLEYLAAEILELAGNAARDNKKTRIIPRHLQLAIRNDDELNKLLGMKKRSKARKETYSSYIYKVLKQTHPDTGISQKSMSILNSFVNDDIFERIATEASKLAAYNKKSTISAREIQTAVRLILPGELAKHAVSEGTRAVTKYSSSRSAKAGLTFPVGRVHRLLRRGNYAQRIGSGAPVYLTAVLEYLAAEILELAGNAARDNKKTRIIPRHLQLAIRNDDELNKLLMKKRSKARKETYSSYIYKVLKQTHPDTGISQKSMSILNSFVNDIFERIATEASKLAAYNKKSTISAREIQTAVRLILPGELAKHAVSEGTRAVTKYSSEEVSEY

CATH classification: 1.10.20.10

Foldseek 3Di:
DAVCVVLVHPFHLVVQLCVVPVVCPDPDDDSCVSSVVRVVVRVVVVQLCVQLCVQQVVVVHDDRDVVSSQCSQVPDVVSCVVPPGD/DDDPVDDDDLPCQVVVQVVCCVPPVPDGDDPVRSVVVSVVVVVVVVQLVVQLVVVCVVVVHPDRDLVSSLVSLVVPDDDPVSVVVSVVSVVVVVVVVD/DVQVVLVHDFDLVVQLVVVPVVPPDPDDDSCVSSVVRVVVRVVVVQLCVQLVVQCVVVVHPDRDVVSSVCSQCVDPVSVVVVD/DDDQDDDPDFCLVVVQVVCCVVPVPDDADPVRSVVVRVVVSVVVVQLVVQLVVVCVVVVHPDRDLVSSLVSLVVPDDDPVSVVVSVVSVVVVVVVVD/DVCVVLVHDFDLVVQLVVVVVVCPDPDDDPCVSSVVRVVVRVVVVQLVVQLCVLQVVVVHRDRDVVSSVVSQCPDPVSVVVPD/DDDPPDDDDLPCLVVVQVVCCVVPVVDDDDPVRSVVVSVVVVVVVVQLVVQLVVVCVVVVHPDRDLVSSLVSLVVPDDDPVSVVVSVVSVVVVVVVVD/DLQVVLVHDFDLVVQLVCVPVVPPDPDDDSVVSSVVRVVVRVVVVQLVVLLVVQCVVVPHPDGDPVSSVVSQCVDPVSVVVD/DDDPDPCDDDAPLVVVVVVCCVPDNPDDADPVRSVVVRVVVVVVVCQLVVQLVVVCVVVVHPDRDLVSSLVSLVVPDDDPSSVVVSVVSVVVVVVVVD/DDPDDD

Radius of gyration: 30.3 Å; Cα contacts (8 Å, |Δi|>4): 1117; chains: 9; bounding box: 57×91×68 Å

Solvent-accessible surface area: 34886 Å² total; per-residue (Å²): 178,70,68,15,52,75,3,49,26,31,0,12,0,17,67,0,23,82,60,1,106,92,19,19,19,15,20,136,25,19,74,16,0,0,0,4,0,0,2,0,1,26,28,5,0,33,49,4,3,65,47,0,0,57,16,0,77,120,50,190,85,98,124,0,53,44,136,3,0,70,88,8,1,105,105,43,120,48,1,49,160,7,18,38,92,54,76,86,29,56,96,116,92,172,112,56,11,0,19,53,38,0,106,104,4,0,94,111,72,44,84,127,9,17,16,19,154,127,0,20,34,29,0,5,56,20,5,50,71,4,14,75,93,0,0,50,17,0,18,60,6,2,8,37,48,76,65,33,37,0,27,18,70,8,0,24,8,0,0,78,33,42,7,29,51,90,8,10,136,89,0,29,66,70,0,66,166,3,33,88,105,38,88,123,116,77,18,66,106,3,50,16,34,0,14,0,30,46,0,27,79,31,1,117,161,31,135,36,29,149,132,18,10,78,16,0,0,0,4,0,0,0,0,2,9,0,7,0,6,3,5,1,29,47,0,0,62,13,0,113,123,56,188,92,104,69,0,27,41,113,1,4,116,87,5,6,114,105,27,120,33,0,59,150,8,17,77,252,180,230,93,125,94,57,210,84,64,4,10,48,39,0,71,103,2,0,60,111,56,21,86,112,0,9,0,0,94,108,0,4,57,41,0,16,62,44,7,14,54,5,0,38,78,0,0,56,16,0,24,126,8,1,73,73,46,166,78,64,25,0,27,19,86,11,0,21,7,0,0,86,37,43,8,24,47,62,0,10,122,11,0,31,43,10,0,32,124,2,32,80,110,37,87,122,112,81,14,65,126,4,47,27,29,0,11,0,28,86,0,34,125,61,0,95,114,17,23,19,15,15,118,14,17,75,16,0,0,0,4,0,0,2,0,1,26,26,6,0,30,46,5,0,79,46,0,0,58,11,0,144,112,48,178,85,100,127,0,52,31,125,3,2,96,92,7,12,140,107,42,106,37,0,58,122,7,26,83,80,66,19,57,91,138,80,132,191,68,29,0,25,63,34,0,110,96,2,0,74,122,41,26,91,113,3,15,13,20,155,133,0,20,43,56,0,9,62,40,5,62,59,4,14,72,79,0,0,49,17,0,18,58,7,2,9,36,34,85,71,26,41,0,35,18,82,8,0,25,9,0,0,80,34,41,8,31,46,82,6,12,127,86,0,28,45,60,0,65,141,3,32,87,108,48,91,118,103,66,18,71,132,3,41,18,40,0,16,0,28,67,0,32,161,33,0,157,138,27,144,39,25,140,133,24,20,64,15,0,0,0,4,0,0,0,0,2,14,0,6,5,7,4,7,3,23,45,0,0,68,20,0,150,121,73,170,91,103,137,0,38,27,122,6,0,104,91,9,4,143,107,24,122,33,0,59,140,10,40,220,128,134,246,54,144,40,179,144,40,73,0,38,67,57,1,102,107,14,2,133,146,54,6,67,140,14,11,4,11,137,135,0,19,72,38,4,15,59,34,10,11,57,5,1,94,85,0,0,52,18,0,24,123,8,1,66,72,33,159,92,60,42,0,32,18,81,10,0,20,6,0,0,83,39,41,8,33,41,66,0,11,127,40,0,28,47,10,0,30,83,2,33,52,107,60,83,132,183,68,135,58,82,103

B-factor: mean 50.93, std 21.35, range [21.99, 176.13]